Protein AF-A0A8J7ZCS5-F1 (afdb_monomer)

Foldseek 3Di:
DDDDDDDDDDDDDDDDDDDPDDDDDDDPPDPDPPPQPADDAFAEEEEEEALLLADDLPDFADLAPVPHLLNVLLVVLVLCLQVQQPLPQPFRYWYKYFHFAGAHPVRNFRWGWIWTHDHNDTDTPDTPTDDASQALVVLLVRLLVCCVRHPYNFYEYEFADADLAQQAGSKNQQPQAPQDNQHGIHHNHLLSVLVSLVSSQAGAEYEHLYAQNLAPLSLVSCLRRYQKYKDFRAGAFSNSSCLSSQLSNVCSVPVPDDSVRSLVSSQVRQPDPVVDPDDDPHGRQKIFMFGSPQQQPDPDPDGLLRLVQLLQVVLVVQCVVPLVLSLVLLVVQLCVQLVQFPRFASSFWKGQPLSSLVSCLVVLVSTPPSVSSVVSSVVNNVQLAAPCSHRTVDMDGDPRGPDHRRHIYTDGNADVSVCDQRDGCSPCPGPCNVSHCNVVSSCSSHVPVLVVLQAFWKKKKKKAASFLSKWKKKWWDLDPPDGTQIATAQSPRSGHNRGGPSQPSKDWHDNVVRRMIMIMHTVVSCVVRQPPDPVRFFGKIKMKTDQQRGPDAKDKMKIKMFTGHSNDGPAIDIAIDMDGHRWMWIWIQGPVRDIDHTDIPDDPDQDDDPPDGPPQDDDDDDDDDDDPDDDDDDDDGDDDDDD

pLDDT: mean 72.57, std 22.03, range [25.94, 98.75]

Mean predicted aligned error: 16.07 Å

Radius of gyration: 28.98 Å; Cα contacts (8 Å, |Δi|>4): 1291; chains: 1; bounding box: 92×78×78 Å

Solvent-accessible surface area (backbone atoms only — not comparable to full-atom values): 35646 Å² total; per-residue (Å²): 136,84,87,85,86,83,79,90,83,86,85,85,81,88,78,86,81,78,85,80,82,77,81,89,74,83,86,74,81,71,85,75,84,78,79,73,72,66,54,76,77,24,45,33,23,41,40,37,42,37,31,34,30,41,86,38,84,85,68,68,68,57,82,57,46,79,81,25,62,58,37,54,36,48,52,51,36,62,70,42,37,31,77,32,31,53,77,82,44,86,72,60,58,44,38,37,34,41,40,26,41,38,28,26,96,90,44,81,62,21,40,31,31,33,28,41,57,57,43,80,49,73,40,81,74,46,76,70,37,71,65,48,64,18,38,40,65,52,54,30,52,51,53,46,49,42,53,64,57,44,37,43,78,39,39,33,41,34,45,34,32,58,34,56,23,58,73,15,31,27,34,16,47,81,22,68,22,93,90,39,96,83,43,62,34,35,45,23,33,47,66,37,51,38,50,27,28,56,78,61,68,36,38,41,27,39,33,37,48,24,17,15,42,16,17,45,55,43,53,57,53,33,40,91,32,29,44,27,41,37,21,11,46,38,59,56,36,76,51,56,55,56,35,68,34,50,46,45,27,52,38,56,76,41,57,81,59,50,58,69,53,50,49,52,45,36,50,55,51,63,73,39,71,83,81,58,83,77,73,100,81,41,54,52,43,27,42,21,34,35,32,34,71,32,44,77,62,38,97,57,103,53,32,51,65,55,44,52,36,54,46,31,52,51,53,46,50,43,38,73,73,38,49,65,63,45,34,54,51,53,48,51,53,52,50,55,61,58,71,74,31,68,56,62,36,53,60,53,39,38,42,54,42,49,61,53,40,50,53,48,52,77,48,21,83,80,45,90,61,21,75,57,49,42,54,41,36,53,52,47,45,63,52,48,42,58,28,91,83,30,33,27,39,43,60,50,62,46,88,83,48,47,86,79,54,43,36,20,36,84,59,45,77,46,58,67,71,55,52,41,73,87,46,85,55,52,51,65,74,32,55,57,33,72,78,29,52,50,54,59,41,51,44,61,64,40,42,90,49,85,63,39,48,78,75,47,46,30,39,38,43,32,36,38,40,80,53,85,50,47,45,60,35,40,32,41,69,90,49,98,91,52,83,59,34,39,35,31,71,32,76,81,46,86,49,39,87,18,48,37,65,57,44,57,84,40,46,80,45,62,37,68,83,78,28,30,35,36,38,36,43,34,51,71,45,47,52,81,65,57,84,76,52,97,79,80,78,74,60,43,35,43,36,34,43,38,25,57,30,35,87,55,70,65,54,63,35,40,39,38,40,35,37,31,45,53,69,38,72,79,42,75,50,77,49,75,49,74,50,47,48,39,22,34,38,35,31,43,38,35,81,83,81,45,69,56,72,77,43,73,80,43,67,72,85,71,67,60,67,95,88,42,76,53,93,78,64,78,82,79,83,76,78,88,80,91,58,101,83,74,89,84,86,83,87,75,86,81,84,83,80,85,130

Sequence (643 aa):
MSSSKIKPFLLISLFLLSPIIVNVSSIVEKEEEFHNTPNAVENWTVMLYFCADTRSSFVTSSLNNSGNGLYIDMLGTFNSLNLFIDPNSDNDINVIALFDSPWTSQDPYGNARLYEIKGNNPILLNDYGSINMGDQQTLEDFINYCKTNYPATYYSLTLVDHGRGYAGFCYDYHAAHPYWAYALGDCLTVQELDSALENTGGVDVLFLDTCSGGSFEVMWQLIDEVDYVIAGESLQWNNALYHSAEICYNLSRNVNYTPYQLANCGFDCARNIQVAPWDQTGNWKSISFYDLTKFDSISTSQTFQEVFSDFTDILIAEFSHNSSGTRDLIWDIRSDITSDIHFFSTESMMVDFYIFVDALLERYDEFYFNDTIFQIATELLLLLTPGVTKTVIKEWNYPWYGELYGYSICIPDNYNMYQGYLYPNFYEDLDISLETNWDEFLKLLYPIYDFDPQRYEFWEFKLDFIDPSVSLHVLLKFDPLRDPLHVGLNEFSTGNMGIELGIPGSEFYDDLLFGNSIIRIPASGLSEFKNKDPAEDDIAFTVVVNATAAASATQDVNLTVRHVINQSTVWQSNKISDFKLGQTLICEVSINEEITDFEILNSPFERTILGLPLKWFTVIVISSVIVPVVTIVIIVVLRRKKK

Secondary structure (DSSP, 8-state):
------PPP---------------------------PPPP-EEEEEEEEEE-S---TT--S-S--TT-HHHHHHHHHHHHHHHHS-TTS---EEEEEEEEPPP-SSSTT--EEEEEEETTEEEEEEEEES--TT-HHHHHHHHHHHHHHS-EEEEEEEEES-B-GGG-EEEEEEEEPSS-TT-EEEEE-HHHHHHHHHHHT-EEEEEEESTTTTBHHHHHHTTTTEEEEEE-SS---S-TTHHHHHHHHHHHH-TT--HHHHHHHHHHHHT-TTTS-S-TT-S-SEEEEEEGGGSS--SSSS-HHHHHHHHHHHHHHHHHHHHHHHHHHHHHHHHHHHHHS--TTSTTTEEEHHHHHHHHHHTGGGSTTHHHHHHHHHHHHHHHS--TTSSEEEEEE-TTS----S-EEE--SSHHHHS-SSSTTTTTTSHHHHHSSHHHHHHHHS-TTSS-TTT--EEEEEEE-SSTT-EEEEEE---TTSPPEEEEE-TT-TTTTTEEE-STT-EEEEETTTTEEEEEEEHHHHHHHHTT-S-TT--EEEEEEEETT-SSSEEEEEEEEEEEETTEEEEEEEEEEEEETTEEEEEEEETTTEEPPPEE---S---EETTEEGGG-----------TT----------PPP-

Structure (mmCIF, N/CA/C/O backbone):
data_AF-A0A8J7ZCS5-F1
#
_entry.id   AF-A0A8J7ZCS5-F1
#
loop_
_atom_site.group_PDB
_atom_site.id
_atom_site.type_symbol
_atom_site.label_atom_id
_atom_site.label_alt_id
_atom_site.label_comp_id
_atom_site.label_asym_id
_atom_site.label_entity_id
_atom_site.label_seq_id
_atom_site.pdbx_PDB_ins_code
_atom_site.Cartn_x
_atom_site.Cartn_y
_atom_site.Cartn_z
_atom_site.occupancy
_atom_site.B_iso_or_equiv
_atom_site.auth_seq_id
_atom_site.auth_comp_id
_atom_site.auth_asym_id
_atom_site.auth_atom_id
_atom_site.pdbx_PDB_model_num
ATOM 1 N N . MET A 1 1 ? 69.789 32.113 -34.169 1.00 33.06 1 MET A N 1
ATOM 2 C CA . MET A 1 1 ? 70.469 31.021 -34.900 1.00 33.06 1 MET A CA 1
ATOM 3 C C . MET A 1 1 ? 69.825 29.691 -34.529 1.00 33.06 1 MET A C 1
ATOM 5 O O . MET A 1 1 ? 69.718 29.406 -33.350 1.00 33.06 1 MET A O 1
ATOM 9 N N . SER A 1 2 ? 69.438 28.923 -35.554 1.00 31.39 2 SER A N 1
ATOM 10 C CA . SER A 1 2 ? 69.250 27.462 -35.579 1.00 31.39 2 SER A CA 1
ATOM 11 C C . SER A 1 2 ? 68.131 26.805 -34.750 1.00 31.39 2 SER A C 1
ATOM 13 O O . SER A 1 2 ? 68.310 26.412 -33.604 1.00 31.39 2 SER A O 1
ATOM 15 N N . SER A 1 3 ? 67.023 26.547 -35.449 1.00 34.50 3 SER A N 1
ATOM 16 C CA . SER A 1 3 ? 66.052 25.472 -35.221 1.00 34.50 3 SER A CA 1
ATOM 17 C C . SER A 1 3 ? 66.695 24.073 -35.201 1.00 34.50 3 SER A C 1
ATOM 19 O O . SER A 1 3 ? 67.385 23.724 -36.162 1.00 34.50 3 SER A O 1
ATOM 21 N N . SER A 1 4 ? 66.373 23.221 -34.224 1.00 33.31 4 SER A N 1
ATOM 22 C CA . SER A 1 4 ? 66.489 21.763 -34.379 1.00 33.31 4 SER A CA 1
ATOM 23 C C . SER A 1 4 ? 65.099 21.155 -34.590 1.00 33.31 4 SER A C 1
ATOM 25 O O . SER A 1 4 ? 64.189 21.268 -33.773 1.00 33.31 4 SER A O 1
ATOM 27 N N . LYS A 1 5 ? 64.931 20.579 -35.781 1.00 38.00 5 LYS A N 1
ATOM 28 C CA . LYS A 1 5 ? 63.725 19.926 -36.290 1.00 38.00 5 LYS A CA 1
ATOM 29 C C . LYS A 1 5 ? 63.594 18.533 -35.670 1.00 38.00 5 LYS A C 1
ATOM 31 O O . LYS A 1 5 ? 64.528 17.746 -35.790 1.00 38.00 5 LYS A O 1
ATOM 36 N N . ILE A 1 6 ? 62.421 18.190 -35.146 1.00 31.89 6 ILE A N 1
ATOM 37 C CA . ILE A 1 6 ? 61.972 16.795 -35.039 1.00 31.89 6 ILE A CA 1
ATOM 38 C C . ILE A 1 6 ? 60.765 16.665 -35.972 1.00 31.89 6 ILE A C 1
ATOM 40 O O . ILE A 1 6 ? 59.793 17.406 -35.845 1.00 31.89 6 ILE A O 1
ATOM 44 N N . LYS A 1 7 ? 60.883 15.796 -36.981 1.00 30.81 7 LYS A N 1
ATOM 45 C CA . LYS A 1 7 ? 59.817 15.475 -37.942 1.00 30.81 7 LYS A CA 1
ATOM 46 C C . LYS A 1 7 ? 58.891 14.412 -37.330 1.00 30.81 7 LYS A C 1
ATOM 48 O O . LYS A 1 7 ? 59.423 13.474 -36.739 1.00 30.81 7 LYS A O 1
ATOM 53 N N . PRO A 1 8 ? 57.562 14.485 -37.510 1.00 31.30 8 PRO A N 1
ATOM 54 C CA . PRO A 1 8 ? 56.688 13.363 -37.196 1.00 31.30 8 PRO A CA 1
ATOM 55 C C . PRO A 1 8 ? 56.843 12.268 -38.262 1.00 31.30 8 PRO A C 1
ATOM 57 O O . PRO A 1 8 ? 56.956 12.558 -39.455 1.00 31.30 8 PRO A O 1
ATOM 60 N N . PHE A 1 9 ? 56.879 11.012 -37.821 1.00 29.67 9 PHE A N 1
ATOM 61 C CA . PHE A 1 9 ? 56.851 9.822 -38.668 1.00 29.67 9 PHE A CA 1
ATOM 62 C C . PHE A 1 9 ? 55.433 9.243 -38.599 1.00 29.67 9 PHE A C 1
ATOM 64 O O . PHE A 1 9 ? 54.944 8.953 -37.510 1.00 29.67 9 PHE A O 1
ATOM 71 N N . LEU A 1 10 ? 54.763 9.140 -39.747 1.00 27.53 10 LEU A N 1
ATOM 72 C CA . LEU A 1 10 ? 53.428 8.562 -39.889 1.00 27.53 10 LEU A CA 1
ATOM 73 C C . LEU A 1 10 ? 53.598 7.111 -40.357 1.00 27.53 10 LEU A C 1
ATOM 75 O O . LEU A 1 10 ? 54.113 6.884 -41.451 1.00 27.53 10 LEU A O 1
ATOM 79 N N . LEU A 1 11 ? 53.194 6.140 -39.537 1.00 26.00 11 LEU A N 1
ATOM 80 C CA . LEU A 1 11 ? 53.102 4.738 -39.943 1.00 26.00 11 LEU A CA 1
ATOM 81 C C . LEU A 1 11 ? 51.646 4.466 -40.346 1.00 26.00 11 LEU A C 1
ATOM 83 O O . LEU A 1 11 ? 50.760 4.483 -39.497 1.00 26.00 11 LEU A O 1
ATOM 87 N N . ILE A 1 12 ? 51.394 4.271 -41.641 1.00 28.59 12 ILE A N 1
ATOM 88 C CA . ILE A 1 12 ? 50.095 3.826 -42.162 1.00 28.59 12 ILE A CA 1
ATOM 89 C C . ILE A 1 12 ? 50.164 2.306 -42.311 1.00 28.59 12 ILE A C 1
ATOM 91 O O . ILE A 1 12 ? 50.945 1.804 -43.120 1.00 28.59 12 ILE A O 1
ATOM 95 N N . SER A 1 13 ? 49.335 1.589 -41.558 1.00 27.42 13 SER A N 1
ATOM 96 C CA . SER A 1 13 ? 49.092 0.157 -41.746 1.00 27.42 13 SER A CA 1
ATOM 97 C C . SER A 1 13 ? 47.788 -0.013 -42.526 1.00 27.42 13 SER A C 1
ATOM 99 O O . SER A 1 13 ? 46.722 0.335 -42.024 1.00 27.42 13 SER A O 1
ATOM 101 N N . LEU A 1 14 ? 47.867 -0.522 -43.757 1.00 25.94 14 LEU A N 1
ATOM 102 C CA . LEU A 1 14 ? 46.705 -0.943 -44.544 1.00 25.94 14 LEU A CA 1
ATOM 103 C C . LEU A 1 14 ? 46.180 -2.277 -43.991 1.00 25.94 14 LEU A C 1
ATOM 105 O O . LEU A 1 14 ? 46.916 -3.263 -44.012 1.00 25.94 14 LEU A O 1
ATOM 109 N N . PHE A 1 15 ? 44.912 -2.339 -43.584 1.00 29.27 15 PHE A N 1
ATOM 110 C CA . PHE A 1 15 ? 44.181 -3.606 -43.506 1.00 29.27 15 PHE A CA 1
ATOM 111 C C . PHE A 1 15 ? 43.239 -3.708 -44.707 1.00 29.27 15 PHE A C 1
ATOM 113 O O . PHE A 1 15 ? 42.379 -2.856 -44.922 1.00 29.27 15 PHE A O 1
ATOM 120 N N . LEU A 1 16 ? 43.456 -4.741 -45.521 1.00 27.39 16 LEU A N 1
ATOM 121 C CA . LEU A 1 16 ? 42.581 -5.133 -46.621 1.00 27.39 16 LEU A CA 1
ATOM 122 C C . LEU A 1 16 ? 41.280 -5.692 -46.034 1.00 27.39 16 LEU A C 1
ATOM 124 O O . LEU A 1 16 ? 41.276 -6.785 -45.471 1.00 27.39 16 LEU A O 1
ATOM 128 N N . LEU A 1 17 ? 40.184 -4.948 -46.173 1.00 29.95 17 LEU A N 1
ATOM 129 C CA . LEU A 1 17 ? 38.836 -5.462 -45.944 1.00 29.95 17 LEU A CA 1
ATOM 130 C C . LEU A 1 17 ? 38.418 -6.306 -47.155 1.00 29.95 17 LEU A C 1
ATOM 132 O O . LEU A 1 17 ? 38.350 -5.809 -48.279 1.00 29.95 17 LEU A O 1
ATOM 136 N N . SER A 1 18 ? 38.140 -7.585 -46.917 1.00 29.42 18 SER A N 1
ATOM 137 C CA . SER A 1 18 ? 37.389 -8.432 -47.845 1.00 29.42 18 SER A CA 1
ATOM 138 C C . SER A 1 18 ? 35.893 -8.181 -47.614 1.00 29.42 18 SER A C 1
ATOM 140 O O . SER A 1 18 ? 35.465 -8.253 -46.460 1.00 29.42 18 SER A O 1
ATOM 142 N N . PRO A 1 19 ? 35.079 -7.922 -48.651 1.00 33.88 19 PRO A N 1
ATOM 143 C CA . PRO A 1 19 ? 33.644 -7.784 -48.474 1.00 33.88 19 PRO A CA 1
ATOM 144 C C . PRO A 1 19 ? 33.025 -9.173 -48.282 1.00 33.88 19 PRO A C 1
ATOM 146 O O . PRO A 1 19 ? 32.977 -9.976 -49.213 1.00 33.88 19 PRO A O 1
ATOM 149 N N . ILE A 1 20 ? 32.534 -9.457 -47.076 1.00 33.16 20 ILE A N 1
ATOM 150 C CA . ILE A 1 20 ? 31.542 -10.516 -46.885 1.00 33.16 20 ILE A CA 1
ATOM 151 C C . ILE A 1 20 ? 30.207 -9.921 -47.331 1.00 33.16 20 ILE A C 1
ATOM 153 O O . ILE A 1 20 ? 29.665 -9.024 -46.691 1.00 33.16 20 ILE A O 1
ATOM 157 N N . ILE A 1 21 ? 29.714 -10.386 -48.475 1.00 32.41 21 ILE A N 1
ATOM 158 C CA . ILE A 1 21 ? 28.362 -10.101 -48.950 1.00 32.41 21 ILE A CA 1
ATOM 159 C C . ILE A 1 21 ? 27.414 -10.912 -48.063 1.00 32.41 21 ILE A C 1
ATOM 161 O O . ILE A 1 21 ? 27.314 -12.128 -48.219 1.00 32.41 21 ILE A O 1
ATOM 165 N N . VAL A 1 22 ? 26.745 -10.252 -47.118 1.00 32.59 22 VAL A N 1
ATOM 166 C CA . VAL A 1 22 ? 25.605 -10.843 -46.410 1.00 32.59 22 VAL A CA 1
ATOM 167 C C . VAL A 1 22 ? 24.391 -10.692 -47.316 1.00 32.59 22 VAL A C 1
ATOM 169 O O . VAL A 1 22 ? 23.978 -9.586 -47.662 1.00 32.59 22 VAL A O 1
ATOM 172 N N . ASN A 1 23 ? 23.872 -11.830 -47.761 1.00 27.94 23 ASN A N 1
ATOM 173 C CA . ASN A 1 23 ? 22.687 -11.921 -48.592 1.00 27.94 23 ASN A CA 1
ATOM 174 C C . ASN A 1 23 ? 21.466 -11.677 -47.693 1.00 27.94 23 ASN A C 1
ATOM 176 O O . ASN A 1 23 ? 21.105 -12.540 -46.896 1.00 27.94 23 ASN A O 1
ATOM 180 N N . VAL A 1 24 ? 20.868 -10.488 -47.775 1.00 38.88 24 VAL A N 1
ATOM 181 C CA . VAL A 1 24 ? 19.610 -10.184 -47.084 1.00 38.88 24 VAL A CA 1
ATOM 182 C C . VAL A 1 24 ? 18.475 -10.733 -47.939 1.00 38.88 24 VAL A C 1
ATOM 184 O O . VAL A 1 24 ? 17.988 -10.076 -48.857 1.00 38.88 24 VAL A O 1
ATOM 187 N N . SER A 1 25 ? 18.067 -11.962 -47.651 1.00 30.08 25 SER A N 1
ATOM 188 C CA . SER A 1 25 ? 16.785 -12.490 -48.104 1.00 30.08 25 SER A CA 1
ATOM 189 C C . SER A 1 25 ? 16.078 -13.158 -46.931 1.00 30.08 25 SER A C 1
ATOM 191 O O . SER A 1 25 ? 16.512 -14.210 -46.469 1.00 30.08 25 SER A O 1
ATOM 193 N N . SER A 1 26 ? 14.993 -12.503 -46.506 1.00 37.97 26 SER A N 1
ATOM 194 C CA . SER A 1 26 ? 13.877 -13.011 -45.700 1.00 37.97 26 SER A CA 1
ATOM 195 C C . SER A 1 26 ? 14.217 -13.638 -44.345 1.00 37.97 26 SER A C 1
ATOM 197 O O . SER A 1 26 ? 14.312 -14.857 -44.230 1.00 37.97 26 SER A O 1
ATOM 199 N N . ILE A 1 27 ? 14.251 -12.802 -43.307 1.00 32.62 27 ILE A N 1
ATOM 200 C CA . ILE A 1 27 ? 13.771 -13.194 -41.979 1.00 32.62 27 ILE A CA 1
ATOM 201 C C . ILE A 1 27 ? 12.452 -12.442 -41.804 1.00 32.62 27 ILE A C 1
ATOM 203 O O . ILE A 1 27 ? 12.422 -11.275 -41.435 1.00 32.62 27 ILE A O 1
ATOM 207 N N . VAL A 1 28 ? 11.371 -13.081 -42.243 1.00 33.53 28 VAL A N 1
ATOM 208 C CA . VAL A 1 28 ? 10.058 -12.853 -41.647 1.00 33.53 28 VAL A CA 1
ATOM 209 C C . VAL A 1 28 ? 10.045 -13.853 -40.503 1.00 33.53 28 VAL A C 1
ATOM 211 O O . VAL A 1 28 ? 10.023 -15.058 -40.766 1.00 33.53 28 VAL A O 1
ATOM 214 N N . GLU A 1 29 ? 10.193 -13.374 -39.272 1.00 31.12 29 GLU A N 1
ATOM 215 C CA . GLU A 1 29 ? 9.925 -14.199 -38.100 1.00 31.12 29 GLU A CA 1
ATOM 216 C C . GLU A 1 29 ? 8.471 -14.654 -38.193 1.00 31.12 29 GLU A C 1
ATOM 218 O O . GLU A 1 29 ? 7.545 -13.856 -38.334 1.00 31.12 29 GLU A O 1
ATOM 223 N N . LYS A 1 30 ? 8.292 -15.972 -38.245 1.00 27.03 30 LYS A N 1
ATOM 224 C CA . LYS A 1 30 ? 6.999 -16.585 -37.992 1.00 27.03 30 LYS A CA 1
ATOM 225 C C . LYS A 1 30 ? 6.724 -16.402 -36.507 1.00 27.03 30 LYS A C 1
ATOM 227 O O . LYS A 1 30 ? 7.553 -16.825 -35.710 1.00 27.03 30 LYS A O 1
ATOM 232 N N . GLU A 1 31 ? 5.560 -15.860 -36.167 1.00 30.53 31 GLU A N 1
ATOM 233 C CA . GLU A 1 31 ? 4.920 -16.159 -34.888 1.00 30.53 31 GLU A CA 1
ATOM 234 C C . GLU A 1 31 ? 4.865 -17.689 -34.750 1.00 30.53 31 GLU A C 1
ATOM 236 O O . GLU A 1 31 ? 4.219 -18.379 -35.548 1.00 30.53 31 GLU A O 1
ATOM 241 N N . GLU A 1 32 ? 5.626 -18.241 -33.807 1.00 29.88 32 GLU A N 1
ATOM 242 C CA . GLU A 1 32 ? 5.410 -19.606 -33.349 1.00 29.88 32 GLU A CA 1
ATOM 243 C C . GLU A 1 32 ? 4.208 -19.576 -32.402 1.00 29.88 32 GLU A C 1
ATOM 245 O O . GLU A 1 32 ? 4.293 -19.062 -31.291 1.00 29.88 32 GLU A O 1
ATOM 250 N N . GLU A 1 33 ? 3.071 -20.121 -32.845 1.00 30.95 33 GLU A N 1
ATOM 251 C CA . GLU A 1 33 ? 1.990 -20.518 -31.940 1.00 30.95 33 GLU A CA 1
ATOM 252 C C . GLU A 1 33 ? 2.539 -21.588 -30.983 1.00 30.95 33 GLU A C 1
ATOM 254 O O . GLU A 1 33 ? 2.620 -22.775 -31.316 1.00 30.95 33 GLU A O 1
ATOM 259 N N . PHE A 1 34 ? 2.941 -21.165 -29.783 1.00 36.00 34 PHE A N 1
ATOM 260 C CA . PHE A 1 34 ? 3.230 -22.068 -28.678 1.00 36.00 34 PHE A CA 1
ATOM 261 C C . PHE A 1 34 ? 1.915 -22.659 -28.169 1.00 36.00 34 PHE A C 1
ATOM 263 O O . PHE A 1 34 ? 1.198 -22.074 -27.362 1.00 36.00 34 PHE A O 1
ATOM 270 N N . HIS A 1 35 ? 1.590 -23.860 -28.640 1.00 31.20 35 HIS A N 1
ATOM 271 C CA . HIS A 1 35 ? 0.600 -24.702 -27.984 1.00 31.20 35 HIS A CA 1
ATOM 272 C C . HIS A 1 35 ? 1.209 -25.290 -26.704 1.00 31.20 35 HIS A C 1
ATOM 274 O O . HIS A 1 35 ? 1.664 -26.435 -26.701 1.00 31.20 35 HIS A O 1
ATOM 280 N N . ASN A 1 36 ? 1.200 -24.525 -25.610 1.00 41.84 36 ASN A N 1
ATOM 281 C CA . ASN A 1 36 ? 1.316 -25.119 -24.284 1.00 41.84 36 ASN A CA 1
ATOM 282 C C . ASN A 1 36 ? 0.041 -25.935 -24.048 1.00 41.84 36 ASN A C 1
ATOM 284 O O . ASN A 1 36 ? -1.049 -25.395 -23.873 1.00 41.84 36 ASN A O 1
ATOM 288 N N . THR A 1 37 ? 0.147 -27.263 -24.098 1.00 40.88 37 THR A N 1
ATOM 289 C CA . THR A 1 37 ? -0.849 -28.099 -23.424 1.00 40.88 37 THR A CA 1
ATOM 290 C C . THR A 1 37 ? -0.850 -27.681 -21.956 1.00 40.88 37 THR A C 1
ATOM 292 O O . THR A 1 37 ? 0.245 -27.662 -21.392 1.00 40.88 37 THR A O 1
ATOM 295 N N . PRO A 1 38 ? -2.005 -27.348 -21.346 1.00 46.94 38 PRO A N 1
ATOM 296 C CA . PRO A 1 38 ? -2.055 -26.999 -19.932 1.00 46.94 38 PRO A CA 1
ATOM 297 C C . PRO A 1 38 ? -1.309 -28.066 -19.135 1.00 46.94 38 PRO A C 1
ATOM 299 O O . PRO A 1 38 ? -1.547 -29.263 -19.350 1.00 46.94 38 PRO A O 1
ATOM 302 N N . ASN A 1 39 ? -0.380 -27.641 -18.276 1.00 55.31 39 ASN A N 1
ATOM 303 C CA . ASN A 1 39 ? 0.260 -28.559 -17.340 1.00 55.31 39 ASN A CA 1
ATOM 304 C C . ASN A 1 39 ? -0.829 -29.255 -16.503 1.00 55.31 39 ASN A C 1
ATOM 306 O O . ASN A 1 39 ? -1.975 -28.793 -16.430 1.00 55.31 39 ASN A O 1
ATOM 310 N N . ALA A 1 40 ? -0.499 -30.402 -15.906 1.00 62.03 40 ALA A N 1
ATOM 311 C CA . ALA A 1 40 ? -1.379 -30.973 -14.892 1.00 62.03 40 ALA A CA 1
ATOM 312 C C . ALA A 1 40 ? -1.681 -29.895 -13.834 1.00 62.03 40 ALA A C 1
ATOM 314 O O . ALA A 1 40 ? -0.850 -29.021 -13.601 1.00 62.03 40 ALA A O 1
ATOM 315 N N . VAL A 1 41 ? -2.886 -29.912 -13.255 1.00 73.25 41 VAL A N 1
ATOM 316 C CA . VAL A 1 41 ? -3.231 -28.947 -12.204 1.00 73.25 41 VAL A CA 1
ATOM 317 C C . VAL A 1 41 ? -2.307 -29.209 -11.021 1.00 73.25 41 VAL A C 1
ATOM 319 O O . VAL A 1 41 ? -2.437 -30.246 -10.370 1.00 73.25 41 VAL A O 1
ATOM 322 N N . GLU A 1 42 ? -1.381 -28.284 -10.791 1.00 82.31 42 GLU A N 1
ATOM 323 C CA . GLU A 1 42 ? -0.436 -28.338 -9.681 1.00 82.31 42 GLU A CA 1
ATOM 324 C C . GLU A 1 42 ? -1.114 -27.866 -8.387 1.00 82.31 42 GLU A C 1
ATOM 326 O O . GLU A 1 42 ? -2.202 -27.277 -8.394 1.00 82.31 42 GLU A O 1
ATOM 331 N N . ASN A 1 43 ? -0.480 -28.090 -7.237 1.00 88.50 43 ASN A N 1
ATOM 332 C CA . ASN A 1 43 ? -1.016 -27.540 -5.991 1.00 88.50 43 ASN A CA 1
ATOM 333 C C . ASN A 1 43 ? -0.845 -26.017 -5.927 1.00 88.50 43 ASN A C 1
ATOM 335 O O . ASN A 1 43 ? -1.759 -25.334 -5.474 1.00 88.50 43 ASN A O 1
ATOM 339 N N . TRP A 1 44 ? 0.292 -25.497 -6.404 1.00 92.88 44 TRP A N 1
ATOM 340 C CA . TRP A 1 44 ? 0.654 -24.083 -6.294 1.00 92.88 44 TRP A CA 1
ATOM 341 C C . TRP A 1 44 ? 1.160 -23.493 -7.608 1.00 92.88 44 TRP A C 1
ATOM 343 O O . TRP A 1 44 ? 2.005 -24.086 -8.284 1.00 92.88 44 TRP A O 1
ATOM 353 N N . THR A 1 45 ? 0.719 -22.268 -7.892 1.00 94.75 45 THR A N 1
ATOM 354 C CA . THR A 1 45 ? 1.375 -21.355 -8.832 1.00 94.75 45 THR A CA 1
ATOM 355 C C . THR A 1 45 ? 1.824 -20.105 -8.078 1.00 94.75 45 THR A C 1
ATOM 357 O O . THR A 1 45 ? 1.007 -19.359 -7.543 1.00 94.75 45 THR A O 1
ATOM 360 N N . VAL A 1 46 ? 3.139 -19.891 -8.037 1.00 94.19 46 VAL A N 1
ATOM 361 C CA . VAL A 1 46 ? 3.805 -18.739 -7.424 1.00 94.19 46 VAL A CA 1
ATOM 362 C C . VAL A 1 46 ? 4.121 -17.720 -8.515 1.00 94.19 46 VAL A C 1
ATOM 364 O O . VAL A 1 46 ? 4.865 -18.022 -9.450 1.00 94.19 46 VAL A O 1
ATOM 367 N N . MET A 1 47 ? 3.555 -16.523 -8.396 1.00 97.00 47 MET A N 1
ATOM 368 C CA . MET A 1 47 ? 3.721 -15.407 -9.323 1.00 97.00 47 MET A CA 1
ATOM 369 C C . MET A 1 47 ? 4.616 -14.345 -8.685 1.00 97.00 47 MET A C 1
ATOM 371 O O . MET A 1 47 ? 4.317 -13.854 -7.600 1.00 97.00 47 MET A O 1
ATOM 375 N N . LEU A 1 48 ? 5.715 -13.992 -9.345 1.00 94.69 48 LEU A N 1
ATOM 376 C CA . LEU A 1 48 ? 6.670 -12.993 -8.866 1.00 94.69 48 LEU A CA 1
ATOM 377 C C . LEU A 1 48 ? 6.686 -11.798 -9.826 1.00 94.69 48 LEU A C 1
ATOM 379 O O . LEU A 1 48 ? 7.035 -11.961 -10.996 1.00 94.69 48 LEU A O 1
ATOM 383 N N . TYR A 1 49 ? 6.318 -10.617 -9.340 1.00 95.38 49 TYR A N 1
ATOM 384 C CA . TYR A 1 49 ? 6.221 -9.384 -10.121 1.00 95.38 49 TYR A CA 1
ATOM 385 C C . TYR A 1 49 ? 7.303 -8.401 -9.651 1.00 95.38 49 TYR A C 1
ATOM 387 O O . TYR A 1 49 ? 7.154 -7.734 -8.627 1.00 95.38 49 TYR A O 1
ATOM 395 N N . PHE A 1 50 ? 8.437 -8.386 -10.357 1.00 91.69 50 PHE A N 1
ATOM 396 C CA . PHE A 1 50 ? 9.613 -7.580 -10.018 1.00 91.69 50 PHE A CA 1
ATOM 397 C C . PHE A 1 50 ? 9.657 -6.302 -10.862 1.00 91.69 50 PHE A C 1
ATOM 399 O O . PHE A 1 50 ? 10.029 -6.364 -12.038 1.00 91.69 50 PHE A O 1
ATOM 406 N N . CYS A 1 51 ? 9.346 -5.155 -10.254 1.00 88.38 51 CYS A N 1
ATOM 407 C CA . CYS A 1 51 ? 9.423 -3.843 -10.908 1.00 88.38 51 CYS A CA 1
ATOM 408 C C . CYS A 1 51 ? 10.775 -3.205 -10.604 1.00 88.38 51 CYS A C 1
ATOM 410 O O . CYS A 1 51 ? 10.915 -2.403 -9.685 1.00 88.38 51 CYS A O 1
ATOM 412 N N . ALA A 1 52 ? 11.812 -3.626 -11.326 1.00 83.00 52 ALA A N 1
ATOM 413 C CA . ALA A 1 52 ? 13.168 -3.186 -11.027 1.00 83.00 52 ALA A CA 1
ATOM 414 C C . ALA A 1 52 ? 13.578 -1.917 -11.786 1.00 83.00 52 ALA A C 1
ATOM 416 O O . ALA A 1 52 ? 14.623 -1.335 -11.461 1.00 83.00 52 ALA A O 1
ATOM 417 N N . ASP A 1 53 ? 12.778 -1.449 -12.753 1.00 77.56 53 ASP A N 1
ATOM 418 C CA . ASP A 1 53 ? 12.968 -0.143 -13.386 1.00 77.56 53 ASP A CA 1
ATOM 419 C C . ASP A 1 53 ? 12.471 1.022 -12.519 1.00 77.56 53 ASP A C 1
ATOM 421 O O . ASP A 1 53 ? 11.641 1.840 -12.894 1.00 77.56 53 ASP A O 1
ATOM 425 N N . THR A 1 54 ? 13.024 1.109 -11.318 1.00 69.25 54 THR A N 1
ATOM 426 C CA . THR A 1 54 ? 12.549 1.988 -10.249 1.00 69.25 54 THR A CA 1
ATOM 427 C C . THR A 1 54 ? 13.638 2.965 -9.805 1.00 69.25 54 THR A C 1
ATOM 429 O O . THR A 1 54 ? 14.827 2.654 -9.893 1.00 69.25 54 THR A O 1
ATOM 432 N N . ARG A 1 55 ? 13.325 4.165 -9.308 1.00 62.19 55 ARG A N 1
ATOM 433 C CA . ARG A 1 55 ? 14.372 5.148 -8.944 1.00 62.19 55 ARG A CA 1
ATOM 434 C C . ARG A 1 55 ? 15.023 4.817 -7.591 1.00 62.19 55 ARG A C 1
ATOM 436 O O . ARG A 1 55 ? 14.352 4.460 -6.630 1.00 62.19 55 ARG A O 1
ATOM 443 N N . SER A 1 56 ? 16.340 5.019 -7.475 1.00 56.47 56 SER A N 1
ATOM 444 C CA . SER A 1 56 ? 17.053 5.037 -6.182 1.00 56.47 56 SER A CA 1
ATOM 445 C C . SER A 1 56 ? 17.412 6.462 -5.761 1.00 56.47 56 SER A C 1
ATOM 447 O O . SER A 1 56 ? 17.798 7.274 -6.604 1.00 56.47 56 SER A O 1
ATOM 449 N N . SER A 1 57 ? 17.411 6.733 -4.451 1.00 44.59 57 SER A N 1
ATOM 450 C CA . SER A 1 57 ? 17.941 7.971 -3.853 1.00 44.59 57 SER A CA 1
ATOM 451 C C . SER A 1 57 ? 19.408 8.257 -4.218 1.00 44.59 57 SER A C 1
ATOM 453 O O . SER A 1 57 ? 19.848 9.400 -4.149 1.00 44.59 57 SER A O 1
ATOM 455 N N . PHE A 1 58 ? 20.170 7.248 -4.662 1.00 35.53 58 PHE A N 1
ATOM 456 C CA . PHE A 1 58 ? 21.586 7.383 -5.027 1.00 35.53 58 PHE A CA 1
ATOM 457 C C . PHE A 1 58 ? 21.852 7.542 -6.536 1.00 35.53 58 PHE A C 1
ATOM 459 O O . PHE A 1 58 ? 23.002 7.768 -6.931 1.00 35.53 58 PHE A O 1
ATOM 466 N N . VAL A 1 59 ? 20.833 7.437 -7.399 1.00 38.84 59 VAL A N 1
ATOM 467 C CA . VAL A 1 59 ? 20.990 7.574 -8.858 1.00 38.84 59 VAL A CA 1
ATOM 468 C C . VAL A 1 59 ? 20.529 8.967 -9.283 1.00 38.84 59 VAL A C 1
ATOM 470 O O . VAL A 1 59 ? 19.344 9.260 -9.399 1.00 38.84 59 VAL A O 1
ATOM 473 N N . THR A 1 60 ? 21.505 9.850 -9.496 1.00 43.16 60 THR A N 1
ATOM 474 C CA . THR A 1 60 ? 21.279 11.299 -9.597 1.00 43.16 60 THR A CA 1
ATOM 475 C C . THR A 1 60 ? 21.251 11.869 -11.018 1.00 43.16 60 THR A C 1
ATOM 477 O O . THR A 1 60 ? 21.139 13.080 -11.137 1.00 43.16 60 THR A O 1
ATOM 480 N N . SER A 1 61 ? 21.444 11.105 -12.112 1.00 45.66 61 SER A N 1
ATOM 481 C CA . SER A 1 61 ? 21.585 11.748 -13.451 1.00 45.66 61 SER A CA 1
ATOM 482 C C . SER A 1 61 ? 21.690 10.848 -14.705 1.00 45.66 61 SER A C 1
ATOM 484 O O . SER A 1 61 ? 22.510 11.132 -15.582 1.00 45.66 61 SER A O 1
ATOM 486 N N . SER A 1 62 ? 20.896 9.788 -14.886 1.00 43.34 62 SER A N 1
ATOM 487 C CA . SER A 1 62 ? 20.823 9.152 -16.218 1.00 43.34 62 SER A CA 1
ATOM 488 C C . SER A 1 62 ? 19.651 8.194 -16.373 1.00 43.34 62 SER A C 1
ATOM 490 O O . SER A 1 62 ? 19.377 7.451 -15.445 1.00 43.34 62 SER A O 1
ATOM 492 N N . LEU A 1 63 ? 19.117 8.092 -17.599 1.00 50.94 63 LEU A N 1
ATOM 493 C CA . LEU A 1 63 ? 18.387 6.914 -18.108 1.00 50.94 63 LEU A CA 1
ATOM 494 C C . LEU A 1 63 ? 19.040 5.583 -17.664 1.00 50.94 63 LEU A C 1
ATOM 496 O O . LEU A 1 63 ? 18.377 4.573 -17.525 1.00 50.94 63 LEU A O 1
ATOM 500 N N . ASN A 1 64 ? 20.360 5.574 -17.412 1.00 58.25 64 ASN A N 1
ATOM 501 C CA . ASN A 1 64 ? 21.045 4.458 -16.767 1.00 58.25 64 ASN A CA 1
ATOM 502 C C . ASN A 1 64 ? 20.748 4.363 -15.275 1.00 58.25 64 ASN A C 1
ATOM 504 O O . ASN A 1 64 ? 21.346 5.086 -14.473 1.00 58.25 64 ASN A O 1
ATOM 508 N N . ASN A 1 65 ? 19.918 3.388 -14.928 1.00 62.56 65 ASN A N 1
ATOM 509 C CA . ASN A 1 65 ? 19.544 3.072 -13.561 1.00 62.56 65 ASN A CA 1
ATOM 510 C C . ASN A 1 65 ? 20.189 1.757 -13.058 1.00 62.56 65 ASN A C 1
ATOM 512 O O . ASN A 1 65 ? 19.879 1.243 -11.989 1.00 62.56 65 ASN A O 1
ATOM 516 N N . SER A 1 66 ? 21.211 1.254 -13.768 1.00 60.50 66 SER A N 1
ATOM 517 C CA . SER A 1 66 ? 21.950 0.028 -13.411 1.00 60.50 66 SER A CA 1
ATOM 518 C C . SER A 1 66 ? 22.686 0.067 -12.060 1.00 60.50 66 SER A C 1
ATOM 520 O O . SER A 1 66 ? 23.286 -0.929 -11.666 1.00 60.50 66 SER A O 1
ATOM 522 N N . GLY A 1 67 ? 22.774 1.237 -11.421 1.00 59.66 67 GLY A N 1
ATOM 523 C CA . GLY A 1 67 ? 23.405 1.433 -10.114 1.00 59.66 67 GLY A CA 1
ATOM 524 C C . GLY A 1 67 ? 22.421 1.427 -8.944 1.00 59.66 67 GLY A C 1
ATOM 525 O O . GLY A 1 67 ? 22.853 1.658 -7.817 1.00 59.66 67 GLY A O 1
ATOM 526 N N . ASN A 1 68 ? 21.127 1.211 -9.202 1.00 69.88 68 ASN A N 1
ATOM 527 C CA . ASN A 1 68 ? 20.116 1.102 -8.161 1.00 69.88 68 ASN A CA 1
ATOM 528 C C . ASN A 1 68 ? 20.373 -0.147 -7.297 1.00 69.88 68 ASN A C 1
ATOM 530 O O . ASN A 1 68 ? 20.443 -1.259 -7.818 1.00 69.88 68 ASN A O 1
ATOM 534 N N . GLY A 1 69 ? 20.511 0.053 -5.981 1.00 69.88 69 GLY A N 1
ATOM 535 C CA . GLY A 1 69 ? 20.664 -1.030 -5.007 1.00 69.88 69 GLY A CA 1
ATOM 536 C C . GLY A 1 69 ? 19.495 -2.013 -5.038 1.00 69.88 69 GLY A C 1
ATOM 537 O O . GLY A 1 69 ? 19.731 -3.204 -5.173 1.00 69.88 69 GLY A O 1
ATOM 538 N N . LEU A 1 70 ? 18.256 -1.513 -5.071 1.00 73.75 70 LEU A N 1
ATOM 539 C CA . LEU A 1 70 ? 17.052 -2.342 -5.107 1.00 73.75 70 LEU A CA 1
ATOM 540 C C . LEU A 1 70 ? 17.019 -3.247 -6.348 1.00 73.75 70 LEU A C 1
ATOM 542 O O . LEU A 1 70 ? 16.771 -4.441 -6.226 1.00 73.75 70 LEU A O 1
ATOM 546 N N . TYR A 1 71 ? 17.385 -2.724 -7.524 1.00 78.94 71 TYR A N 1
ATOM 547 C CA . TYR A 1 71 ? 17.548 -3.547 -8.729 1.00 78.94 71 TYR A CA 1
ATOM 548 C C . TYR A 1 71 ? 18.627 -4.626 -8.556 1.00 78.94 71 TYR A C 1
ATOM 550 O O . TYR A 1 71 ? 18.421 -5.777 -8.940 1.00 78.94 71 TYR A O 1
ATOM 558 N N . ILE A 1 72 ? 19.786 -4.274 -7.987 1.00 77.44 72 ILE A N 1
ATOM 559 C CA . ILE A 1 72 ? 20.877 -5.232 -7.747 1.00 77.44 72 ILE A CA 1
ATOM 560 C C . ILE A 1 72 ? 20.409 -6.351 -6.813 1.00 77.44 72 ILE A C 1
ATOM 562 O O . ILE A 1 72 ? 20.702 -7.521 -7.072 1.00 77.44 72 ILE A O 1
ATOM 566 N N . ASP A 1 73 ? 19.665 -6.004 -5.770 1.00 77.31 73 ASP A N 1
ATOM 567 C CA . ASP A 1 73 ? 19.158 -6.957 -4.794 1.00 77.31 73 ASP A CA 1
ATOM 568 C C . ASP A 1 73 ? 18.056 -7.839 -5.415 1.00 77.31 73 ASP A C 1
ATOM 570 O O . ASP A 1 73 ? 18.066 -9.063 -5.228 1.00 77.31 73 ASP A O 1
ATOM 574 N N . MET A 1 74 ? 17.149 -7.267 -6.225 1.00 82.69 74 MET A N 1
ATOM 575 C CA . MET A 1 74 ? 16.113 -8.015 -6.959 1.00 82.69 74 MET A CA 1
ATOM 576 C C . MET A 1 74 ? 16.756 -9.000 -7.929 1.00 82.69 74 MET A C 1
ATOM 578 O O . MET A 1 74 ? 16.388 -10.172 -7.974 1.00 82.69 74 MET A O 1
ATOM 582 N N . LEU A 1 75 ? 17.771 -8.552 -8.671 1.00 81.94 75 LEU A N 1
ATOM 583 C CA . LEU A 1 75 ? 18.534 -9.396 -9.580 1.00 81.94 75 LEU A CA 1
ATOM 584 C C . LEU A 1 75 ? 19.282 -10.500 -8.819 1.00 81.94 75 LEU A C 1
ATOM 586 O O . LEU A 1 75 ? 19.362 -11.633 -9.295 1.00 81.94 75 LEU A O 1
ATOM 590 N N . GLY A 1 76 ? 19.832 -10.198 -7.641 1.00 80.12 76 GLY A N 1
ATOM 591 C CA . GLY A 1 76 ? 20.453 -11.181 -6.753 1.00 80.12 76 GLY A CA 1
ATOM 592 C C . GLY A 1 76 ? 19.468 -12.270 -6.333 1.00 80.12 76 GLY A C 1
ATOM 593 O O . GLY A 1 76 ? 19.753 -13.458 -6.494 1.00 80.12 76 GLY A O 1
ATOM 594 N N . THR A 1 77 ? 18.284 -11.860 -5.886 1.00 79.62 77 THR A N 1
ATOM 595 C CA . THR A 1 77 ? 17.177 -12.745 -5.508 1.00 79.62 77 THR A CA 1
ATOM 596 C C . THR A 1 77 ? 16.715 -13.592 -6.680 1.00 79.62 77 THR A C 1
ATOM 598 O O . THR A 1 77 ? 16.707 -14.819 -6.572 1.00 79.62 77 THR A O 1
ATOM 601 N N . PHE A 1 78 ? 16.416 -12.971 -7.822 1.00 84.06 78 PHE A N 1
ATOM 602 C CA . PHE A 1 78 ? 15.987 -13.657 -9.036 1.00 84.06 78 PHE A CA 1
ATOM 603 C C . PHE A 1 78 ? 17.000 -14.723 -9.471 1.00 84.06 78 PHE A C 1
ATOM 605 O O . PHE A 1 78 ? 16.642 -15.874 -9.718 1.00 84.06 78 PHE A O 1
ATOM 612 N N . ASN A 1 79 ? 18.291 -14.374 -9.471 1.00 80.62 79 ASN A N 1
ATOM 613 C CA . ASN A 1 79 ? 19.367 -15.313 -9.785 1.00 80.62 79 ASN A CA 1
ATOM 614 C C . ASN A 1 79 ? 19.543 -16.411 -8.735 1.00 80.62 79 ASN A C 1
ATOM 616 O O . ASN A 1 79 ? 20.133 -17.438 -9.055 1.00 80.62 79 ASN A O 1
ATOM 620 N N . SER A 1 80 ? 19.085 -16.198 -7.500 1.00 76.50 80 SER A N 1
ATOM 621 C CA . SER A 1 80 ? 19.154 -17.186 -6.427 1.00 76.50 80 SER A CA 1
ATOM 622 C C . SER A 1 80 ? 17.987 -18.170 -6.439 1.00 76.50 80 SER A C 1
ATOM 624 O O . SER A 1 80 ? 18.150 -19.269 -5.918 1.00 76.50 80 SER A O 1
ATOM 626 N N . LEU A 1 81 ? 16.844 -17.841 -7.062 1.00 76.75 81 LEU A N 1
ATOM 627 C CA . LEU A 1 81 ? 15.638 -18.689 -7.068 1.00 76.75 81 LEU A CA 1
ATOM 628 C C . LEU A 1 81 ? 15.930 -20.124 -7.540 1.00 76.75 81 LEU A C 1
ATOM 630 O O . LEU A 1 81 ? 15.362 -21.088 -7.032 1.00 76.75 81 LEU A O 1
ATOM 634 N N . ASN A 1 82 ? 16.893 -20.285 -8.447 1.00 65.94 82 ASN A N 1
ATOM 635 C CA . ASN A 1 82 ? 17.353 -21.584 -8.938 1.00 65.94 82 ASN A CA 1
ATOM 636 C C . ASN A 1 82 ? 18.167 -22.423 -7.927 1.00 65.94 82 ASN A C 1
ATOM 638 O O . ASN A 1 82 ? 18.289 -23.632 -8.106 1.00 65.94 82 ASN A O 1
ATOM 642 N N . LEU A 1 83 ? 18.750 -21.808 -6.893 1.00 63.94 83 LEU A N 1
ATOM 643 C CA . LEU A 1 83 ? 19.452 -22.484 -5.797 1.00 63.94 83 LEU A CA 1
ATOM 644 C C . LEU A 1 83 ? 18.467 -23.025 -4.761 1.00 63.94 83 LEU A C 1
ATOM 646 O O . LEU A 1 83 ? 18.808 -23.929 -3.996 1.00 63.94 83 LEU A O 1
ATOM 650 N N . PHE A 1 84 ? 17.271 -22.441 -4.728 1.00 65.75 84 PHE A N 1
ATOM 651 C CA . PHE A 1 84 ? 16.257 -22.683 -3.718 1.00 65.75 84 PHE A CA 1
ATOM 652 C C . PHE A 1 84 ? 15.170 -23.654 -4.188 1.00 65.75 84 PHE A C 1
ATOM 654 O O . PHE A 1 84 ? 14.565 -24.335 -3.372 1.00 65.75 84 PHE A O 1
ATOM 661 N N . ILE A 1 85 ? 14.965 -23.829 -5.488 1.00 69.12 85 ILE A N 1
ATOM 662 C CA . ILE A 1 85 ? 14.132 -24.930 -5.982 1.00 69.12 85 ILE A CA 1
ATOM 663 C C . ILE A 1 85 ? 14.982 -26.208 -5.958 1.00 69.12 85 ILE A C 1
ATOM 665 O O . ILE A 1 85 ? 15.976 -26.292 -6.681 1.00 69.12 85 ILE A O 1
ATOM 669 N N . ASP A 1 86 ? 14.636 -27.185 -5.105 1.00 61.34 86 ASP A N 1
ATOM 670 C CA . ASP A 1 86 ? 15.423 -28.421 -4.954 1.00 61.34 86 ASP A CA 1
ATOM 671 C C . ASP A 1 86 ? 15.613 -29.091 -6.332 1.00 61.34 86 ASP A C 1
ATOM 673 O O . ASP A 1 86 ? 14.646 -29.498 -6.973 1.00 61.34 86 ASP A O 1
ATOM 677 N N . PRO A 1 87 ? 16.854 -29.245 -6.832 1.00 56.53 87 PRO A N 1
ATOM 678 C CA . PRO A 1 87 ? 17.083 -29.845 -8.144 1.00 56.53 87 PRO A CA 1
ATOM 679 C C . PRO A 1 87 ? 16.718 -31.336 -8.190 1.00 56.53 87 PRO A C 1
ATOM 681 O O . PRO A 1 87 ? 16.750 -31.934 -9.267 1.00 56.53 87 PRO A O 1
ATOM 684 N N . ASN A 1 88 ? 16.423 -31.947 -7.035 1.00 54.75 88 ASN A N 1
ATOM 685 C CA . ASN A 1 88 ? 15.970 -33.328 -6.905 1.00 54.75 88 ASN A CA 1
ATOM 686 C C . ASN A 1 88 ? 14.468 -33.455 -6.620 1.00 54.75 88 ASN A C 1
ATOM 688 O O . ASN A 1 88 ? 14.004 -34.592 -6.502 1.00 54.75 88 ASN A O 1
ATOM 692 N N . SER A 1 89 ? 13.713 -32.359 -6.475 1.00 57.44 89 SER A N 1
ATOM 693 C CA . SER A 1 89 ? 12.254 -32.456 -6.494 1.00 57.44 89 SER A CA 1
ATOM 694 C C . SER A 1 89 ? 11.788 -32.577 -7.942 1.00 57.44 89 SER A C 1
ATOM 696 O O . SER A 1 89 ? 12.092 -31.743 -8.795 1.00 57.44 89 SER A O 1
ATOM 698 N N . ASP A 1 90 ? 11.045 -33.644 -8.231 1.00 54.00 90 ASP A N 1
ATOM 699 C CA . ASP A 1 90 ? 10.193 -33.708 -9.416 1.00 54.00 90 ASP A CA 1
ATOM 700 C C . ASP A 1 90 ? 9.091 -32.644 -9.195 1.00 54.00 90 ASP A C 1
ATOM 702 O O . ASP A 1 90 ? 8.105 -32.915 -8.521 1.00 54.00 90 ASP A O 1
ATOM 706 N N . ASN A 1 91 ? 9.352 -31.390 -9.586 1.00 59.19 91 ASN A N 1
ATOM 707 C CA . ASN A 1 91 ? 8.609 -30.204 -9.131 1.00 59.19 91 ASN A CA 1
ATOM 708 C C . ASN A 1 91 ? 7.112 -30.228 -9.500 1.00 59.19 91 ASN A C 1
ATOM 710 O O . ASN A 1 91 ? 6.789 -30.131 -10.680 1.00 59.19 91 ASN A O 1
ATOM 714 N N . ASP A 1 92 ? 6.254 -30.250 -8.471 1.00 72.12 92 ASP A N 1
ATOM 715 C CA . ASP A 1 92 ? 4.773 -30.164 -8.501 1.00 72.12 92 ASP A CA 1
ATOM 716 C C . ASP A 1 92 ? 4.280 -28.722 -8.161 1.00 72.12 92 ASP A C 1
ATOM 718 O O . ASP A 1 92 ? 3.240 -28.505 -7.530 1.00 72.12 92 ASP A O 1
ATOM 722 N N . ILE A 1 93 ? 5.102 -27.702 -8.462 1.00 84.62 93 ILE A N 1
ATOM 723 C CA . ILE A 1 93 ? 4.749 -26.276 -8.320 1.00 84.62 93 ILE A CA 1
ATOM 724 C C . ILE A 1 93 ? 5.164 -25.501 -9.567 1.00 84.62 93 ILE A C 1
ATOM 726 O O . ILE A 1 93 ? 6.207 -25.779 -10.168 1.00 84.62 93 ILE A O 1
ATOM 730 N N . ASN A 1 94 ? 4.388 -24.478 -9.913 1.00 89.50 94 ASN A N 1
ATOM 731 C CA . ASN A 1 94 ? 4.746 -23.522 -10.953 1.00 89.50 94 ASN A CA 1
ATOM 732 C C . ASN A 1 94 ? 5.334 -22.266 -10.307 1.00 89.50 94 ASN A C 1
ATOM 734 O O . ASN A 1 94 ? 4.752 -21.731 -9.367 1.00 89.50 94 ASN A O 1
ATOM 738 N N . VAL A 1 95 ? 6.463 -21.775 -10.819 1.00 90.94 95 VAL A N 1
ATOM 739 C CA . VAL A 1 95 ? 7.053 -20.498 -10.395 1.00 90.94 95 VAL A CA 1
ATOM 740 C C . VAL A 1 95 ? 7.274 -19.649 -11.636 1.00 90.94 95 VAL A C 1
ATOM 742 O O . VAL A 1 95 ? 8.109 -19.991 -12.477 1.00 90.94 95 VAL A O 1
ATOM 745 N N . ILE A 1 96 ? 6.510 -18.566 -11.755 1.00 94.19 96 ILE A N 1
ATOM 746 C CA . ILE A 1 96 ? 6.526 -17.661 -12.905 1.00 94.19 96 ILE A CA 1
ATOM 747 C C . ILE A 1 96 ? 6.926 -16.273 -12.427 1.00 94.19 96 ILE A C 1
ATOM 749 O O . ILE A 1 96 ? 6.369 -15.764 -11.459 1.00 94.19 96 ILE A O 1
ATOM 753 N N . ALA A 1 97 ? 7.896 -15.665 -13.100 1.00 93.88 97 ALA A N 1
ATOM 754 C CA . ALA A 1 97 ? 8.396 -14.342 -12.758 1.00 93.88 97 ALA A CA 1
ATOM 755 C C . ALA A 1 97 ? 8.286 -13.399 -13.95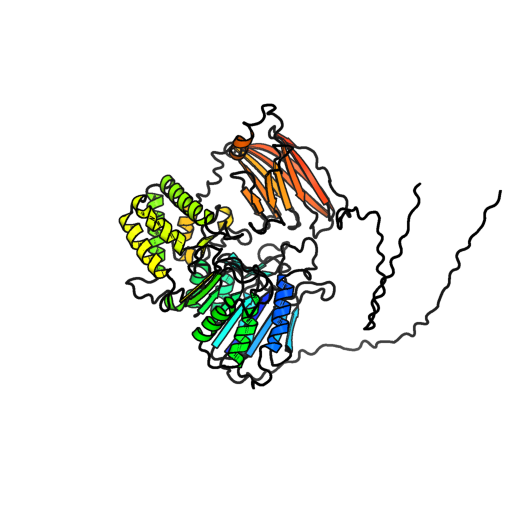4 1.00 93.88 97 ALA A C 1
ATOM 757 O O . ALA A 1 97 ? 8.818 -13.706 -15.023 1.00 93.88 97 ALA A O 1
ATOM 758 N N . LEU A 1 98 ? 7.642 -12.252 -13.768 1.00 95.56 98 LEU A N 1
ATOM 759 C CA . LEU A 1 98 ? 7.771 -11.105 -14.656 1.00 95.56 98 LEU A CA 1
ATOM 760 C C . LEU A 1 98 ? 8.800 -10.163 -14.036 1.00 95.56 98 LEU A C 1
ATOM 762 O O . LEU A 1 98 ? 8.611 -9.676 -12.924 1.00 95.56 98 LEU A O 1
ATOM 766 N N . PHE A 1 99 ? 9.924 -9.984 -14.723 1.00 92.81 99 PHE A N 1
ATOM 767 C CA . PHE A 1 99 ? 11.042 -9.192 -14.231 1.00 92.81 99 PHE A CA 1
ATOM 768 C C . PHE A 1 99 ? 11.319 -8.046 -15.187 1.00 92.81 99 PHE A C 1
ATOM 770 O O . PHE A 1 99 ? 11.776 -8.279 -16.311 1.00 92.81 99 PHE A O 1
ATOM 777 N N . ASP A 1 100 ? 11.079 -6.830 -14.720 1.00 90.56 100 ASP A N 1
ATOM 778 C CA . ASP A 1 100 ? 11.334 -5.603 -15.452 1.00 90.56 100 ASP A CA 1
ATOM 779 C C . ASP A 1 100 ? 12.681 -5.006 -15.062 1.00 90.56 100 ASP A C 1
ATOM 781 O O . ASP A 1 100 ? 12.905 -4.609 -13.923 1.00 90.56 100 ASP A O 1
ATOM 785 N N . SER A 1 101 ? 13.632 -5.048 -15.996 1.00 85.38 101 SER A N 1
ATOM 786 C CA . SER A 1 101 ? 14.993 -4.563 -15.760 1.00 85.38 101 SER A CA 1
ATOM 787 C C . SER A 1 101 ? 15.117 -3.104 -16.183 1.00 85.38 101 SER A C 1
ATOM 789 O O . SER A 1 101 ? 14.698 -2.783 -17.291 1.00 85.38 101 SER A O 1
ATOM 791 N N . PRO A 1 102 ? 15.823 -2.253 -15.421 1.00 75.38 102 PRO A N 1
ATOM 792 C CA . PRO A 1 102 ? 16.034 -0.874 -15.818 1.00 75.38 102 PRO A CA 1
ATOM 793 C C . PRO A 1 102 ? 16.812 -0.759 -17.123 1.00 75.38 102 PRO A C 1
ATOM 795 O O . PRO A 1 102 ? 17.636 -1.614 -17.477 1.00 75.38 102 PRO A O 1
ATOM 798 N N . TRP A 1 103 ? 16.654 0.383 -17.786 1.00 71.62 103 TRP A N 1
ATOM 799 C CA . TRP A 1 103 ? 17.509 0.748 -18.909 1.00 71.62 103 TRP A CA 1
ATOM 800 C C . TRP A 1 103 ? 18.993 0.732 -18.509 1.00 71.62 103 TRP A C 1
ATOM 802 O O . TRP A 1 103 ? 19.413 1.304 -17.494 1.00 71.62 103 TRP A O 1
ATOM 812 N N . THR A 1 104 ? 19.830 0.120 -19.354 1.00 66.00 104 THR A N 1
ATOM 813 C CA . THR A 1 104 ? 21.292 0.170 -19.217 1.00 66.00 104 THR A CA 1
ATOM 814 C C . THR A 1 104 ? 21.968 0.420 -20.563 1.00 66.00 104 THR A C 1
ATOM 816 O O . THR A 1 104 ? 21.423 0.146 -21.626 1.00 66.00 104 THR A O 1
ATOM 819 N N . SER A 1 105 ? 23.225 0.877 -20.565 1.00 60.06 105 SER A N 1
ATOM 820 C CA . SER A 1 105 ? 23.966 1.057 -21.828 1.00 60.06 105 SER A CA 1
ATOM 821 C C . SER A 1 105 ? 24.212 -0.247 -22.612 1.00 60.06 105 SER A C 1
ATOM 823 O O . SER A 1 105 ? 24.581 -0.198 -23.786 1.00 60.06 105 SER A O 1
ATOM 825 N N . GLN A 1 106 ? 24.058 -1.401 -21.955 1.00 61.47 106 GLN A N 1
ATOM 826 C CA . GLN A 1 106 ? 24.206 -2.745 -22.516 1.00 61.47 106 GLN A CA 1
ATOM 827 C C . GLN A 1 106 ? 22.856 -3.372 -22.890 1.00 61.47 106 GLN A C 1
ATOM 829 O O . GLN A 1 106 ? 22.830 -4.240 -23.759 1.00 61.47 106 GLN A O 1
ATOM 834 N N . ASP A 1 107 ? 21.773 -2.909 -22.267 1.00 63.69 107 ASP A N 1
ATOM 835 C CA . ASP A 1 107 ? 20.383 -3.279 -22.530 1.00 63.69 107 ASP A CA 1
ATOM 836 C C . ASP A 1 107 ? 19.558 -1.984 -22.676 1.00 63.69 107 ASP A C 1
ATOM 838 O O . ASP A 1 107 ? 18.904 -1.544 -21.726 1.00 63.69 107 ASP A O 1
ATOM 842 N N . PRO A 1 108 ? 19.680 -1.289 -23.829 1.00 52.97 108 PRO A N 1
ATOM 843 C CA . PRO A 1 108 ? 19.196 0.080 -24.019 1.00 52.97 108 PRO A CA 1
ATOM 844 C C . PRO A 1 108 ? 17.674 0.180 -24.172 1.00 52.97 108 PRO A C 1
ATOM 846 O O . PRO A 1 108 ? 17.188 1.187 -24.692 1.00 52.97 108 PRO A O 1
ATOM 849 N N . TYR A 1 109 ? 16.942 -0.848 -23.751 1.00 47.78 109 TYR A N 1
ATOM 850 C CA . TYR A 1 109 ? 15.490 -0.870 -23.772 1.00 47.78 109 TYR A CA 1
ATOM 851 C C . TYR A 1 109 ? 14.840 -1.215 -22.443 1.00 47.78 109 TYR A C 1
ATOM 853 O O . TYR A 1 109 ? 13.652 -0.961 -22.397 1.00 47.78 109 TYR A O 1
ATOM 861 N N . GLY A 1 110 ? 15.578 -1.666 -21.412 1.00 60.56 110 GLY A N 1
ATOM 862 C CA . GLY A 1 110 ? 15.001 -2.007 -20.103 1.00 60.56 110 GLY A CA 1
ATOM 863 C C . GLY A 1 110 ? 13.765 -2.903 -20.240 1.00 60.56 110 GLY A C 1
ATOM 864 O O . GLY A 1 110 ? 12.662 -2.419 -20.452 1.00 60.56 110 GLY A O 1
ATOM 865 N N . ASN A 1 111 ? 13.952 -4.222 -20.258 1.00 82.38 111 ASN A N 1
ATOM 866 C CA . ASN A 1 111 ? 12.878 -5.106 -20.706 1.00 82.38 111 ASN A CA 1
ATOM 867 C C . ASN A 1 111 ? 12.219 -5.854 -19.550 1.00 82.38 111 ASN A C 1
ATOM 869 O O . ASN A 1 111 ? 12.903 -6.588 -18.822 1.00 82.38 111 ASN A O 1
ATOM 873 N N . ALA A 1 112 ? 10.891 -5.805 -19.527 1.00 90.50 112 ALA A N 1
ATOM 874 C CA . ALA A 1 112 ? 10.039 -6.754 -18.841 1.00 90.50 112 ALA A CA 1
ATOM 875 C C . ALA A 1 112 ? 10.091 -8.106 -19.553 1.00 90.50 112 ALA A C 1
ATOM 877 O O . ALA A 1 112 ? 9.683 -8.277 -20.707 1.00 90.50 112 ALA A O 1
ATOM 878 N N . ARG A 1 113 ? 10.640 -9.098 -18.859 1.00 92.81 113 ARG A N 1
ATOM 879 C CA . ARG A 1 113 ? 10.813 -10.457 -19.373 1.00 92.81 113 ARG A CA 1
ATOM 880 C C . ARG A 1 113 ? 10.091 -11.442 -18.478 1.00 92.81 113 ARG A C 1
ATOM 882 O O . ARG A 1 113 ? 10.207 -11.393 -17.255 1.00 92.81 113 ARG A O 1
ATOM 889 N N . LEU A 1 114 ? 9.367 -12.352 -19.112 1.00 95.69 114 LEU A N 1
ATOM 890 C CA . LEU A 1 114 ? 8.617 -13.400 -18.446 1.00 95.69 114 LEU A CA 1
ATOM 891 C C . LEU A 1 114 ? 9.441 -14.678 -18.397 1.00 95.69 114 LEU A C 1
ATOM 893 O O . LEU A 1 114 ? 9.914 -15.160 -19.429 1.00 95.69 114 LEU A O 1
ATOM 897 N N . TYR A 1 115 ? 9.560 -15.257 -17.211 1.00 92.56 115 TYR A N 1
ATOM 898 C CA . TYR A 1 115 ? 10.341 -16.456 -16.967 1.00 92.56 115 TYR A CA 1
ATOM 899 C C . TYR A 1 115 ? 9.518 -17.535 -16.282 1.00 92.56 115 TYR A C 1
ATOM 901 O O . TYR A 1 115 ? 8.774 -17.270 -15.343 1.00 92.56 115 TYR A O 1
ATOM 909 N N . GLU A 1 116 ? 9.742 -18.775 -16.696 1.00 91.00 116 GLU A N 1
ATOM 910 C CA . GLU A 1 116 ? 9.423 -19.959 -15.909 1.00 91.00 116 GLU A CA 1
ATOM 911 C C . GLU A 1 116 ? 10.674 -20.387 -15.145 1.00 91.00 116 GLU A C 1
ATOM 913 O O . GLU A 1 116 ? 11.746 -20.559 -15.731 1.00 91.00 116 GLU A O 1
ATOM 918 N N . ILE A 1 117 ? 10.556 -20.604 -13.840 1.00 85.06 117 ILE A N 1
ATOM 919 C CA . ILE A 1 117 ? 11.678 -21.046 -13.015 1.00 85.06 117 ILE A CA 1
ATOM 920 C C . ILE A 1 117 ? 11.538 -22.546 -12.752 1.00 85.06 117 ILE A C 1
ATOM 922 O O . ILE A 1 117 ? 10.730 -22.986 -11.938 1.00 85.06 117 ILE A O 1
ATOM 926 N N . LYS A 1 118 ? 12.348 -23.347 -13.456 1.00 75.00 118 LYS A N 1
ATOM 927 C CA . LYS A 1 118 ? 12.404 -24.810 -13.314 1.00 75.00 118 LYS A CA 1
ATOM 928 C C . LYS A 1 118 ? 13.838 -25.291 -13.102 1.00 75.00 118 LYS A C 1
ATOM 930 O O . LYS A 1 118 ? 14.680 -25.210 -13.996 1.00 75.00 118 LYS A O 1
ATOM 935 N N . GLY A 1 119 ? 14.108 -25.872 -11.932 1.00 65.88 119 GLY A N 1
ATOM 936 C CA . GLY A 1 119 ? 15.430 -26.403 -11.591 1.00 65.88 119 GLY A CA 1
ATOM 937 C C . GLY A 1 119 ? 16.524 -25.325 -11.608 1.00 65.88 119 GLY A C 1
ATOM 938 O O . GLY A 1 119 ? 16.303 -24.196 -11.187 1.00 65.88 119 GLY A O 1
ATOM 939 N N . ASN A 1 120 ? 17.715 -25.667 -12.113 1.00 61.75 120 ASN A N 1
ATOM 940 C CA . ASN A 1 120 ? 18.913 -24.833 -11.949 1.00 61.75 120 ASN A CA 1
ATOM 941 C C . ASN A 1 120 ? 18.965 -23.546 -12.801 1.00 61.75 120 ASN A C 1
ATOM 943 O O . ASN A 1 120 ? 19.921 -22.792 -12.631 1.00 61.75 120 ASN A O 1
ATOM 947 N N . ASN A 1 121 ? 18.025 -23.265 -13.715 1.00 70.12 121 ASN A N 1
ATOM 948 C CA . ASN A 1 121 ? 18.058 -22.030 -14.518 1.00 70.12 121 ASN A CA 1
ATOM 949 C C . ASN A 1 121 ? 16.648 -21.506 -14.853 1.00 70.12 121 ASN A C 1
ATOM 951 O O . ASN A 1 121 ? 15.814 -22.305 -15.281 1.00 70.12 121 ASN A O 1
ATOM 955 N N . PRO A 1 122 ? 16.402 -20.183 -14.763 1.00 82.38 122 PRO A N 1
ATOM 956 C CA . PRO A 1 122 ? 15.216 -19.556 -15.343 1.00 82.38 122 PRO A CA 1
ATOM 957 C C . PRO A 1 122 ? 15.145 -19.776 -16.861 1.00 82.38 122 PRO A C 1
ATOM 959 O O . PRO A 1 122 ? 16.150 -19.661 -17.570 1.00 82.38 122 PRO A O 1
ATOM 962 N N . ILE A 1 123 ? 13.952 -20.081 -17.362 1.00 87.88 123 ILE A N 1
ATOM 963 C CA . ILE A 1 123 ? 13.640 -20.257 -18.780 1.00 87.88 123 ILE A CA 1
ATOM 964 C C . ILE A 1 123 ? 12.880 -19.015 -19.235 1.00 87.88 123 ILE A C 1
ATOM 966 O O . ILE A 1 123 ? 11.794 -18.744 -18.736 1.00 87.88 123 ILE A O 1
ATOM 970 N N . LEU A 1 124 ? 13.445 -18.264 -20.182 1.00 91.56 124 LEU A N 1
ATOM 971 C CA . LEU A 1 124 ? 12.757 -17.130 -20.800 1.00 91.56 124 LEU A CA 1
ATOM 972 C C . LEU A 1 124 ? 11.569 -17.645 -21.625 1.00 91.56 124 LEU A C 1
ATOM 974 O O . LEU A 1 124 ? 11.769 -18.395 -22.581 1.00 91.56 124 LEU A O 1
ATOM 978 N N . LEU A 1 125 ? 10.359 -17.239 -21.249 1.00 92.75 125 LEU A N 1
ATOM 979 C CA . LEU A 1 125 ? 9.120 -17.541 -21.965 1.00 92.75 125 LEU A CA 1
ATOM 980 C C . LEU A 1 125 ? 8.785 -16.451 -22.980 1.00 92.75 125 LEU A C 1
ATOM 982 O O . LEU A 1 125 ? 8.370 -16.762 -24.093 1.00 92.75 125 LEU A O 1
ATOM 986 N N . ASN A 1 126 ? 8.953 -15.183 -22.591 1.00 93.81 126 ASN A N 1
ATOM 987 C CA . ASN A 1 126 ? 8.665 -14.042 -23.452 1.00 93.81 126 ASN A CA 1
ATOM 988 C C . ASN A 1 126 ? 9.492 -12.806 -23.068 1.00 93.81 126 ASN A C 1
ATOM 990 O O . ASN A 1 126 ? 9.878 -12.648 -21.911 1.00 93.81 126 ASN A O 1
ATOM 994 N N . ASP A 1 127 ? 9.733 -11.924 -24.036 1.00 91.56 127 ASP A N 1
ATOM 995 C CA . ASP A 1 127 ? 10.316 -10.594 -23.833 1.00 91.56 127 ASP A CA 1
ATOM 996 C C . ASP A 1 127 ? 9.275 -9.563 -24.280 1.00 91.56 127 ASP A C 1
ATOM 998 O O . ASP A 1 127 ? 8.992 -9.433 -25.472 1.00 91.56 127 ASP A O 1
ATOM 1002 N N . TYR A 1 128 ? 8.660 -8.884 -23.313 1.00 89.00 128 TYR A N 1
ATOM 1003 C CA . TYR A 1 128 ? 7.611 -7.897 -23.558 1.00 89.00 128 TYR A CA 1
ATOM 1004 C C . TYR A 1 128 ? 8.177 -6.512 -23.906 1.00 89.00 128 TYR A C 1
ATOM 1006 O O . TYR A 1 128 ? 7.423 -5.626 -24.306 1.00 89.00 128 TYR A O 1
ATOM 1014 N N . GLY A 1 129 ? 9.500 -6.327 -23.830 1.00 87.38 129 GLY A N 1
ATOM 1015 C CA . GLY A 1 129 ? 10.134 -5.021 -23.981 1.00 87.38 129 GLY A CA 1
ATOM 1016 C C . GLY A 1 129 ? 9.791 -4.083 -22.824 1.00 87.38 129 GLY A C 1
ATOM 1017 O O . GLY A 1 129 ? 9.573 -4.532 -21.703 1.00 87.38 129 GLY A O 1
ATOM 1018 N N . SER A 1 130 ? 9.761 -2.781 -23.103 1.00 83.31 130 SER A N 1
ATOM 1019 C CA . SER A 1 130 ? 9.365 -1.759 -22.131 1.00 83.31 130 SER A CA 1
ATOM 1020 C C . SER A 1 130 ? 7.837 -1.681 -22.082 1.00 83.31 130 SER A C 1
ATOM 1022 O O . SER A 1 130 ? 7.203 -1.130 -22.988 1.00 83.31 130 SER A O 1
ATOM 1024 N N . ILE A 1 131 ? 7.262 -2.301 -21.055 1.00 89.88 131 ILE A N 1
ATOM 1025 C CA . ILE A 1 131 ? 5.848 -2.190 -20.678 1.00 89.88 131 ILE A CA 1
ATOM 1026 C C . ILE A 1 131 ? 5.772 -1.455 -19.345 1.00 89.88 131 ILE A C 1
ATOM 1028 O O . ILE A 1 131 ? 6.733 -1.482 -18.589 1.00 89.88 131 ILE A O 1
ATOM 1032 N N . ASN A 1 132 ? 4.638 -0.819 -19.071 1.00 89.56 132 ASN A N 1
ATOM 1033 C CA . ASN A 1 132 ? 4.432 -0.100 -17.825 1.00 89.56 132 ASN A CA 1
ATOM 1034 C C . ASN A 1 132 ? 4.076 -1.078 -16.701 1.00 89.56 132 ASN A C 1
ATOM 1036 O O . ASN A 1 132 ? 2.988 -1.658 -16.717 1.00 89.56 132 ASN A O 1
ATOM 1040 N N . MET A 1 133 ? 4.974 -1.254 -15.738 1.00 90.81 133 MET A N 1
ATOM 1041 C CA . MET A 1 133 ? 4.751 -2.156 -14.606 1.00 90.81 133 MET A CA 1
ATOM 1042 C C . MET A 1 133 ? 3.822 -1.576 -13.529 1.00 90.81 133 MET A C 1
ATOM 1044 O O . MET A 1 133 ? 3.332 -2.341 -12.696 1.00 90.81 133 MET A O 1
ATOM 1048 N N . GLY A 1 134 ? 3.566 -0.266 -13.558 1.00 90.06 134 GLY A N 1
ATOM 1049 C CA . GLY A 1 134 ? 2.575 0.410 -12.719 1.00 90.06 134 GLY A CA 1
ATOM 1050 C C . GLY A 1 134 ? 1.144 0.346 -13.265 1.00 90.06 134 GLY A C 1
ATOM 1051 O O . GLY A 1 134 ? 0.226 0.774 -12.585 1.00 90.06 134 GLY A O 1
ATOM 1052 N N . ASP A 1 135 ? 0.932 -0.208 -14.462 1.00 93.38 135 ASP A N 1
ATOM 1053 C CA . ASP A 1 135 ? -0.385 -0.249 -15.107 1.00 93.38 135 ASP A CA 1
ATOM 1054 C C . ASP A 1 135 ? -1.218 -1.465 -14.662 1.00 93.38 135 ASP A C 1
ATOM 1056 O O . ASP A 1 135 ? -0.737 -2.607 -14.675 1.00 93.38 135 ASP A O 1
ATOM 1060 N N . GLN A 1 136 ? -2.499 -1.235 -14.354 1.00 95.81 136 GLN A N 1
ATOM 1061 C CA . GLN A 1 136 ? -3.474 -2.279 -14.013 1.00 95.81 136 GLN A CA 1
ATOM 1062 C C . GLN A 1 136 ? -3.497 -3.431 -15.030 1.00 95.81 136 GLN A C 1
ATOM 1064 O O . GLN A 1 136 ? -3.479 -4.605 -14.649 1.00 95.81 136 GLN A O 1
ATOM 1069 N N . GLN A 1 137 ? -3.528 -3.119 -16.330 1.00 97.38 137 GLN A N 1
ATOM 1070 C CA . GLN A 1 137 ? -3.655 -4.121 -17.387 1.00 97.38 137 GLN A CA 1
ATOM 1071 C C . GLN A 1 137 ? -2.418 -5.016 -17.453 1.00 97.38 137 GLN A C 1
ATOM 1073 O O . GLN A 1 137 ? -2.548 -6.211 -17.714 1.00 97.38 137 GLN A O 1
ATOM 1078 N N . THR A 1 138 ? -1.226 -4.474 -17.186 1.00 97.44 138 THR A N 1
ATOM 1079 C CA . THR A 1 138 ? 0.007 -5.273 -17.137 1.00 97.44 138 THR A CA 1
ATOM 1080 C C . THR A 1 138 ? -0.074 -6.334 -16.040 1.00 97.44 138 THR A C 1
ATOM 1082 O O . THR A 1 138 ? 0.270 -7.498 -16.281 1.00 97.44 138 THR A O 1
ATOM 1085 N N . LEU A 1 139 ? -0.564 -5.966 -14.850 1.00 98.56 139 LEU A N 1
ATOM 1086 C CA . LEU A 1 139 ? -0.739 -6.914 -13.752 1.00 98.56 139 LEU A CA 1
ATOM 1087 C C . LEU A 1 139 ? -1.832 -7.949 -14.067 1.00 98.56 139 LEU A C 1
ATOM 1089 O O . LEU A 1 139 ? -1.606 -9.149 -13.888 1.00 98.56 139 LEU A O 1
ATOM 1093 N N . GLU A 1 140 ? -2.982 -7.515 -14.589 1.00 98.62 140 GLU A N 1
ATOM 1094 C CA . GLU A 1 140 ? -4.065 -8.414 -15.011 1.00 98.62 140 GLU A CA 1
ATOM 1095 C C . GLU A 1 140 ? -3.593 -9.440 -16.043 1.00 98.62 140 GLU A C 1
ATOM 1097 O O . GLU A 1 140 ? -3.859 -10.639 -15.910 1.00 98.62 140 GLU A O 1
ATOM 1102 N N . ASP A 1 141 ? -2.876 -8.985 -17.071 1.00 98.44 141 ASP A N 1
ATOM 1103 C CA . ASP A 1 141 ? -2.357 -9.833 -18.141 1.00 98.44 141 ASP A CA 1
ATOM 1104 C C . ASP A 1 141 ? -1.371 -10.862 -17.585 1.00 98.44 141 ASP A C 1
ATOM 1106 O O . ASP A 1 141 ? -1.410 -12.037 -17.969 1.00 98.44 141 ASP A O 1
ATOM 1110 N N . PHE A 1 142 ? -0.521 -10.458 -16.637 1.00 98.56 142 PHE A N 1
ATOM 1111 C CA . PHE A 1 142 ? 0.411 -11.357 -15.967 1.00 98.56 142 PHE A CA 1
ATOM 1112 C C . PHE A 1 142 ? -0.305 -12.428 -15.133 1.00 98.56 142 PHE A C 1
ATOM 1114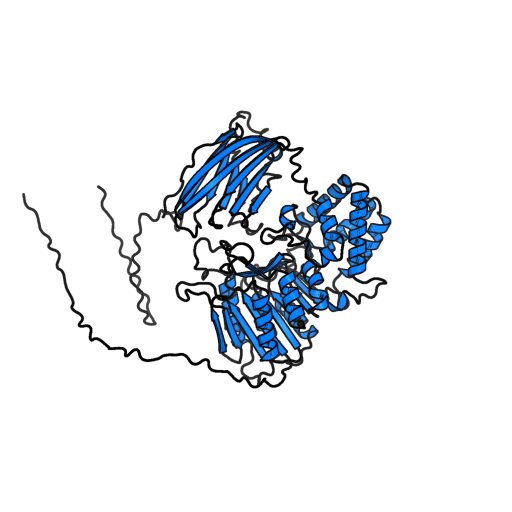 O O . PHE A 1 142 ? -0.008 -13.622 -15.286 1.00 98.56 142 PHE A O 1
ATOM 1121 N N . ILE A 1 143 ? -1.271 -12.044 -14.292 1.00 98.75 143 ILE A N 1
ATOM 1122 C CA . ILE A 1 143 ? -2.025 -12.993 -13.457 1.00 98.75 143 ILE A CA 1
ATOM 1123 C C . ILE A 1 143 ? -2.840 -13.942 -14.343 1.00 98.75 143 ILE A C 1
ATOM 1125 O O . ILE A 1 143 ? -2.787 -15.163 -14.159 1.00 98.75 143 ILE A O 1
ATOM 1129 N N . ASN A 1 144 ? -3.537 -13.420 -15.356 1.00 98.44 144 ASN A N 1
ATOM 1130 C CA . ASN A 1 144 ? -4.309 -14.223 -16.306 1.00 98.44 144 ASN A CA 1
ATOM 1131 C C . ASN A 1 144 ? -3.427 -15.188 -17.095 1.00 98.44 144 ASN A C 1
ATOM 1133 O O . ASN A 1 144 ? -3.799 -16.354 -17.280 1.00 98.44 144 ASN A O 1
ATOM 1137 N N . TYR A 1 145 ? -2.247 -14.743 -17.536 1.00 98.19 145 TYR A N 1
ATOM 1138 C CA . TYR A 1 145 ? -1.274 -15.613 -18.186 1.00 98.19 145 TYR A CA 1
ATOM 1139 C C . TYR A 1 145 ? -0.883 -16.769 -17.262 1.00 98.19 145 TYR A C 1
ATOM 1141 O O . TYR A 1 145 ? -0.913 -17.929 -17.692 1.00 98.19 145 TYR A O 1
ATOM 1149 N N . CYS A 1 146 ? -0.565 -16.477 -15.999 1.00 97.69 146 CYS A N 1
ATOM 1150 C CA . CYS A 1 146 ? -0.203 -17.488 -15.011 1.00 97.69 146 CYS A CA 1
ATOM 1151 C C . CYS A 1 146 ? -1.358 -18.464 -14.761 1.00 97.69 146 CYS A C 1
ATOM 1153 O O . CYS A 1 146 ? -1.177 -19.667 -14.923 1.00 97.69 146 CYS A O 1
ATOM 1155 N N . LYS A 1 147 ? -2.569 -17.979 -14.462 1.00 97.38 147 LYS A N 1
ATOM 1156 C CA . LYS A 1 147 ? -3.742 -18.836 -14.208 1.00 97.38 147 LYS A CA 1
ATOM 1157 C C . LYS A 1 147 ? -4.125 -19.699 -15.415 1.00 97.38 147 LYS A C 1
ATOM 1159 O O . LYS A 1 147 ? -4.520 -20.851 -15.238 1.00 97.38 147 LYS A O 1
ATOM 1164 N N . THR A 1 148 ? -3.968 -19.179 -16.634 1.00 96.44 148 THR A N 1
ATOM 1165 C CA . THR A 1 148 ? -4.316 -19.888 -17.878 1.00 96.44 148 THR A CA 1
ATOM 1166 C C . THR A 1 148 ? -3.297 -20.965 -18.249 1.00 96.44 148 THR A C 1
ATOM 1168 O O . THR A 1 148 ? -3.678 -22.079 -18.611 1.00 96.44 148 THR A O 1
ATOM 1171 N N . ASN A 1 149 ? -2.001 -20.646 -18.190 1.00 94.81 149 ASN A N 1
ATOM 1172 C CA . ASN A 1 149 ? -0.934 -21.544 -18.652 1.00 94.81 149 ASN A CA 1
ATOM 1173 C C . ASN A 1 149 ? -0.417 -22.473 -17.545 1.00 94.81 149 ASN A C 1
ATOM 1175 O O . ASN A 1 149 ? 0.081 -23.564 -17.833 1.00 94.81 149 ASN A O 1
ATOM 1179 N N . TYR A 1 150 ? -0.578 -22.055 -16.291 1.00 93.50 150 TYR A N 1
ATOM 1180 C CA . TYR A 1 150 ? -0.107 -22.726 -15.084 1.00 93.50 150 TYR A CA 1
ATOM 1181 C C . TYR A 1 150 ? -1.256 -22.858 -14.072 1.00 93.50 150 TYR A C 1
ATOM 1183 O O . TYR A 1 150 ? -1.218 -22.252 -12.995 1.00 93.50 150 TYR A O 1
ATOM 1191 N N . PRO A 1 151 ? -2.321 -23.611 -14.411 1.00 94.25 151 PRO A N 1
ATOM 1192 C CA . PRO A 1 151 ? -3.449 -23.792 -13.511 1.00 94.25 151 PRO A CA 1
ATOM 1193 C C . PRO A 1 151 ? -3.012 -24.524 -12.236 1.00 94.25 151 PRO A C 1
ATOM 1195 O O . PRO A 1 151 ? -2.292 -25.524 -12.302 1.00 94.25 151 PRO A O 1
ATOM 1198 N N . ALA A 1 152 ? -3.476 -24.044 -11.085 1.00 94.25 152 ALA A N 1
ATOM 1199 C CA . ALA A 1 152 ? -3.168 -24.615 -9.783 1.00 94.25 152 ALA A CA 1
ATOM 1200 C C . ALA A 1 152 ? -4.379 -24.577 -8.846 1.00 94.25 152 ALA A C 1
ATOM 1202 O O . ALA A 1 152 ? -5.387 -23.932 -9.135 1.00 94.25 152 ALA A O 1
ATOM 1203 N N . THR A 1 153 ? -4.279 -25.299 -7.730 1.00 94.88 153 THR A N 1
ATOM 1204 C CA . THR A 1 153 ? -5.282 -25.237 -6.654 1.00 94.88 153 THR A CA 1
ATOM 1205 C C . THR A 1 153 ? -5.200 -23.916 -5.896 1.00 94.88 153 THR A C 1
ATOM 1207 O O . THR A 1 153 ? -6.243 -23.372 -5.550 1.00 94.88 153 THR A O 1
ATOM 1210 N N . TYR A 1 154 ? -3.981 -23.421 -5.667 1.00 96.81 154 TYR A N 1
ATOM 1211 C CA . TYR A 1 154 ? -3.707 -22.180 -4.953 1.00 96.81 154 TYR A CA 1
ATOM 1212 C C . TYR A 1 154 ? -2.739 -21.286 -5.733 1.00 96.81 154 TYR A C 1
ATOM 1214 O O . TYR A 1 154 ? -1.850 -21.766 -6.450 1.00 96.81 154 TYR A O 1
ATOM 1222 N N . TYR A 1 155 ? -2.889 -19.982 -5.549 1.00 97.88 155 TYR A N 1
ATOM 1223 C CA . TYR A 1 155 ? -2.117 -18.937 -6.198 1.00 97.88 155 TYR A CA 1
ATOM 1224 C C . TYR A 1 155 ? -1.523 -17.995 -5.158 1.00 97.88 155 TYR A C 1
ATOM 1226 O O . TYR A 1 155 ? -2.216 -17.531 -4.255 1.00 97.88 155 TYR A O 1
ATOM 1234 N N . SER A 1 156 ? -0.237 -17.684 -5.300 1.00 97.38 156 SER A N 1
ATOM 1235 C CA . SER A 1 156 ? 0.386 -16.599 -4.543 1.00 97.38 156 SER A CA 1
ATOM 1236 C C . SER A 1 156 ? 0.970 -15.559 -5.481 1.00 97.38 156 SER A C 1
ATOM 1238 O O . SER A 1 156 ? 1.598 -15.931 -6.475 1.00 97.38 156 SER A O 1
ATOM 1240 N N . LEU A 1 157 ? 0.834 -14.287 -5.129 1.00 97.88 157 LEU A N 1
ATOM 1241 C CA . LEU A 1 157 ? 1.434 -13.163 -5.840 1.00 97.88 157 LEU A CA 1
ATOM 1242 C C . LEU A 1 157 ? 2.415 -12.444 -4.917 1.00 97.88 157 LEU A C 1
ATOM 1244 O O . LEU A 1 157 ? 2.078 -12.139 -3.778 1.00 97.88 157 LEU A O 1
ATOM 1248 N N . THR A 1 158 ? 3.613 -12.160 -5.412 1.00 95.06 158 THR A N 1
ATOM 1249 C CA . THR A 1 158 ? 4.561 -11.265 -4.748 1.00 95.06 158 THR A CA 1
ATOM 1250 C C . THR A 1 158 ? 4.742 -10.020 -5.598 1.00 95.06 158 THR A C 1
ATOM 1252 O O . THR A 1 158 ? 5.217 -10.124 -6.732 1.00 95.06 158 THR A O 1
ATOM 1255 N N . LEU A 1 159 ? 4.410 -8.863 -5.030 1.00 94.06 159 LEU A N 1
ATOM 1256 C CA . LEU A 1 159 ? 4.757 -7.557 -5.577 1.00 94.06 159 LEU A CA 1
ATOM 1257 C C . LEU A 1 159 ? 6.048 -7.085 -4.929 1.00 94.06 159 LEU A C 1
ATOM 1259 O O . LEU A 1 159 ? 6.166 -7.098 -3.703 1.00 94.06 159 LEU A O 1
ATOM 1263 N N . VAL A 1 160 ? 7.011 -6.708 -5.758 1.00 88.06 160 VAL A N 1
ATOM 1264 C CA . VAL A 1 160 ? 8.362 -6.393 -5.316 1.00 88.06 160 VAL A CA 1
ATOM 1265 C C . VAL A 1 160 ? 8.786 -5.067 -5.923 1.00 88.06 160 VAL A C 1
ATOM 1267 O O . VAL A 1 160 ? 9.045 -5.027 -7.127 1.00 88.06 160 VAL A O 1
ATOM 1270 N N . ASP A 1 161 ? 8.860 -4.023 -5.092 1.00 82.69 161 ASP A N 1
ATOM 1271 C CA . ASP A 1 161 ? 9.442 -2.705 -5.388 1.00 82.69 161 ASP A CA 1
ATOM 1272 C C . ASP A 1 161 ? 9.341 -1.755 -4.166 1.00 82.69 161 ASP A C 1
ATOM 1274 O O . ASP A 1 161 ? 9.131 -2.181 -3.032 1.00 82.69 161 ASP A O 1
ATOM 1278 N N . HIS A 1 162 ? 9.456 -0.441 -4.370 1.00 78.88 162 HIS A N 1
ATOM 1279 C CA . HIS A 1 162 ? 8.907 0.575 -3.487 1.00 78.88 162 HIS A CA 1
ATOM 1280 C C . HIS A 1 162 ? 7.401 0.409 -3.271 1.00 78.88 162 HIS A C 1
ATOM 1282 O O . HIS A 1 162 ? 6.654 -0.130 -4.088 1.00 78.88 162 HIS A O 1
ATOM 1288 N N . GLY A 1 163 ? 6.962 0.956 -2.146 1.00 77.31 163 GLY A N 1
ATOM 1289 C CA . GLY A 1 163 ? 5.562 1.081 -1.787 1.00 77.31 163 GLY A CA 1
ATOM 1290 C C . GLY A 1 163 ? 5.344 2.327 -0.951 1.00 77.31 163 GLY A C 1
ATOM 1291 O O . GLY A 1 163 ? 6.282 2.880 -0.362 1.00 77.31 163 GLY A O 1
ATOM 1292 N N . ARG A 1 164 ? 4.101 2.786 -0.915 1.00 77.12 164 ARG A N 1
ATOM 1293 C CA . ARG A 1 164 ? 3.702 3.961 -0.139 1.00 77.12 164 ARG A CA 1
ATOM 1294 C C . ARG A 1 164 ? 2.360 3.733 0.561 1.00 77.12 164 ARG A C 1
ATOM 1296 O O . ARG A 1 164 ? 1.575 4.659 0.750 1.00 77.12 164 ARG A O 1
ATOM 1303 N N . GLY A 1 165 ? 2.126 2.485 0.970 1.00 83.69 165 GLY A N 1
ATOM 1304 C CA . GLY A 1 165 ? 0.888 2.040 1.608 1.00 83.69 165 GLY A CA 1
ATOM 1305 C C . GLY A 1 165 ? -0.317 2.389 0.752 1.00 83.69 165 GLY A C 1
ATOM 1306 O O . GLY A 1 165 ? -0.369 1.975 -0.403 1.00 83.69 165 GLY A O 1
ATOM 1307 N N . TYR A 1 166 ? -1.227 3.208 1.288 1.00 84.56 166 TYR A N 1
ATOM 1308 C CA . TYR A 1 166 ? -2.416 3.647 0.563 1.00 84.56 166 TYR A CA 1
ATOM 1309 C C . TYR A 1 166 ? -2.095 4.225 -0.816 1.00 84.56 166 TYR A C 1
ATOM 1311 O O . TYR A 1 166 ? -2.941 4.109 -1.680 1.00 84.56 166 TYR A O 1
ATOM 1319 N N . ALA A 1 167 ? -0.908 4.816 -1.039 1.00 79.00 167 ALA A N 1
ATOM 1320 C CA . ALA A 1 167 ? -0.559 5.473 -2.298 1.00 79.00 167 ALA A CA 1
ATOM 1321 C C . ALA A 1 167 ? -0.077 4.533 -3.427 1.00 79.00 167 ALA A C 1
ATOM 1323 O O . ALA A 1 167 ? 0.255 5.009 -4.510 1.00 79.00 167 ALA A O 1
ATOM 1324 N N . GLY A 1 168 ? -0.006 3.221 -3.192 1.00 85.19 168 GLY A N 1
ATOM 1325 C CA . GLY A 1 168 ? 0.350 2.239 -4.217 1.00 85.19 168 GLY A CA 1
ATOM 1326 C C . GLY A 1 168 ? 1.777 1.694 -4.137 1.00 85.19 168 GLY A C 1
ATOM 1327 O O . GLY A 1 168 ? 2.548 1.973 -3.207 1.00 85.19 168 GLY A O 1
ATOM 1328 N N . PHE A 1 169 ? 2.100 0.863 -5.124 1.00 86.94 169 PHE A N 1
ATOM 1329 C CA . PHE A 1 169 ? 3.235 -0.062 -5.157 1.00 86.94 169 PHE A CA 1
ATOM 1330 C C . PHE A 1 169 ? 3.849 -0.130 -6.561 1.00 86.94 169 PHE A C 1
ATOM 1332 O O . PHE A 1 169 ? 3.292 0.425 -7.502 1.00 86.94 169 PHE A O 1
ATOM 1339 N N . CYS A 1 170 ? 4.958 -0.860 -6.731 1.00 87.06 170 CYS A N 1
ATOM 1340 C CA . CYS A 1 170 ? 5.450 -1.242 -8.064 1.00 87.06 170 CYS A CA 1
ATOM 1341 C C . CYS A 1 170 ? 5.690 -0.034 -8.990 1.00 87.06 170 CYS A C 1
ATOM 1343 O O . CYS A 1 170 ? 5.092 0.079 -10.057 1.00 87.06 170 CYS A O 1
ATOM 1345 N N . TYR A 1 171 ? 6.555 0.881 -8.556 1.00 81.12 171 TYR A N 1
ATOM 1346 C CA . TYR A 1 171 ? 6.906 2.089 -9.286 1.00 81.12 171 TYR A CA 1
ATOM 1347 C C . TYR A 1 171 ? 7.745 1.769 -10.528 1.00 81.12 171 TYR A C 1
ATOM 1349 O O . TYR A 1 171 ? 8.796 1.131 -10.461 1.00 81.12 171 TYR A O 1
ATOM 1357 N N . ASP A 1 172 ? 7.315 2.314 -11.658 1.00 81.31 172 ASP A N 1
ATOM 1358 C CA . ASP A 1 172 ? 8.015 2.248 -12.933 1.00 81.31 172 ASP A CA 1
ATOM 1359 C C . ASP A 1 172 ? 8.473 3.654 -13.322 1.00 81.31 172 ASP A C 1
ATOM 1361 O O . ASP A 1 172 ? 7.684 4.535 -13.667 1.00 81.31 172 ASP A O 1
ATOM 1365 N N . TYR A 1 173 ? 9.776 3.891 -13.221 1.00 72.88 173 TYR A N 1
ATOM 1366 C CA . TYR A 1 173 ? 10.376 5.207 -13.398 1.00 72.88 173 TYR A CA 1
ATOM 1367 C C . TYR A 1 173 ? 10.417 5.666 -14.860 1.00 72.88 173 TYR A C 1
ATOM 1369 O O . TYR A 1 173 ? 10.443 6.874 -15.115 1.00 72.88 173 TYR A O 1
ATOM 1377 N N . HIS A 1 174 ? 10.456 4.739 -15.819 1.00 73.69 174 HIS A N 1
ATOM 1378 C CA . HIS A 1 174 ? 10.532 5.075 -17.243 1.00 73.69 174 HIS A CA 1
ATOM 1379 C C . HIS A 1 174 ? 9.208 4.866 -17.987 1.00 73.69 174 HIS A C 1
ATOM 1381 O O . HIS A 1 174 ? 9.124 5.244 -19.162 1.00 73.69 174 HIS A O 1
ATOM 1387 N N . ALA A 1 175 ? 8.167 4.361 -17.322 1.00 75.56 175 ALA A N 1
ATOM 1388 C CA . ALA A 1 175 ? 6.801 4.387 -17.824 1.00 75.56 175 ALA A CA 1
ATOM 1389 C C . ALA A 1 175 ? 6.315 5.814 -18.103 1.00 75.56 175 ALA A C 1
ATOM 1391 O O . ALA A 1 175 ? 6.680 6.779 -17.429 1.00 75.56 175 ALA A O 1
ATOM 1392 N N . ALA A 1 176 ? 5.466 5.948 -19.122 1.00 71.25 176 ALA A N 1
ATOM 1393 C CA . ALA A 1 176 ? 4.752 7.190 -19.371 1.00 71.25 176 ALA A CA 1
ATOM 1394 C C . ALA A 1 176 ? 3.657 7.365 -18.319 1.00 71.25 176 ALA A C 1
ATOM 1396 O O . ALA A 1 176 ? 2.893 6.440 -18.067 1.00 71.25 176 ALA A O 1
ATOM 1397 N N . HIS A 1 177 ? 3.531 8.570 -17.775 1.00 68.94 177 HIS A N 1
ATOM 1398 C CA . HIS A 1 177 ? 2.510 8.834 -16.774 1.00 68.94 177 HIS A CA 1
ATOM 1399 C C . HIS A 1 177 ? 1.094 8.778 -17.396 1.00 68.94 177 HIS A C 1
ATOM 1401 O O . HIS A 1 177 ? 0.859 9.446 -18.413 1.00 68.94 177 HIS A O 1
ATOM 1407 N N . PRO A 1 178 ? 0.108 8.088 -16.783 1.00 65.31 178 PRO A N 1
ATOM 1408 C CA . PRO A 1 178 ? -1.225 7.884 -17.371 1.00 65.31 178 PRO A CA 1
ATOM 1409 C C . PRO A 1 178 ? -2.032 9.170 -17.617 1.00 65.31 178 PRO A C 1
ATOM 1411 O O . PRO A 1 178 ? -2.849 9.226 -18.537 1.00 65.31 178 PRO A O 1
ATOM 1414 N N . TYR A 1 179 ? -1.783 10.238 -16.853 1.00 57.47 179 TYR A N 1
ATOM 1415 C CA . TYR A 1 179 ? -2.522 11.500 -16.963 1.00 57.47 179 TYR A CA 1
ATOM 1416 C C . TYR A 1 179 ? -1.750 12.601 -17.710 1.00 57.47 179 TYR A C 1
ATOM 1418 O O . TYR A 1 179 ? -2.367 13.539 -18.228 1.00 57.47 179 TYR A O 1
ATOM 1426 N N . TRP A 1 180 ? -0.419 12.491 -17.836 1.00 50.84 180 TRP A N 1
ATOM 1427 C CA . TRP A 1 180 ? 0.429 13.537 -18.422 1.00 50.84 180 TRP A CA 1
ATOM 1428 C C . TRP A 1 180 ? 1.387 12.990 -19.477 1.00 50.84 180 TRP A C 1
ATOM 1430 O O . TRP A 1 180 ? 2.445 12.454 -19.177 1.00 50.84 180 TRP A O 1
ATOM 1440 N N . ALA A 1 181 ? 1.072 13.267 -20.746 1.00 49.75 181 ALA A N 1
ATOM 1441 C CA . ALA A 1 181 ? 1.804 12.778 -21.921 1.00 49.75 181 ALA A CA 1
ATOM 1442 C C . ALA A 1 181 ? 3.294 13.185 -22.021 1.00 49.75 181 ALA A C 1
ATOM 1444 O O . ALA A 1 181 ? 3.978 12.750 -22.947 1.00 49.75 181 ALA A O 1
ATOM 1445 N N . TYR A 1 182 ? 3.784 14.052 -21.130 1.00 46.75 182 TYR A N 1
ATOM 1446 C CA . TYR A 1 182 ? 5.176 14.514 -21.098 1.00 46.75 182 TYR A CA 1
ATOM 1447 C C . TYR A 1 182 ? 5.919 14.121 -19.812 1.00 46.75 182 TYR A C 1
ATOM 1449 O O . TYR A 1 182 ? 7.110 14.410 -19.714 1.00 46.75 182 TYR A O 1
ATOM 1457 N N . ALA A 1 183 ? 5.238 13.495 -18.848 1.00 49.88 183 ALA A N 1
ATOM 1458 C CA . ALA A 1 183 ? 5.829 13.034 -17.598 1.00 49.88 183 ALA A CA 1
ATOM 1459 C C . ALA A 1 183 ? 6.183 11.542 -17.683 1.00 49.88 183 ALA A C 1
ATOM 1461 O O . ALA A 1 183 ? 5.561 10.780 -18.428 1.00 49.88 183 ALA A O 1
ATOM 1462 N N . LEU A 1 184 ? 7.203 11.156 -16.919 1.00 59.59 184 LEU A N 1
ATOM 1463 C CA . LEU A 1 184 ? 7.592 9.767 -16.697 1.00 59.59 184 LEU A CA 1
ATOM 1464 C C . LEU A 1 184 ? 7.371 9.420 -15.228 1.00 59.59 184 LEU A C 1
ATOM 1466 O O . LEU A 1 184 ? 7.406 10.317 -14.380 1.00 59.59 184 LEU A O 1
ATOM 1470 N N . GLY A 1 185 ? 7.201 8.137 -14.951 1.00 70.88 185 GLY A N 1
ATOM 1471 C CA . GLY A 1 185 ? 6.840 7.643 -13.636 1.00 70.88 185 GLY A CA 1
ATOM 1472 C C . GLY A 1 185 ? 5.384 7.214 -13.610 1.00 70.88 185 GLY A C 1
ATOM 1473 O O . GLY A 1 185 ? 4.495 8.016 -13.900 1.00 70.88 185 GLY A O 1
ATOM 1474 N N . ASP A 1 186 ? 5.168 5.967 -13.231 1.00 77.19 186 ASP A N 1
ATOM 1475 C CA . ASP A 1 186 ? 3.871 5.427 -12.851 1.00 77.19 186 ASP A CA 1
ATOM 1476 C C . ASP A 1 186 ? 4.048 4.520 -11.628 1.00 77.19 186 ASP A C 1
ATOM 1478 O O . ASP A 1 186 ? 5.165 4.102 -11.312 1.00 77.19 186 ASP A O 1
ATOM 1482 N N . CYS A 1 187 ? 2.972 4.225 -10.916 1.00 84.88 187 CYS A N 1
ATOM 1483 C CA . CYS A 1 187 ? 2.940 3.175 -9.910 1.00 84.88 187 CYS A CA 1
ATOM 1484 C C . CYS A 1 187 ? 1.572 2.515 -9.926 1.00 84.88 187 CYS A C 1
ATOM 1486 O O . CYS A 1 187 ? 0.575 3.178 -10.192 1.00 84.88 187 CYS A O 1
ATOM 1488 N N . LEU A 1 188 ? 1.540 1.244 -9.548 1.00 89.94 188 LEU A N 1
ATOM 1489 C CA . LEU A 1 188 ? 0.301 0.514 -9.375 1.00 89.94 188 LEU A CA 1
ATOM 1490 C C . LEU A 1 188 ? -0.433 1.066 -8.154 1.00 89.94 188 LEU A C 1
ATOM 1492 O O . LEU A 1 188 ? -0.024 0.830 -7.011 1.00 89.94 188 LEU A O 1
ATOM 1496 N N . THR A 1 189 ? -1.500 1.825 -8.386 1.00 91.12 189 THR A N 1
ATOM 1497 C CA . THR A 1 189 ? -2.334 2.342 -7.297 1.00 91.12 189 THR A CA 1
ATOM 1498 C C . THR A 1 189 ? -3.021 1.197 -6.551 1.00 91.12 189 THR A C 1
ATOM 1500 O O . THR A 1 189 ? -3.159 0.085 -7.063 1.00 91.12 189 THR A O 1
ATOM 1503 N N . VAL A 1 190 ? -3.451 1.441 -5.311 1.00 93.06 190 VAL A N 1
ATOM 1504 C CA . VAL A 1 190 ? -4.138 0.410 -4.513 1.00 93.06 190 VAL A CA 1
ATOM 1505 C C . VAL A 1 190 ? -5.460 -0.001 -5.173 1.00 93.06 190 VAL A C 1
ATOM 1507 O O . VAL A 1 190 ? -5.784 -1.184 -5.181 1.00 93.06 190 VAL A O 1
ATOM 1510 N N . GLN A 1 191 ? -6.156 0.939 -5.818 1.00 93.19 191 GLN A N 1
ATOM 1511 C CA . GLN A 1 191 ? -7.370 0.686 -6.597 1.00 93.19 191 GLN A CA 1
ATOM 1512 C C . GLN A 1 191 ? -7.104 -0.143 -7.860 1.00 93.19 191 GLN A C 1
ATOM 1514 O O . GLN A 1 191 ? -7.900 -1.012 -8.212 1.00 93.19 191 GLN A O 1
ATOM 1519 N N . GLU A 1 192 ? -5.993 0.107 -8.557 1.00 95.38 192 GLU A N 1
ATOM 1520 C CA . GLU A 1 192 ? -5.603 -0.695 -9.723 1.00 95.38 192 GLU A CA 1
ATOM 1521 C C . GLU A 1 192 ? -5.166 -2.105 -9.315 1.00 95.38 192 GLU A C 1
ATOM 1523 O O . GLU A 1 192 ? -5.478 -3.062 -10.020 1.00 95.38 192 GLU A O 1
ATOM 1528 N N . LEU A 1 193 ? -4.488 -2.260 -8.171 1.00 97.38 193 LEU A N 1
ATOM 1529 C CA . LEU A 1 193 ? -4.173 -3.574 -7.605 1.00 97.38 193 LEU A CA 1
ATOM 1530 C C . LEU A 1 193 ? -5.449 -4.358 -7.281 1.00 97.38 193 LEU A C 1
ATOM 1532 O O . LEU A 1 193 ? -5.570 -5.510 -7.692 1.00 97.38 193 LEU A O 1
ATOM 1536 N N . ASP A 1 194 ? -6.382 -3.729 -6.573 1.00 97.56 194 ASP A N 1
ATOM 1537 C CA . ASP A 1 194 ? -7.684 -4.302 -6.234 1.00 97.56 194 ASP A CA 1
ATOM 1538 C C . ASP A 1 194 ? -8.461 -4.714 -7.493 1.00 97.56 194 ASP A C 1
ATOM 1540 O O . ASP A 1 194 ? -8.746 -5.892 -7.697 1.00 97.56 194 ASP A O 1
ATOM 1544 N N . SER A 1 195 ? -8.632 -3.786 -8.440 1.00 97.69 195 SER A N 1
ATOM 1545 C CA . SER A 1 195 ? -9.298 -4.051 -9.723 1.00 97.69 195 SER A CA 1
ATOM 1546 C C . SER A 1 195 ? -8.633 -5.184 -10.512 1.00 97.69 195 SER A C 1
ATOM 1548 O O . SER A 1 195 ? -9.318 -6.013 -11.117 1.00 97.69 195 SER A O 1
ATOM 1550 N N . ALA A 1 196 ? -7.297 -5.250 -10.525 1.00 98.50 196 ALA A N 1
ATOM 1551 C CA . ALA A 1 196 ? -6.576 -6.320 -11.207 1.00 98.50 196 ALA A CA 1
ATOM 1552 C C . ALA A 1 196 ? -6.802 -7.685 -10.542 1.00 98.50 196 ALA A C 1
ATOM 1554 O O . ALA A 1 196 ? -6.899 -8.708 -11.231 1.00 98.50 196 ALA A O 1
ATOM 1555 N N . LEU A 1 197 ? -6.890 -7.730 -9.213 1.00 98.56 197 LEU A N 1
ATOM 1556 C CA . LEU A 1 197 ? -7.203 -8.951 -8.480 1.00 98.56 197 LEU A CA 1
ATOM 1557 C C . LEU A 1 197 ? -8.667 -9.358 -8.701 1.00 98.56 197 LEU A C 1
ATOM 1559 O O . LEU A 1 197 ? -8.887 -10.499 -9.117 1.00 98.56 197 LEU A O 1
ATOM 1563 N N . GLU A 1 198 ? -9.622 -8.430 -8.602 1.00 98.19 198 GLU A N 1
ATOM 1564 C CA . GLU A 1 198 ? -11.051 -8.675 -8.866 1.00 98.19 198 GLU A CA 1
ATOM 1565 C C . GLU A 1 198 ? -11.250 -9.263 -10.269 1.00 98.19 198 GLU A C 1
ATOM 1567 O O . GLU A 1 198 ? -11.807 -10.356 -10.452 1.00 98.19 198 GLU A O 1
ATOM 1572 N N . ASN A 1 199 ? -10.700 -8.596 -11.289 1.00 98.44 199 ASN A N 1
ATOM 1573 C CA . ASN A 1 199 ? -10.849 -8.991 -12.692 1.00 98.44 199 ASN A CA 1
ATOM 1574 C C . ASN A 1 199 ? -10.213 -10.348 -13.012 1.00 98.44 199 ASN A C 1
ATOM 1576 O O . ASN A 1 199 ? -10.592 -11.003 -13.992 1.00 98.44 199 ASN A O 1
ATOM 1580 N N . THR A 1 200 ? -9.256 -10.791 -12.199 1.00 98.25 200 THR A N 1
ATOM 1581 C CA . THR A 1 200 ? -8.569 -12.073 -12.376 1.00 98.25 200 THR A CA 1
ATOM 1582 C C . THR A 1 200 ? -9.028 -13.143 -11.388 1.00 98.25 200 THR A C 1
ATOM 1584 O O . THR A 1 200 ? -8.589 -14.295 -11.497 1.00 98.25 200 THR A O 1
ATOM 1587 N N . GLY A 1 201 ? -9.951 -12.818 -10.478 1.00 97.19 201 GLY A N 1
ATOM 1588 C CA . GLY A 1 201 ? -10.522 -13.710 -9.470 1.00 97.19 201 GLY A CA 1
ATOM 1589 C C . GLY A 1 201 ? -9.587 -13.988 -8.292 1.00 97.19 201 GLY A C 1
ATOM 1590 O O . GLY A 1 201 ? -9.394 -15.162 -7.961 1.00 97.19 201 GLY A O 1
ATOM 1591 N N . GLY A 1 202 ? -8.956 -12.945 -7.750 1.00 97.31 202 GLY A N 1
ATOM 1592 C CA . GLY A 1 202 ? -8.195 -12.930 -6.497 1.00 97.31 202 GLY A CA 1
ATOM 1593 C C . GLY A 1 202 ? -6.932 -13.796 -6.452 1.00 97.31 202 GLY A C 1
ATOM 1594 O O . GLY A 1 202 ? -6.560 -14.471 -7.417 1.00 97.31 202 GLY A O 1
ATOM 1595 N N . VAL A 1 203 ? -6.255 -13.823 -5.307 1.00 98.19 203 VAL A N 1
ATOM 1596 C CA . VAL A 1 203 ? -5.172 -14.782 -5.005 1.00 98.19 203 VAL A CA 1
ATOM 1597 C C . VAL A 1 203 ? -5.266 -15.253 -3.556 1.00 98.19 203 VAL A C 1
ATOM 1599 O O . VAL A 1 203 ? -5.743 -14.533 -2.691 1.00 98.19 203 VAL A O 1
ATOM 1602 N N . ASP A 1 204 ? -4.775 -16.453 -3.251 1.00 98.38 204 ASP A N 1
ATOM 1603 C CA . ASP A 1 204 ? -4.862 -16.985 -1.886 1.00 98.38 204 ASP A CA 1
ATOM 1604 C C . ASP A 1 204 ? -3.852 -16.326 -0.929 1.00 98.38 204 ASP A C 1
ATOM 1606 O O . ASP A 1 204 ? -4.092 -16.231 0.274 1.00 98.38 204 ASP A O 1
ATOM 1610 N N . VAL A 1 205 ? -2.682 -15.917 -1.436 1.00 98.12 205 VAL A N 1
ATOM 1611 C CA . VAL A 1 205 ? -1.650 -15.247 -0.629 1.00 98.12 205 VAL A CA 1
ATOM 1612 C C . VAL A 1 205 ? -0.998 -14.108 -1.408 1.00 98.12 205 VAL A C 1
ATOM 1614 O O . VAL A 1 205 ? -0.405 -14.343 -2.462 1.00 98.12 205 VAL A O 1
ATOM 1617 N N . LEU A 1 206 ? -1.030 -12.897 -0.855 1.00 97.88 206 LEU A N 1
ATOM 1618 C CA . LEU A 1 206 ? -0.311 -11.734 -1.375 1.00 97.88 206 LEU A CA 1
ATOM 1619 C C . LEU A 1 206 ? 0.895 -11.406 -0.488 1.00 97.88 206 LEU A C 1
ATOM 1621 O O . LEU A 1 206 ? 0.780 -11.221 0.723 1.00 97.88 206 LEU A O 1
ATOM 1625 N N . PHE A 1 207 ? 2.068 -11.305 -1.097 1.00 94.31 207 PHE A N 1
ATOM 1626 C CA . PHE A 1 207 ? 3.278 -10.798 -0.464 1.00 94.31 207 PHE A CA 1
ATOM 1627 C C . PHE A 1 207 ? 3.545 -9.386 -0.986 1.00 94.31 207 PHE A C 1
ATOM 1629 O O . PHE A 1 207 ? 3.877 -9.211 -2.159 1.00 94.31 207 PHE A O 1
ATOM 1636 N N . LEU A 1 208 ? 3.413 -8.388 -0.114 1.00 92.12 208 LEU A N 1
ATOM 1637 C CA . LEU A 1 208 ? 3.785 -7.005 -0.407 1.00 92.12 208 LEU A CA 1
ATOM 1638 C C . LEU A 1 208 ? 5.211 -6.772 0.087 1.00 92.12 208 LEU A C 1
ATOM 1640 O O . LEU A 1 208 ? 5.439 -6.290 1.201 1.00 92.12 208 LEU A O 1
ATOM 1644 N N . ASP A 1 209 ? 6.172 -7.156 -0.750 1.00 87.19 209 ASP A N 1
ATOM 1645 C CA . ASP A 1 209 ? 7.610 -6.941 -0.557 1.00 87.19 209 ASP A CA 1
ATOM 1646 C C . ASP A 1 209 ? 7.971 -5.497 -0.940 1.00 87.19 209 ASP A C 1
ATOM 1648 O O . ASP A 1 209 ? 8.710 -5.213 -1.884 1.00 87.19 209 ASP A O 1
ATOM 1652 N N . THR A 1 210 ? 7.290 -4.582 -0.250 1.00 81.00 210 THR A N 1
ATOM 1653 C CA . THR A 1 210 ? 7.217 -3.155 -0.541 1.00 81.00 210 THR A CA 1
ATOM 1654 C C . THR A 1 210 ? 7.068 -2.361 0.747 1.00 81.00 210 THR A C 1
ATOM 1656 O O . THR A 1 210 ? 6.399 -2.787 1.692 1.00 81.00 210 THR A O 1
ATOM 1659 N N . CYS A 1 211 ? 7.610 -1.152 0.771 1.00 79.75 211 CYS A N 1
ATOM 1660 C CA . CYS A 1 211 ? 7.458 -0.226 1.888 1.00 79.75 211 CYS A CA 1
ATOM 1661 C C . CYS A 1 211 ? 5.982 0.046 2.253 1.00 79.75 211 CYS A C 1
ATOM 1663 O O . CYS A 1 211 ? 5.159 0.329 1.384 1.00 79.75 211 CYS A O 1
ATOM 1665 N N . SER A 1 212 ? 5.664 0.003 3.551 1.00 80.62 212 SER A N 1
ATOM 1666 C CA . SER A 1 212 ? 4.347 0.368 4.103 1.00 80.62 212 SER A CA 1
ATOM 1667 C C . SER A 1 212 ? 3.140 -0.403 3.552 1.00 80.62 212 SER A C 1
ATOM 1669 O O . SER A 1 212 ? 2.014 0.065 3.685 1.00 80.62 212 SER A O 1
ATOM 1671 N N . GLY A 1 213 ? 3.334 -1.598 2.985 1.00 88.06 213 GLY A N 1
ATOM 1672 C CA . GLY A 1 213 ? 2.221 -2.445 2.536 1.00 88.06 213 GLY A CA 1
ATOM 1673 C C . GLY A 1 213 ? 1.268 -2.878 3.660 1.00 88.06 213 GLY A C 1
ATOM 1674 O O . GLY A 1 213 ? 0.148 -3.281 3.383 1.00 88.06 213 GLY A O 1
ATOM 1675 N N . GLY A 1 214 ? 1.691 -2.784 4.924 1.00 91.38 214 GLY A N 1
ATOM 1676 C CA . GLY A 1 214 ? 0.893 -3.095 6.112 1.00 91.38 214 GLY A CA 1
ATOM 1677 C C . GLY A 1 214 ? -0.099 -2.011 6.549 1.00 91.38 214 GLY A C 1
ATOM 1678 O O . GLY A 1 214 ? -0.442 -1.963 7.729 1.00 91.38 214 GLY A O 1
ATOM 1679 N N . SER A 1 215 ? -0.512 -1.104 5.658 1.00 92.00 215 SER A N 1
ATOM 1680 C CA . SER A 1 215 ? -1.461 -0.045 6.015 1.00 92.00 215 SER A CA 1
ATOM 1681 C C . SER A 1 215 ? -2.898 -0.567 6.072 1.00 92.00 215 SER A C 1
ATOM 1683 O O . SER A 1 215 ? -3.283 -1.482 5.340 1.00 92.00 215 SER A O 1
ATOM 1685 N N . PHE A 1 216 ? -3.699 0.005 6.966 1.00 95.88 216 PHE A N 1
ATOM 1686 C CA . PHE A 1 216 ? -5.089 -0.382 7.169 1.00 95.88 216 PHE A CA 1
ATOM 1687 C C . PHE A 1 216 ? -5.926 -0.139 5.911 1.00 95.88 216 PHE A C 1
ATOM 1689 O O . PHE A 1 216 ? -6.761 -0.970 5.578 1.00 95.88 216 PHE A O 1
ATOM 1696 N N . GLU A 1 217 ? -5.644 0.932 5.164 1.00 94.81 217 GLU A N 1
ATOM 1697 C CA . GLU A 1 217 ? -6.311 1.238 3.894 1.00 94.81 217 GLU A CA 1
ATOM 1698 C C . GLU A 1 217 ? -6.083 0.158 2.839 1.00 94.81 217 GLU A C 1
ATOM 1700 O O . GLU A 1 217 ? -7.027 -0.264 2.182 1.00 94.81 217 GLU A O 1
ATOM 1705 N N . VAL A 1 218 ? -4.842 -0.324 2.702 1.00 95.62 218 VAL A N 1
ATOM 1706 C CA . VAL A 1 218 ? -4.502 -1.392 1.748 1.00 95.62 218 VAL A CA 1
ATOM 1707 C C . VAL A 1 218 ? -5.247 -2.670 2.109 1.00 95.62 218 VAL A C 1
ATOM 1709 O O . VAL A 1 218 ? -5.807 -3.341 1.251 1.00 95.62 218 VAL A O 1
ATOM 1712 N N . MET A 1 219 ? -5.271 -3.007 3.395 1.00 96.88 219 MET A N 1
ATOM 1713 C CA . MET A 1 219 ? -5.904 -4.233 3.875 1.00 96.88 219 MET A CA 1
ATOM 1714 C C . MET A 1 219 ? -7.426 -4.155 3.782 1.00 96.88 219 MET A C 1
ATOM 1716 O O . MET A 1 219 ? -8.043 -5.186 3.551 1.00 96.88 219 MET A O 1
ATOM 1720 N N . TRP A 1 220 ? -8.005 -2.958 3.937 1.00 96.62 220 TRP A N 1
ATOM 1721 C CA . TRP A 1 220 ? -9.426 -2.696 3.717 1.00 96.62 220 TRP A CA 1
ATOM 1722 C C . TRP A 1 220 ? -9.807 -2.857 2.248 1.00 96.62 220 TRP A C 1
ATOM 1724 O O . TRP A 1 220 ? -10.782 -3.539 1.959 1.00 96.62 220 TRP A O 1
ATOM 1734 N N . GLN A 1 221 ? -9.023 -2.281 1.332 1.00 97.00 221 GLN A N 1
ATOM 1735 C CA . GLN A 1 221 ? -9.294 -2.388 -0.103 1.00 97.00 221 GLN A CA 1
ATOM 1736 C C . GLN A 1 221 ? -9.279 -3.851 -0.573 1.00 97.00 221 GLN A C 1
ATOM 1738 O O . GLN A 1 221 ? -10.059 -4.241 -1.421 1.00 97.00 221 GLN A O 1
ATOM 1743 N N . LEU A 1 222 ? -8.404 -4.687 -0.008 1.00 97.25 222 LEU A N 1
ATOM 1744 C CA . LEU A 1 222 ? -8.177 -6.050 -0.499 1.00 97.25 222 LEU A CA 1
ATOM 1745 C C . LEU A 1 222 ? -9.025 -7.137 0.193 1.00 97.25 222 LEU A C 1
ATOM 1747 O O . LEU A 1 222 ? -8.748 -8.321 -0.017 1.00 97.25 222 LEU A O 1
ATOM 1751 N N . ILE A 1 223 ? -10.012 -6.777 1.031 1.00 94.75 223 ILE A N 1
ATOM 1752 C CA . ILE A 1 223 ? -10.777 -7.729 1.873 1.00 94.75 223 ILE A CA 1
ATOM 1753 C C . ILE A 1 223 ? -11.398 -8.869 1.054 1.00 94.75 223 ILE A C 1
ATOM 1755 O O . ILE A 1 223 ? -11.366 -10.018 1.502 1.00 94.75 223 ILE A O 1
ATOM 1759 N N . ASP A 1 224 ? -11.940 -8.561 -0.125 1.00 94.19 224 ASP A N 1
ATOM 1760 C CA . ASP A 1 224 ? -12.663 -9.524 -0.965 1.00 94.19 224 ASP A CA 1
ATOM 1761 C C . ASP A 1 224 ? -11.761 -10.274 -1.961 1.00 94.19 224 ASP A C 1
ATOM 1763 O O . ASP A 1 224 ? -12.164 -11.296 -2.525 1.00 94.19 224 ASP A O 1
ATOM 1767 N N . GLU A 1 225 ? -10.514 -9.827 -2.123 1.00 97.12 225 GLU A N 1
ATOM 1768 C CA . GLU A 1 225 ? -9.630 -10.277 -3.200 1.00 97.12 225 GLU A CA 1
ATOM 1769 C C . GLU A 1 225 ? -8.500 -11.207 -2.753 1.00 97.12 225 GLU A C 1
ATOM 1771 O O . GLU A 1 225 ? -7.927 -11.949 -3.565 1.00 97.12 225 GLU A O 1
ATOM 1776 N N . VAL A 1 226 ? -8.152 -11.181 -1.462 1.00 97.81 226 VAL A N 1
ATOM 1777 C CA . VAL A 1 226 ? -7.024 -11.946 -0.920 1.00 97.81 226 VAL A CA 1
ATOM 1778 C C . VAL A 1 226 ? -7.354 -12.555 0.439 1.00 97.81 226 VAL A C 1
ATOM 1780 O O . VAL A 1 226 ? -7.737 -11.851 1.362 1.00 97.81 226 VAL A O 1
ATOM 1783 N N . ASP A 1 227 ? -7.096 -13.853 0.627 1.00 97.56 227 ASP A N 1
ATOM 1784 C CA . ASP A 1 227 ? -7.296 -14.490 1.940 1.00 97.56 227 ASP A CA 1
ATOM 1785 C C . ASP A 1 227 ? -6.233 -14.048 2.966 1.00 97.56 227 ASP A C 1
ATOM 1787 O O . ASP A 1 227 ? -6.543 -13.725 4.118 1.00 97.56 227 ASP A O 1
ATOM 1791 N N . TYR A 1 228 ? -4.958 -14.072 2.561 1.00 98.19 228 TYR A N 1
ATOM 1792 C CA . TYR A 1 228 ? -3.813 -13.816 3.434 1.00 98.19 228 TYR A CA 1
ATOM 1793 C C . TYR A 1 228 ? -2.819 -12.830 2.829 1.00 98.19 228 TYR A C 1
ATOM 1795 O O . TYR A 1 228 ? -2.357 -13.016 1.704 1.00 98.19 228 TYR A O 1
ATOM 1803 N N . VAL A 1 229 ? -2.387 -11.848 3.619 1.00 97.69 229 VAL A N 1
ATOM 1804 C CA . VAL A 1 229 ? -1.361 -10.881 3.203 1.00 97.69 229 VAL A CA 1
ATOM 1805 C C . VAL A 1 229 ? -0.157 -10.957 4.132 1.00 97.69 229 VAL A C 1
ATOM 1807 O O . VAL A 1 229 ? -0.302 -11.104 5.346 1.00 97.69 229 VAL A O 1
ATOM 1810 N N . ILE A 1 230 ? 1.044 -10.846 3.569 1.00 94.88 230 ILE A N 1
ATOM 1811 C CA . ILE A 1 230 ? 2.300 -10.663 4.300 1.00 94.88 230 ILE A CA 1
ATOM 1812 C C . ILE A 1 230 ? 2.885 -9.314 3.886 1.00 94.88 230 ILE A C 1
ATOM 1814 O O . ILE A 1 230 ? 3.303 -9.143 2.740 1.00 94.88 230 ILE A O 1
ATOM 1818 N N . ALA A 1 231 ? 2.893 -8.358 4.813 1.00 92.00 231 ALA A N 1
ATOM 1819 C CA . ALA A 1 231 ? 3.325 -6.984 4.566 1.00 92.00 231 ALA A CA 1
ATOM 1820 C C . ALA A 1 231 ? 3.865 -6.329 5.846 1.00 92.00 231 ALA A C 1
ATOM 1822 O O . ALA A 1 231 ? 3.635 -6.825 6.947 1.00 92.00 231 ALA A O 1
ATOM 1823 N N . GLY A 1 232 ? 4.608 -5.232 5.709 1.00 86.94 232 GLY A N 1
ATOM 1824 C CA . GLY A 1 232 ? 5.149 -4.465 6.833 1.00 86.94 232 GLY A CA 1
ATOM 1825 C C . GLY A 1 232 ? 4.583 -3.050 6.852 1.00 86.94 232 GLY A C 1
ATOM 1826 O O . GLY A 1 232 ? 4.435 -2.430 5.803 1.00 86.94 232 GLY A O 1
ATOM 1827 N N . GLU A 1 233 ? 4.288 -2.527 8.038 1.00 83.69 233 GLU A N 1
ATOM 1828 C CA . GLU A 1 233 ? 3.758 -1.162 8.238 1.00 83.69 233 GLU A CA 1
ATOM 1829 C C . GLU A 1 233 ? 4.790 -0.066 7.950 1.00 83.69 233 GLU A C 1
ATOM 1831 O O . GLU A 1 233 ? 4.461 1.072 7.613 1.00 83.69 233 GLU A O 1
ATOM 1836 N N . SER A 1 234 ? 6.068 -0.411 8.089 1.00 75.62 234 SER A N 1
ATOM 1837 C CA . SER A 1 234 ? 7.183 0.523 8.001 1.00 75.62 234 SER A CA 1
ATOM 1838 C C . SER A 1 234 ? 7.940 0.399 6.679 1.00 75.62 234 SER A C 1
ATOM 1840 O O . SER A 1 234 ? 7.680 -0.471 5.842 1.00 75.62 234 SER A O 1
ATOM 1842 N N . LEU A 1 235 ? 8.910 1.292 6.484 1.00 70.94 235 LEU A N 1
ATOM 1843 C CA . LEU A 1 235 ? 9.820 1.195 5.353 1.00 70.94 235 LEU A CA 1
ATOM 1844 C C . LEU A 1 235 ? 10.689 -0.052 5.417 1.00 70.94 235 LEU A C 1
ATOM 1846 O O . LEU A 1 235 ? 11.236 -0.417 6.461 1.00 70.94 235 LEU A O 1
ATOM 1850 N N . GLN A 1 236 ? 10.903 -0.632 4.248 1.00 67.19 236 GLN A N 1
ATOM 1851 C CA . GLN A 1 236 ? 11.748 -1.795 4.057 1.00 67.19 236 GLN A CA 1
ATOM 1852 C C . GLN A 1 236 ? 13.048 -1.369 3.378 1.00 67.19 236 GLN A C 1
ATOM 1854 O O . GLN A 1 236 ? 13.080 -0.419 2.598 1.00 67.19 236 GLN A O 1
ATOM 1859 N N . TRP A 1 237 ? 14.158 -2.004 3.748 1.00 63.81 237 TRP A N 1
ATOM 1860 C CA . TRP A 1 237 ? 15.482 -1.718 3.189 1.00 63.81 237 TRP A CA 1
ATOM 1861 C C . TRP A 1 237 ? 15.980 -2.952 2.434 1.00 63.81 237 TRP A C 1
ATOM 1863 O O . TRP A 1 237 ? 15.643 -4.056 2.847 1.00 63.81 237 TRP A O 1
ATOM 1873 N N . ASN A 1 238 ? 16.746 -2.705 1.358 1.00 53.50 238 ASN A N 1
ATOM 1874 C CA . ASN A 1 238 ? 17.630 -3.509 0.479 1.00 53.50 238 ASN A CA 1
ATOM 1875 C C . ASN A 1 238 ? 17.649 -5.066 0.524 1.00 53.50 238 ASN A C 1
ATOM 1877 O O . ASN A 1 238 ? 18.078 -5.690 -0.433 1.00 53.50 238 ASN A O 1
ATOM 1881 N N . ASN A 1 239 ? 17.166 -5.751 1.556 1.00 52.28 239 ASN A N 1
ATOM 1882 C CA . ASN A 1 239 ? 17.114 -7.215 1.654 1.00 52.28 239 ASN A CA 1
ATOM 1883 C C . ASN A 1 239 ? 15.691 -7.777 1.750 1.00 52.28 239 ASN A C 1
ATOM 1885 O O . ASN A 1 239 ? 15.514 -8.930 2.147 1.00 52.28 239 ASN A O 1
ATOM 1889 N N . ALA A 1 240 ? 14.672 -6.990 1.418 1.00 50.03 240 ALA A N 1
ATOM 1890 C CA . ALA A 1 240 ? 13.289 -7.417 1.586 1.00 50.03 240 ALA A CA 1
ATOM 1891 C C . ALA A 1 240 ? 12.912 -8.667 0.732 1.00 50.03 240 ALA A C 1
ATOM 1893 O O . ALA A 1 240 ? 12.105 -9.510 1.117 1.00 50.03 240 ALA A O 1
ATOM 1894 N N . LEU A 1 241 ? 13.748 -8.902 -0.278 1.00 54.78 241 LEU A N 1
ATOM 1895 C CA . LEU A 1 241 ? 13.635 -9.814 -1.405 1.00 54.78 241 LEU A CA 1
ATOM 1896 C C . LEU A 1 241 ? 13.894 -11.305 -1.123 1.00 54.78 241 LEU A C 1
ATOM 1898 O O . LEU A 1 241 ? 13.591 -12.158 -1.958 1.00 54.78 241 LEU A O 1
ATOM 1902 N N . TYR A 1 242 ? 14.422 -11.679 0.047 1.00 59.81 242 TYR A N 1
ATOM 1903 C CA . TYR A 1 242 ? 14.735 -13.090 0.342 1.00 59.81 242 TYR A CA 1
ATOM 1904 C C . TYR A 1 242 ? 13.491 -13.973 0.547 1.00 59.81 242 TYR A C 1
ATOM 1906 O O . TYR A 1 242 ? 13.598 -15.202 0.535 1.00 59.81 242 TYR A O 1
ATOM 1914 N N . HIS A 1 243 ? 12.303 -13.381 0.703 1.00 70.19 243 HIS A N 1
ATOM 1915 C CA . HIS A 1 243 ? 11.077 -14.132 0.979 1.00 70.19 243 HIS A CA 1
ATOM 1916 C C . HIS A 1 243 ? 10.673 -14.976 -0.219 1.00 70.19 243 HIS A C 1
ATOM 1918 O O . HIS A 1 243 ? 10.404 -16.161 -0.054 1.00 70.19 243 HIS A O 1
ATOM 1924 N N . SER A 1 244 ? 10.713 -14.399 -1.423 1.00 78.19 244 SER A N 1
ATOM 1925 C CA . SER A 1 244 ? 10.359 -15.084 -2.672 1.00 78.19 244 SER A CA 1
ATOM 1926 C C . SER A 1 244 ? 11.181 -16.356 -2.883 1.00 78.19 244 SER A C 1
ATOM 1928 O O . SER A 1 244 ? 10.652 -17.398 -3.268 1.00 78.19 244 SER A O 1
ATOM 1930 N N . ALA A 1 245 ? 12.475 -16.300 -2.564 1.00 77.12 245 ALA A N 1
ATOM 1931 C CA . ALA A 1 245 ? 13.367 -17.448 -2.645 1.00 77.12 245 ALA A CA 1
ATOM 1932 C C . ALA A 1 245 ? 13.041 -18.529 -1.605 1.00 77.12 245 ALA A C 1
ATOM 1934 O O . ALA A 1 245 ? 12.931 -19.709 -1.942 1.00 77.12 245 ALA A O 1
ATOM 1935 N N . GLU A 1 246 ? 12.832 -18.134 -0.353 1.00 78.25 246 GLU A N 1
ATOM 1936 C CA . GLU A 1 246 ? 12.557 -19.064 0.742 1.00 78.25 246 GLU A CA 1
ATOM 1937 C C . GLU A 1 246 ? 11.157 -19.693 0.668 1.00 78.25 246 GLU A C 1
ATOM 1939 O O . GLU A 1 246 ? 11.004 -20.881 0.967 1.00 78.25 246 GLU A O 1
ATOM 1944 N N . ILE A 1 247 ? 10.125 -18.960 0.233 1.00 84.88 247 ILE A N 1
ATOM 1945 C CA . ILE A 1 247 ? 8.792 -19.548 0.027 1.00 84.88 247 ILE A CA 1
ATOM 1946 C C . ILE A 1 247 ? 8.835 -20.584 -1.099 1.00 84.88 247 ILE A C 1
ATOM 1948 O O . ILE A 1 247 ? 8.307 -21.683 -0.928 1.00 84.88 247 ILE A O 1
ATOM 1952 N N . CYS A 1 248 ? 9.556 -20.299 -2.192 1.00 84.50 248 CYS A N 1
ATOM 1953 C CA . CYS A 1 248 ? 9.778 -21.263 -3.269 1.00 84.50 248 CYS A CA 1
ATOM 1954 C C . CYS A 1 248 ? 10.552 -22.488 -2.760 1.00 84.50 248 CYS A C 1
ATOM 1956 O O . CYS A 1 248 ? 10.180 -23.624 -3.066 1.00 84.50 248 CYS A O 1
ATOM 1958 N N . TYR A 1 249 ? 11.578 -22.284 -1.921 1.00 82.19 249 TYR A N 1
ATOM 1959 C CA . TYR A 1 249 ? 12.326 -23.371 -1.282 1.00 82.19 249 TYR A CA 1
ATOM 1960 C C . TYR A 1 249 ? 11.424 -24.285 -0.460 1.00 82.19 249 TYR A C 1
ATOM 1962 O O . TYR A 1 249 ? 11.421 -25.505 -0.645 1.00 82.19 249 TYR A O 1
ATOM 1970 N N . ASN A 1 250 ? 10.638 -23.710 0.446 1.00 84.06 250 ASN A N 1
ATOM 1971 C CA . ASN A 1 250 ? 9.794 -24.482 1.348 1.00 84.06 250 ASN A CA 1
ATOM 1972 C C . ASN A 1 250 ? 8.649 -25.179 0.600 1.00 84.06 250 ASN A C 1
ATOM 1974 O O . ASN A 1 250 ? 8.401 -26.361 0.858 1.00 84.06 250 ASN A O 1
ATOM 1978 N N . LEU A 1 251 ? 8.022 -24.511 -0.376 1.00 85.44 251 LEU A N 1
ATOM 1979 C CA . LEU A 1 251 ? 6.993 -25.111 -1.231 1.00 85.44 251 LEU A CA 1
ATOM 1980 C C . LEU A 1 251 ? 7.534 -26.265 -2.075 1.00 85.44 251 LEU A C 1
ATOM 1982 O O . LEU A 1 251 ? 6.896 -27.314 -2.124 1.00 85.44 251 LEU A O 1
ATOM 1986 N N . SER A 1 252 ? 8.731 -26.137 -2.662 1.00 81.69 252 SER A N 1
ATOM 1987 C CA . SER A 1 252 ? 9.333 -27.217 -3.470 1.00 81.69 252 SER A CA 1
ATOM 1988 C C . SER A 1 252 ? 9.553 -28.513 -2.671 1.00 81.69 252 SER A C 1
ATOM 1990 O O . SER A 1 252 ? 9.571 -29.610 -3.227 1.00 81.69 252 SER A O 1
ATOM 1992 N N . ARG A 1 253 ? 9.664 -28.405 -1.340 1.00 81.81 253 ARG A N 1
ATOM 1993 C CA . ARG A 1 253 ? 9.847 -29.533 -0.411 1.00 81.81 253 ARG A CA 1
ATOM 1994 C C . ARG A 1 253 ? 8.539 -30.034 0.192 1.00 81.81 253 ARG A C 1
ATOM 1996 O O . ARG A 1 253 ? 8.482 -31.177 0.652 1.00 81.81 253 ARG A O 1
ATOM 2003 N N . ASN A 1 254 ? 7.512 -29.191 0.239 1.00 85.12 254 ASN A N 1
ATOM 2004 C CA . ASN A 1 254 ? 6.182 -29.554 0.701 1.00 85.12 254 ASN A CA 1
ATOM 2005 C C . ASN A 1 254 ? 5.096 -28.815 -0.087 1.00 85.12 254 ASN A C 1
ATOM 2007 O O . ASN A 1 254 ? 4.550 -27.807 0.355 1.00 85.12 254 ASN A O 1
ATOM 2011 N N . VAL A 1 255 ? 4.713 -29.412 -1.213 1.00 84.25 255 VAL A N 1
ATOM 2012 C CA . VAL A 1 255 ? 3.683 -28.885 -2.117 1.00 84.25 255 VAL A CA 1
ATOM 2013 C C . VAL A 1 255 ? 2.273 -28.873 -1.514 1.00 84.25 255 VAL A C 1
ATOM 2015 O O . VAL A 1 255 ? 1.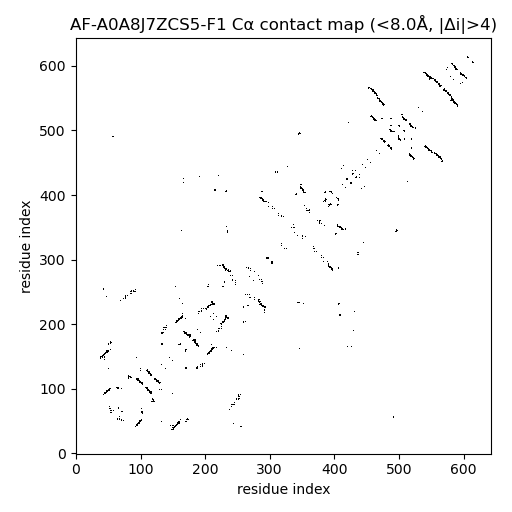354 -28.340 -2.119 1.00 84.25 255 VAL A O 1
ATOM 2018 N N . ASN A 1 256 ? 2.067 -29.469 -0.333 1.00 88.38 256 ASN A N 1
ATOM 2019 C CA . ASN A 1 256 ? 0.760 -29.542 0.332 1.00 88.38 256 ASN A CA 1
ATOM 2020 C C . ASN A 1 256 ? 0.545 -28.424 1.362 1.00 88.38 256 ASN A C 1
ATOM 2022 O O . ASN A 1 256 ? -0.315 -28.567 2.234 1.00 88.38 256 ASN A O 1
ATOM 2026 N N . TYR A 1 257 ? 1.344 -27.354 1.324 1.00 91.62 257 TYR A N 1
ATOM 2027 C CA . TYR A 1 257 ? 1.054 -26.174 2.134 1.00 91.62 257 TYR A CA 1
ATOM 2028 C C . TYR A 1 257 ? -0.343 -25.650 1.806 1.00 91.62 257 TYR A C 1
ATOM 2030 O O . TYR A 1 257 ? -0.690 -25.476 0.640 1.00 91.62 257 TYR A O 1
ATOM 2038 N N . THR A 1 258 ? -1.139 -25.399 2.842 1.00 95.75 258 THR A N 1
ATOM 2039 C CA . THR A 1 258 ? -2.337 -24.564 2.714 1.00 95.75 258 THR A CA 1
ATOM 2040 C C . THR A 1 258 ? -1.924 -23.094 2.561 1.00 95.75 258 THR A C 1
ATOM 2042 O O . THR A 1 258 ? -0.813 -22.747 2.978 1.00 95.75 258 THR A O 1
ATOM 2045 N N . PRO A 1 259 ? -2.802 -22.200 2.069 1.00 96.69 259 PRO A N 1
ATOM 2046 C CA . PRO A 1 259 ? -2.504 -20.766 2.003 1.00 96.69 259 PRO A CA 1
ATOM 2047 C C . PRO A 1 259 ? -2.009 -20.174 3.329 1.00 96.69 259 PRO A C 1
ATOM 2049 O O . PRO A 1 259 ? -0.930 -19.589 3.380 1.00 96.69 259 PRO A O 1
ATOM 2052 N N . TYR A 1 260 ? -2.679 -20.491 4.444 1.00 96.31 260 TYR A N 1
ATOM 2053 C CA . TYR A 1 260 ? -2.217 -20.124 5.791 1.00 96.31 260 TYR A CA 1
ATOM 2054 C C . TYR A 1 260 ? -0.777 -20.584 6.101 1.00 96.31 260 TYR A C 1
ATOM 2056 O O . TYR A 1 260 ? -0.002 -19.862 6.725 1.00 96.31 260 TYR A O 1
ATOM 2064 N N . GLN A 1 261 ? -0.404 -21.810 5.708 1.00 95.06 261 GLN A N 1
ATOM 2065 C CA . GLN A 1 261 ? 0.936 -22.347 5.968 1.00 95.06 261 GLN A CA 1
ATOM 2066 C C . GLN A 1 261 ? 1.999 -21.648 5.120 1.00 95.06 261 GLN A C 1
ATOM 2068 O O . GLN A 1 261 ? 3.098 -21.414 5.624 1.00 95.06 261 GLN A O 1
ATOM 2073 N N . LEU A 1 262 ? 1.672 -21.296 3.873 1.00 93.44 262 LEU A N 1
ATOM 2074 C CA . LEU A 1 262 ? 2.551 -20.518 3.006 1.00 93.44 262 LEU A CA 1
ATOM 2075 C C . LEU A 1 262 ? 2.738 -19.089 3.528 1.00 93.44 262 LEU A C 1
ATOM 2077 O O . LEU A 1 262 ? 3.876 -18.644 3.666 1.00 93.44 262 LEU A O 1
ATOM 2081 N N . ALA A 1 263 ? 1.653 -18.408 3.895 1.00 94.50 263 ALA A N 1
ATOM 2082 C CA . ALA A 1 263 ? 1.707 -17.076 4.489 1.00 94.50 263 ALA A CA 1
ATOM 2083 C C . ALA A 1 263 ? 2.541 -17.082 5.786 1.00 94.50 263 ALA A C 1
ATOM 2085 O O . ALA A 1 263 ? 3.500 -16.321 5.926 1.00 94.50 263 ALA A O 1
ATOM 2086 N N . ASN A 1 264 ? 2.289 -18.039 6.690 1.00 92.62 264 ASN A N 1
ATOM 2087 C CA . ASN A 1 264 ? 3.102 -18.203 7.896 1.00 92.62 264 ASN A CA 1
ATOM 2088 C C . ASN A 1 264 ? 4.582 -18.485 7.576 1.00 92.62 264 ASN A C 1
ATOM 2090 O O . ASN A 1 264 ? 5.456 -18.024 8.307 1.00 92.62 264 ASN A O 1
ATOM 2094 N N . CYS A 1 265 ? 4.872 -19.242 6.512 1.00 88.94 265 CYS A N 1
ATOM 2095 C CA . CYS A 1 265 ? 6.242 -19.468 6.059 1.00 88.94 265 CYS A CA 1
ATOM 2096 C C . CYS A 1 265 ? 6.912 -18.148 5.671 1.00 88.94 265 CYS A C 1
ATOM 2098 O O . CYS A 1 265 ? 8.009 -17.881 6.149 1.00 88.94 265 CYS A O 1
ATOM 2100 N N . GLY A 1 266 ? 6.257 -17.303 4.871 1.00 86.88 266 GLY A N 1
ATOM 2101 C CA . GLY A 1 266 ? 6.829 -16.011 4.490 1.00 86.88 266 GLY A CA 1
ATOM 2102 C C . GLY A 1 266 ? 7.047 -15.077 5.680 1.00 86.88 266 GLY A C 1
ATOM 2103 O O . GLY A 1 266 ? 8.126 -14.502 5.793 1.00 86.88 266 GLY A O 1
ATOM 2104 N N . PHE A 1 267 ? 6.105 -15.015 6.629 1.00 88.62 267 PHE A N 1
ATOM 2105 C CA . PHE A 1 267 ? 6.304 -14.295 7.896 1.00 88.62 267 PHE A CA 1
ATOM 2106 C C . PHE A 1 267 ? 7.529 -14.812 8.674 1.00 88.62 267 PHE A C 1
ATOM 2108 O O . PHE A 1 267 ? 8.354 -14.038 9.163 1.00 88.62 267 PHE A O 1
ATOM 2115 N N . ASP A 1 268 ? 7.675 -16.136 8.793 1.00 85.12 268 ASP A N 1
ATOM 2116 C CA . ASP A 1 268 ? 8.791 -16.753 9.513 1.00 85.12 268 ASP A CA 1
ATOM 2117 C C . ASP A 1 268 ? 10.143 -16.525 8.817 1.00 85.12 268 ASP A C 1
ATOM 2119 O O . ASP A 1 268 ? 11.160 -16.365 9.500 1.00 85.12 268 ASP A O 1
ATOM 2123 N N . CYS A 1 269 ? 10.160 -16.482 7.485 1.00 78.94 269 CYS A N 1
ATOM 2124 C CA . CYS A 1 269 ? 11.340 -16.149 6.691 1.00 78.94 269 CYS A CA 1
ATOM 2125 C C . CYS A 1 269 ? 11.754 -14.688 6.901 1.00 78.94 269 CYS A C 1
ATOM 2127 O O . CYS A 1 269 ? 12.933 -14.426 7.137 1.00 78.94 269 CYS A O 1
ATOM 2129 N N . ALA A 1 270 ? 10.785 -13.771 6.928 1.00 75.00 270 ALA A N 1
ATOM 2130 C CA . ALA A 1 270 ? 11.007 -12.337 7.090 1.00 75.00 270 ALA A CA 1
ATOM 2131 C C . ALA A 1 270 ? 11.734 -11.942 8.365 1.00 75.00 270 ALA A C 1
ATOM 2133 O O . ALA A 1 270 ? 12.665 -11.136 8.363 1.00 75.00 270 ALA A O 1
ATOM 2134 N N . ARG A 1 271 ? 11.335 -12.556 9.478 1.00 73.50 271 ARG A N 1
ATOM 2135 C CA . ARG A 1 271 ? 11.922 -12.276 10.792 1.00 73.50 271 ARG A CA 1
ATOM 2136 C C . ARG A 1 271 ? 13.272 -12.961 11.022 1.00 73.50 271 ARG A C 1
ATOM 2138 O O . ARG A 1 271 ? 13.922 -12.719 12.043 1.00 73.50 271 ARG A O 1
ATOM 2145 N N . ASN A 1 272 ? 13.694 -13.890 10.157 1.00 67.38 272 ASN A N 1
ATOM 2146 C CA . ASN A 1 272 ? 14.850 -14.737 10.442 1.00 67.38 272 ASN A CA 1
ATOM 2147 C C . ASN A 1 272 ? 16.186 -14.056 10.103 1.00 67.38 272 ASN A C 1
ATOM 2149 O O . ASN A 1 272 ? 16.754 -14.208 9.023 1.00 67.38 272 ASN A O 1
ATOM 2153 N N . ILE A 1 273 ? 16.757 -13.402 11.115 1.00 51.38 273 ILE A N 1
ATOM 2154 C CA . ILE A 1 273 ? 18.039 -12.685 11.057 1.00 51.38 273 ILE A CA 1
ATOM 2155 C C . ILE A 1 273 ? 19.261 -13.548 10.671 1.00 51.38 273 ILE A C 1
ATOM 2157 O O . ILE A 1 273 ? 20.319 -13.001 10.373 1.00 51.38 273 ILE A O 1
ATOM 2161 N N . GLN A 1 274 ? 19.170 -14.887 10.706 1.00 47.28 274 GLN A N 1
ATOM 2162 C CA . GLN A 1 274 ? 20.287 -15.778 10.347 1.00 47.28 274 GLN A CA 1
ATOM 2163 C C . GLN A 1 274 ? 20.365 -16.111 8.851 1.00 47.28 274 GLN A C 1
ATOM 2165 O O . GLN A 1 274 ? 21.406 -16.596 8.407 1.00 47.28 274 GLN A O 1
ATOM 2170 N N . VAL A 1 275 ? 19.298 -15.864 8.088 1.00 49.66 275 VAL A N 1
ATOM 2171 C CA . VAL A 1 275 ? 19.231 -16.159 6.644 1.00 49.66 275 VAL A CA 1
ATOM 2172 C C . VAL A 1 275 ? 19.784 -14.997 5.802 1.00 49.66 275 VAL A C 1
ATOM 2174 O O . VAL A 1 275 ? 20.229 -15.214 4.681 1.00 49.66 275 VAL A O 1
ATOM 2177 N N . ALA A 1 276 ? 19.891 -13.796 6.381 1.00 47.91 276 ALA A N 1
ATOM 2178 C CA . ALA A 1 276 ? 20.503 -12.618 5.769 1.00 47.91 276 ALA A CA 1
ATOM 2179 C C . ALA A 1 276 ? 21.840 -12.283 6.464 1.00 47.91 276 ALA A C 1
ATOM 2181 O O . ALA A 1 276 ? 21.872 -11.521 7.437 1.00 47.91 276 ALA A O 1
ATOM 2182 N N . PRO A 1 277 ? 22.969 -12.881 6.041 1.00 40.66 277 PRO A N 1
ATOM 2183 C CA . PRO A 1 277 ? 24.265 -12.469 6.542 1.00 40.66 277 PRO A CA 1
ATOM 2184 C C . PRO A 1 277 ? 24.562 -11.065 5.995 1.00 40.66 277 PRO A C 1
ATOM 2186 O O . PRO A 1 277 ? 24.334 -10.822 4.818 1.00 40.66 277 PRO A O 1
ATOM 2189 N N . TRP A 1 278 ? 25.147 -10.215 6.843 1.00 40.69 278 TRP A N 1
ATOM 2190 C CA . TRP A 1 278 ? 25.689 -8.864 6.599 1.00 40.69 278 TRP A CA 1
ATOM 2191 C C . TRP A 1 278 ? 24.874 -7.703 7.200 1.00 40.69 278 TRP A C 1
ATOM 2193 O O . TRP A 1 278 ? 23.915 -7.210 6.636 1.00 40.69 278 TRP A O 1
ATOM 2203 N N . ASP A 1 279 ? 25.395 -7.286 8.361 1.00 43.41 279 ASP A N 1
ATOM 2204 C CA . ASP A 1 279 ? 25.168 -6.072 9.149 1.00 43.41 279 ASP A CA 1
ATOM 2205 C C . ASP A 1 279 ? 23.759 -5.761 9.684 1.00 43.41 279 ASP A C 1
ATOM 2207 O O . ASP A 1 279 ? 22.715 -6.117 9.161 1.00 43.41 279 ASP A O 1
ATOM 2211 N N . GLN A 1 280 ? 23.756 -5.153 10.863 1.00 44.53 280 GLN A N 1
ATOM 2212 C CA . GLN A 1 280 ? 22.608 -5.011 11.750 1.00 44.53 280 GLN A CA 1
ATOM 2213 C C . GLN A 1 280 ? 21.648 -3.885 11.316 1.00 44.53 280 GLN A C 1
ATOM 2215 O O . GLN A 1 280 ? 21.046 -3.264 12.189 1.00 44.53 280 GLN A O 1
ATOM 2220 N N . THR A 1 281 ? 21.526 -3.578 10.016 1.00 42.75 281 THR A N 1
ATOM 2221 C CA . THR A 1 281 ? 20.790 -2.381 9.559 1.00 42.75 281 THR A CA 1
ATOM 2222 C C . THR A 1 281 ? 19.850 -2.543 8.356 1.00 42.75 281 THR A C 1
ATOM 2224 O O . THR A 1 281 ? 19.179 -1.574 8.020 1.00 42.75 281 THR A O 1
ATOM 2227 N N . GLY A 1 282 ? 19.740 -3.720 7.722 1.00 47.25 282 GLY A N 1
ATOM 2228 C CA . GLY A 1 282 ? 19.194 -3.794 6.353 1.00 47.25 282 GLY A CA 1
ATOM 2229 C C . GLY A 1 282 ? 17.925 -4.608 6.072 1.00 47.25 282 GLY A C 1
ATOM 2230 O O . GLY A 1 282 ? 17.595 -4.729 4.900 1.00 47.25 282 GLY A O 1
ATOM 2231 N N . ASN A 1 283 ? 17.232 -5.189 7.056 1.00 56.72 283 ASN A N 1
ATOM 2232 C CA . ASN A 1 283 ? 16.095 -6.099 6.800 1.00 56.72 283 ASN A CA 1
ATOM 2233 C C . ASN A 1 283 ? 14.767 -5.490 7.278 1.00 56.72 283 ASN A C 1
ATOM 2235 O O . ASN A 1 283 ? 14.800 -4.515 8.030 1.00 56.72 283 ASN A O 1
ATOM 2239 N N . TRP A 1 284 ? 13.629 -6.057 6.845 1.00 54.69 284 TRP A N 1
ATOM 2240 C CA . TRP A 1 284 ? 12.261 -5.636 7.197 1.00 54.69 284 TRP A CA 1
ATOM 2241 C C . TRP A 1 284 ? 12.189 -5.086 8.623 1.00 54.69 284 TRP A C 1
ATOM 2243 O O . TRP A 1 284 ? 12.437 -5.805 9.593 1.00 54.69 284 TRP A O 1
ATOM 2253 N N . LYS A 1 285 ? 11.906 -3.786 8.744 1.00 72.12 285 LYS A N 1
ATOM 2254 C CA . LYS A 1 285 ? 11.845 -3.108 10.044 1.00 72.12 285 LYS A CA 1
ATOM 2255 C C . LYS A 1 285 ? 10.664 -3.618 10.871 1.00 72.12 285 LYS A C 1
ATOM 2257 O O . LYS A 1 285 ? 10.806 -3.807 12.081 1.00 72.12 285 LYS A O 1
ATOM 2262 N N . SER A 1 286 ? 9.556 -3.891 10.185 1.00 81.75 286 SER A N 1
ATOM 2263 C CA . SER A 1 286 ? 8.392 -4.622 10.670 1.00 81.75 286 SER A CA 1
ATOM 2264 C C . SER A 1 286 ? 7.858 -5.572 9.602 1.00 81.75 286 SER A C 1
ATOM 2266 O O . SER A 1 286 ? 8.055 -5.345 8.409 1.00 81.75 286 SER A O 1
ATOM 2268 N N . ILE A 1 287 ? 7.195 -6.637 10.037 1.00 88.06 287 ILE A N 1
ATOM 2269 C CA . ILE A 1 287 ? 6.454 -7.578 9.200 1.00 88.06 287 ILE A CA 1
ATOM 2270 C C . ILE A 1 287 ? 5.251 -8.100 9.972 1.00 88.06 287 ILE A C 1
ATOM 2272 O O . ILE A 1 287 ? 5.355 -8.406 11.157 1.00 88.06 287 ILE A O 1
ATOM 2276 N N . SER A 1 288 ? 4.141 -8.282 9.273 1.00 92.94 288 SER A N 1
ATOM 2277 C CA . SER A 1 288 ? 2.889 -8.758 9.835 1.00 92.94 288 SER A CA 1
ATOM 2278 C C . SER A 1 288 ? 2.232 -9.776 8.911 1.00 92.94 288 SER A C 1
ATOM 2280 O O . SER A 1 288 ? 2.437 -9.790 7.695 1.00 92.94 288 SER A O 1
ATOM 2282 N N . PHE A 1 289 ? 1.485 -10.687 9.526 1.00 95.62 289 PHE A N 1
ATOM 2283 C CA . PHE A 1 289 ? 0.693 -11.708 8.857 1.00 95.62 289 PHE A CA 1
ATOM 2284 C C . PHE A 1 289 ? -0.785 -11.390 9.050 1.00 95.62 289 PHE A C 1
ATOM 2286 O O . PHE A 1 289 ? -1.295 -11.518 10.165 1.00 95.62 289 PHE A O 1
ATOM 2293 N N . TYR A 1 290 ? -1.454 -11.020 7.961 1.00 97.44 290 TYR A N 1
ATOM 2294 C CA . TYR A 1 290 ? -2.866 -10.665 7.928 1.00 97.44 290 TYR A CA 1
ATOM 2295 C C . TYR A 1 290 ? -3.728 -11.817 7.397 1.00 97.44 290 TYR A C 1
ATOM 2297 O O . TYR A 1 290 ? -3.332 -12.524 6.470 1.00 97.44 290 TYR A O 1
ATOM 2305 N N . ASP A 1 291 ? -4.909 -11.991 7.985 1.00 96.94 291 ASP A N 1
ATOM 2306 C CA . ASP A 1 291 ? -5.993 -12.872 7.538 1.00 96.94 291 ASP A CA 1
ATOM 2307 C C . ASP A 1 291 ? -7.218 -11.993 7.259 1.00 96.94 291 ASP A C 1
ATOM 2309 O O . ASP A 1 291 ? -7.925 -11.583 8.189 1.00 96.94 291 ASP A O 1
ATOM 2313 N N . LEU A 1 292 ? -7.437 -11.652 5.985 1.00 95.94 292 LEU A N 1
ATOM 2314 C CA . LEU A 1 292 ? -8.493 -10.715 5.595 1.00 95.94 292 LEU A CA 1
ATOM 2315 C C . LEU A 1 292 ? -9.884 -11.351 5.684 1.00 95.94 292 LEU A C 1
ATOM 2317 O O . LEU A 1 292 ? -10.856 -10.664 5.991 1.00 95.94 292 LEU A O 1
ATOM 2321 N N . THR A 1 293 ? -9.965 -12.688 5.647 1.00 92.81 293 THR A N 1
ATOM 2322 C CA . THR A 1 293 ? -11.210 -13.444 5.898 1.00 92.81 293 THR A CA 1
ATOM 2323 C C . THR A 1 293 ? -11.794 -13.202 7.302 1.00 92.81 293 THR A C 1
ATOM 2325 O O . THR A 1 293 ? -12.909 -13.636 7.631 1.00 92.81 293 THR A O 1
ATOM 2328 N N . LYS A 1 294 ? -11.032 -12.543 8.188 1.00 91.50 294 LYS A N 1
ATOM 2329 C CA . LYS A 1 294 ? -11.451 -12.170 9.542 1.00 91.50 294 LYS A CA 1
ATOM 2330 C C . LYS A 1 294 ? -12.112 -10.807 9.651 1.00 91.50 294 LYS A C 1
ATOM 2332 O O . LYS A 1 294 ? -12.715 -10.601 10.699 1.00 91.50 294 LYS A O 1
ATOM 2337 N N . PHE A 1 295 ? -12.083 -9.934 8.643 1.00 88.69 295 PHE A N 1
ATOM 2338 C CA . PHE A 1 295 ? -12.731 -8.615 8.740 1.00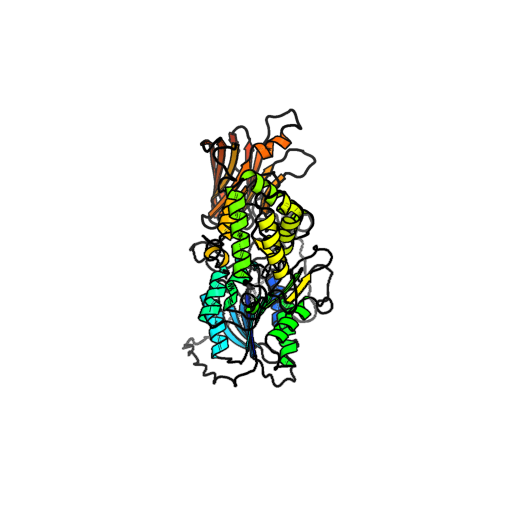 88.69 295 PHE A CA 1
ATOM 2339 C C . PHE A 1 295 ? -14.237 -8.724 9.050 1.00 88.69 295 PHE A C 1
ATO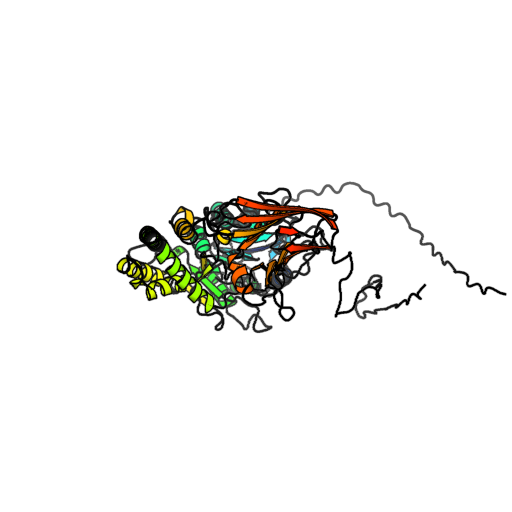M 2341 O O . PHE A 1 295 ? -14.735 -8.038 9.948 1.00 88.69 295 PHE A O 1
ATOM 2348 N N . ASP A 1 296 ? -14.914 -9.702 8.441 1.00 78.38 296 ASP A N 1
ATOM 2349 C CA . ASP A 1 296 ? -16.349 -9.969 8.633 1.00 78.38 296 ASP A CA 1
ATOM 2350 C C . ASP A 1 296 ? -16.690 -10.910 9.794 1.00 78.38 296 ASP A C 1
ATOM 2352 O O . ASP A 1 296 ? -17.852 -11.048 10.183 1.00 78.38 296 ASP A O 1
ATOM 2356 N N . SER A 1 297 ? -15.704 -11.632 10.334 1.00 64.25 297 SER A N 1
ATOM 2357 C CA . SER A 1 297 ? -15.955 -12.800 11.192 1.00 64.25 297 SER A CA 1
ATOM 2358 C C . SER A 1 297 ? -15.430 -12.673 12.623 1.00 64.25 297 SER A C 1
ATOM 2360 O O . SER A 1 297 ? -15.227 -13.684 13.309 1.00 64.25 297 SER A O 1
ATOM 2362 N N . ILE A 1 298 ? -15.254 -11.444 13.121 1.00 63.22 298 ILE A N 1
ATOM 2363 C CA . ILE A 1 298 ? -14.800 -11.222 14.499 1.00 63.22 298 ILE A CA 1
ATOM 2364 C C . ILE A 1 298 ? -15.952 -11.462 15.482 1.00 63.22 298 ILE A C 1
ATOM 2366 O O . ILE A 1 298 ? -17.081 -11.034 15.288 1.00 63.22 298 ILE A O 1
ATOM 2370 N N . SER A 1 299 ? -15.679 -12.220 16.545 1.00 51.06 299 SER A N 1
ATOM 2371 C CA . SER A 1 299 ? -16.684 -12.789 17.455 1.00 51.06 299 SER A CA 1
ATOM 2372 C C . SER A 1 299 ? -17.325 -11.792 18.440 1.00 51.06 299 SER A C 1
ATOM 2374 O O . SER A 1 299 ? -17.693 -12.180 19.554 1.00 51.06 299 SER A O 1
ATOM 2376 N N . THR A 1 300 ? -17.411 -10.520 18.076 1.00 56.12 300 THR A N 1
ATOM 2377 C CA . THR A 1 300 ? -18.105 -9.449 18.801 1.00 56.12 300 THR A CA 1
ATOM 2378 C C . THR A 1 300 ? -19.424 -9.159 18.080 1.00 56.12 300 THR A C 1
ATOM 2380 O O . THR A 1 300 ? -19.713 -9.730 17.036 1.00 56.12 300 THR A O 1
ATOM 2383 N N . SER A 1 301 ? -20.332 -8.392 18.669 1.00 69.56 301 SER A N 1
ATOM 2384 C CA . SER A 1 301 ? -21.668 -8.152 18.093 1.00 69.56 301 SER A CA 1
ATOM 2385 C C . SER A 1 301 ? -21.668 -7.402 16.754 1.00 69.56 301 SER A C 1
ATOM 2387 O O . SER A 1 301 ? -22.741 -7.272 16.167 1.00 69.56 301 SER A O 1
ATOM 2389 N N . GLN A 1 302 ? -20.502 -6.919 16.324 1.00 80.38 302 GLN A N 1
ATOM 2390 C CA . GLN A 1 302 ? -20.260 -6.089 15.151 1.00 80.38 302 GLN A CA 1
ATOM 2391 C C . GLN A 1 302 ? -19.006 -6.578 14.409 1.00 80.38 302 GLN A C 1
ATOM 2393 O O . GLN A 1 302 ? -18.109 -7.163 15.032 1.00 80.38 302 GLN A O 1
ATOM 2398 N N . THR A 1 303 ? -18.953 -6.352 13.096 1.00 88.81 303 THR A N 1
ATOM 2399 C CA . THR A 1 303 ? -17.769 -6.621 12.257 1.00 88.81 303 THR A CA 1
ATOM 2400 C C . THR A 1 303 ? -16.665 -5.590 12.511 1.00 88.81 303 THR A C 1
ATOM 2402 O O . THR A 1 303 ? -16.897 -4.574 13.170 1.00 88.81 303 THR A O 1
ATOM 2405 N N . PHE A 1 304 ? -15.450 -5.817 11.988 1.00 91.50 304 PHE A N 1
ATOM 2406 C CA . PHE A 1 304 ? -14.399 -4.792 12.065 1.00 91.50 304 PHE A CA 1
ATOM 2407 C C . PHE A 1 304 ? -14.859 -3.507 11.371 1.00 91.50 304 PHE A C 1
ATOM 2409 O O . PHE A 1 304 ? -14.788 -2.430 11.960 1.00 91.50 304 PHE A O 1
ATOM 2416 N N . GLN A 1 305 ? -15.418 -3.630 10.169 1.00 91.81 305 GLN A N 1
ATOM 2417 C CA . GLN A 1 305 ? -15.860 -2.478 9.390 1.00 91.81 305 GLN A CA 1
ATOM 2418 C C . GLN A 1 305 ? -16.914 -1.640 10.131 1.00 91.81 305 GLN A C 1
ATOM 2420 O O . GLN A 1 305 ? -16.810 -0.416 10.165 1.00 91.81 305 GLN A O 1
ATOM 2425 N N . GLU A 1 306 ? -17.875 -2.284 10.804 1.00 92.38 306 GLU A N 1
ATOM 2426 C CA . GLU A 1 306 ? -18.890 -1.593 11.611 1.00 92.38 306 GLU A CA 1
ATOM 2427 C C . GLU A 1 306 ? -18.269 -0.826 12.789 1.00 92.38 306 GLU A C 1
ATOM 2429 O O . GLU A 1 306 ? -18.586 0.344 12.996 1.00 92.38 306 GLU A O 1
ATOM 2434 N N . VAL A 1 307 ? -17.347 -1.449 13.533 1.00 94.56 307 VAL A N 1
ATOM 2435 C CA . VAL A 1 307 ? -16.671 -0.799 14.672 1.00 94.56 307 VAL A CA 1
ATOM 2436 C C . VAL A 1 307 ? -15.797 0.370 14.209 1.00 94.56 307 VAL A C 1
ATOM 2438 O O . VAL A 1 307 ? -15.755 1.409 14.868 1.00 94.56 307 VAL A O 1
ATOM 2441 N N . PHE A 1 308 ? -15.111 0.232 13.073 1.00 95.62 308 PHE A N 1
ATOM 2442 C CA . PHE A 1 308 ? -14.300 1.308 12.506 1.00 95.62 308 PHE A CA 1
ATOM 2443 C C . PHE A 1 308 ? -15.157 2.469 11.969 1.00 95.62 308 PHE A C 1
ATOM 2445 O O . PHE A 1 308 ? -14.807 3.637 12.161 1.00 95.62 308 PHE A O 1
ATOM 2452 N N . SER A 1 309 ? -16.316 2.176 11.372 1.00 95.88 309 SER A N 1
ATOM 2453 C CA . SER A 1 309 ? -17.287 3.204 10.979 1.00 95.88 309 SER A CA 1
ATOM 2454 C C . SER A 1 309 ? -17.813 3.967 12.198 1.00 95.88 309 SER A C 1
ATOM 2456 O O . SER A 1 309 ? -17.801 5.197 12.197 1.00 95.88 309 SER A O 1
ATOM 2458 N N . ASP A 1 310 ? -18.202 3.262 13.266 1.00 96.12 310 ASP A N 1
ATOM 2459 C CA . ASP A 1 310 ? -18.651 3.880 14.523 1.00 96.12 310 ASP A CA 1
ATOM 2460 C C . ASP A 1 310 ? -17.545 4.752 15.150 1.00 96.12 310 ASP A C 1
ATOM 2462 O O . ASP A 1 310 ? -17.814 5.843 15.664 1.00 96.12 310 ASP A O 1
ATOM 2466 N N . PHE A 1 311 ? -16.288 4.294 15.087 1.00 97.56 311 PHE A N 1
ATOM 2467 C CA . PHE A 1 311 ? -15.114 5.038 15.556 1.00 97.56 311 PHE A CA 1
ATOM 2468 C C . PHE A 1 311 ? -14.917 6.342 14.786 1.00 97.56 311 PHE A C 1
ATOM 2470 O O . PHE A 1 311 ? -14.669 7.398 15.367 1.00 97.56 311 PHE A O 1
ATOM 2477 N N . THR A 1 312 ? -15.080 6.288 13.476 1.00 97.56 312 THR A N 1
ATOM 2478 C CA . THR A 1 312 ? -14.951 7.467 12.631 1.00 97.56 312 THR A CA 1
ATOM 2479 C C . THR A 1 312 ? -16.087 8.461 12.887 1.00 97.56 312 THR A C 1
ATOM 2481 O O . THR A 1 312 ? -15.842 9.655 13.077 1.00 97.56 312 THR A O 1
ATOM 2484 N N . ASP A 1 313 ? -17.326 7.981 12.998 1.00 97.88 313 ASP A N 1
ATOM 2485 C CA . ASP A 1 313 ? -18.503 8.812 13.268 1.00 97.88 313 ASP A CA 1
ATOM 2486 C C . ASP A 1 313 ? -18.404 9.560 14.603 1.00 97.88 313 ASP A C 1
ATOM 2488 O O . ASP A 1 313 ? -18.787 10.735 14.694 1.00 97.88 313 ASP A O 1
ATOM 2492 N N . ILE A 1 314 ? -17.862 8.920 15.647 1.00 97.88 314 ILE A N 1
ATOM 2493 C CA . ILE A 1 314 ? -17.685 9.588 16.939 1.00 97.88 314 ILE A CA 1
ATOM 2494 C C . ILE A 1 314 ? -16.612 10.683 16.877 1.00 97.88 314 ILE A C 1
ATOM 2496 O O . ILE A 1 314 ? -16.804 11.746 17.472 1.00 97.88 314 ILE A O 1
ATOM 2500 N N . LEU A 1 315 ? -15.540 10.499 16.098 1.00 97.44 315 LEU A N 1
ATOM 2501 C CA . LEU A 1 315 ? -14.543 11.552 15.872 1.00 97.44 315 LEU A CA 1
ATOM 2502 C C . LEU A 1 315 ? -15.159 12.756 15.138 1.00 97.44 315 LEU A C 1
ATOM 2504 O O . LEU A 1 315 ? -14.969 13.898 15.561 1.00 97.44 315 LEU A O 1
ATOM 2508 N N . ILE A 1 316 ? -15.977 12.530 14.102 1.00 97.56 316 ILE A N 1
ATOM 2509 C CA . ILE A 1 316 ? -16.726 13.604 13.416 1.00 97.56 316 ILE A CA 1
ATOM 2510 C C . ILE A 1 316 ? -17.657 14.349 14.386 1.00 97.56 316 ILE A C 1
ATOM 2512 O O . ILE A 1 316 ? -17.777 15.583 14.339 1.00 97.56 316 ILE A O 1
ATOM 2516 N N . ALA A 1 317 ? -18.327 13.620 15.281 1.00 97.81 317 ALA A N 1
ATOM 2517 C CA . ALA A 1 317 ? -19.207 14.211 16.282 1.00 97.81 317 ALA A CA 1
ATOM 2518 C C . ALA A 1 317 ? -18.440 15.118 17.263 1.00 97.81 317 ALA A C 1
ATOM 2520 O O . ALA A 1 317 ? -18.928 16.207 17.584 1.00 97.81 317 ALA A O 1
ATOM 2521 N N . GLU A 1 318 ? -17.231 14.733 17.685 1.00 97.50 318 GLU A N 1
ATOM 2522 C CA . GLU A 1 318 ? -16.349 15.576 18.507 1.00 97.50 318 GLU A CA 1
ATOM 2523 C C . GLU A 1 318 ? -15.969 16.876 17.795 1.00 97.50 318 GLU A C 1
ATOM 2525 O O . GLU A 1 318 ? -16.144 17.965 18.350 1.00 97.50 318 GLU A O 1
ATOM 2530 N N . PHE A 1 319 ? -15.550 16.798 16.528 1.00 94.94 319 PHE A N 1
ATOM 2531 C CA . PHE A 1 319 ? -15.260 17.995 15.732 1.00 94.94 319 PHE A CA 1
ATOM 2532 C C . PHE A 1 319 ? -16.483 18.903 15.576 1.00 94.94 319 PHE A C 1
ATOM 2534 O O . PHE A 1 319 ? -16.361 20.131 15.625 1.00 94.94 319 PHE A O 1
ATOM 2541 N N . SER A 1 320 ? -17.672 18.315 15.433 1.00 95.50 320 SER A N 1
ATOM 2542 C CA . SER A 1 320 ? -18.936 19.055 15.371 1.00 95.50 320 SER A CA 1
ATOM 2543 C C . SER A 1 320 ? -19.266 19.766 16.689 1.00 95.50 320 SER A C 1
ATOM 2545 O O . SER A 1 320 ? -19.938 20.801 16.679 1.00 95.50 320 SER A O 1
ATOM 2547 N N . HIS A 1 321 ? -18.797 19.238 17.825 1.00 95.69 321 HIS A N 1
ATOM 2548 C CA . HIS A 1 321 ? -18.953 19.855 19.140 1.00 95.69 321 HIS A CA 1
ATOM 2549 C C . HIS A 1 321 ? -17.934 20.979 19.383 1.00 95.69 321 HIS A C 1
ATOM 2551 O O . HIS A 1 321 ? -18.320 22.090 19.759 1.00 95.69 321 HIS A O 1
ATOM 2557 N N . ASN A 1 322 ? -16.642 20.704 19.180 1.00 91.38 322 ASN A N 1
ATOM 2558 C CA . ASN A 1 322 ? -15.551 21.647 19.425 1.00 91.38 322 ASN A CA 1
ATOM 2559 C C . ASN A 1 322 ? -14.379 21.430 18.459 1.00 91.38 322 ASN A C 1
ATOM 2561 O O . ASN A 1 322 ? -13.325 20.924 18.831 1.00 91.38 322 ASN A O 1
ATOM 2565 N N . SER A 1 323 ? -14.525 21.919 17.230 1.00 87.44 323 SER A N 1
ATOM 2566 C CA . SER A 1 323 ? -13.529 21.720 16.176 1.00 87.44 323 SER A CA 1
ATOM 2567 C C . SER A 1 323 ? -12.100 22.135 16.541 1.00 87.44 323 SER A C 1
ATOM 2569 O O . SER A 1 323 ? -11.162 21.522 16.052 1.00 87.44 323 SER A O 1
ATOM 2571 N N . SER A 1 324 ? -11.902 23.204 17.327 1.00 83.75 324 SER A N 1
ATOM 2572 C CA . SER A 1 324 ? -10.550 23.649 17.705 1.00 83.75 324 SER A CA 1
ATOM 2573 C C . SER A 1 324 ? -9.960 22.793 18.817 1.00 83.75 324 SER A C 1
ATOM 2575 O O . SER A 1 324 ? -8.836 22.341 18.682 1.00 83.75 324 SER A O 1
ATOM 2577 N N . GLY A 1 325 ? -10.725 22.527 19.882 1.00 86.12 325 GLY A N 1
ATOM 2578 C CA . GLY A 1 325 ? -10.221 21.720 20.995 1.00 86.12 325 GLY A CA 1
ATOM 2579 C C . GLY A 1 325 ? -9.979 20.267 20.597 1.00 86.12 325 GLY A C 1
ATOM 2580 O O . GLY A 1 325 ? -8.962 19.702 20.975 1.00 86.12 325 GLY A O 1
ATOM 2581 N N . THR A 1 326 ? -10.869 19.687 19.785 1.00 93.12 326 THR A N 1
ATOM 2582 C CA . THR A 1 326 ? -10.672 18.343 19.230 1.00 93.12 326 THR A CA 1
ATOM 2583 C C . THR A 1 326 ? -9.441 18.305 18.331 1.00 93.12 326 THR A C 1
ATOM 2585 O O . THR A 1 326 ? -8.632 17.399 18.469 1.00 93.12 326 THR A O 1
ATOM 2588 N N . ARG A 1 327 ? -9.240 19.308 17.463 1.00 90.75 327 ARG A N 1
ATOM 2589 C CA . ARG A 1 327 ? -8.031 19.398 16.631 1.00 90.75 327 ARG A CA 1
ATOM 2590 C C . ARG A 1 327 ? -6.758 19.436 17.474 1.00 90.75 327 ARG A C 1
ATOM 2592 O O . ARG A 1 327 ? -5.869 18.635 17.219 1.00 90.75 327 ARG A O 1
ATOM 2599 N N . ASP A 1 328 ? -6.688 20.333 18.457 1.00 85.38 328 ASP A N 1
ATOM 2600 C CA . ASP A 1 328 ? -5.517 20.478 19.331 1.00 85.38 328 ASP A CA 1
ATOM 2601 C C . ASP A 1 328 ? -5.213 19.154 20.058 1.00 85.38 328 ASP A C 1
ATOM 2603 O O . ASP A 1 328 ? -4.075 18.697 20.064 1.00 85.38 328 ASP A O 1
ATOM 2607 N N . LEU A 1 329 ? -6.246 18.482 20.579 1.00 91.25 329 LEU A N 1
ATOM 2608 C CA . LEU A 1 329 ? -6.123 17.184 21.249 1.00 91.25 329 LEU A CA 1
ATOM 2609 C C . LEU A 1 329 ? -5.581 16.084 20.322 1.00 91.25 329 LEU A C 1
ATOM 2611 O O . LEU A 1 329 ? -4.644 15.378 20.693 1.00 91.25 329 LEU A O 1
ATOM 2615 N N . ILE A 1 330 ? -6.147 15.937 19.119 1.00 92.50 330 ILE A N 1
ATOM 2616 C CA . ILE A 1 330 ? -5.688 14.932 18.147 1.00 92.50 330 ILE A CA 1
ATOM 2617 C C . ILE A 1 330 ? -4.247 15.219 17.704 1.00 92.50 330 ILE A C 1
ATOM 2619 O O . ILE A 1 330 ? -3.457 14.287 17.570 1.00 92.50 330 ILE A O 1
ATOM 2623 N N . TRP A 1 331 ? -3.875 16.489 17.520 1.00 87.12 331 TRP A N 1
ATOM 2624 C CA . TRP A 1 331 ? -2.506 16.872 17.167 1.00 87.12 331 TRP A CA 1
ATOM 2625 C C . TRP A 1 331 ? -1.498 16.631 18.278 1.00 87.12 331 TRP A C 1
ATOM 2627 O O . TRP A 1 331 ? -0.390 16.179 17.986 1.00 87.12 331 TRP A O 1
ATOM 2637 N N . ASP A 1 332 ? -1.870 16.900 19.528 1.00 84.81 332 ASP A N 1
ATOM 2638 C CA . ASP A 1 332 ? -1.035 16.575 20.680 1.00 84.81 332 ASP A CA 1
ATOM 2639 C C . ASP A 1 332 ? -0.787 15.060 20.728 1.00 84.81 332 ASP A C 1
ATOM 2641 O O . ASP A 1 332 ? 0.363 14.633 20.751 1.00 84.81 332 ASP A O 1
ATOM 2645 N N . ILE A 1 333 ? -1.849 14.246 20.621 1.00 89.06 333 ILE A N 1
ATOM 2646 C CA . ILE A 1 333 ? -1.745 12.776 20.565 1.00 89.06 333 ILE A CA 1
ATOM 2647 C C . ILE A 1 333 ? -0.815 12.338 19.435 1.00 89.06 333 ILE A C 1
ATOM 2649 O O . ILE A 1 333 ? 0.113 11.562 19.650 1.00 89.06 333 ILE A O 1
ATOM 2653 N N . ARG A 1 334 ? -1.044 12.853 18.226 1.00 85.38 334 ARG A N 1
ATOM 2654 C CA . ARG A 1 334 ? -0.244 12.509 17.052 1.00 85.38 334 ARG A CA 1
ATOM 2655 C C . ARG A 1 334 ? 1.232 12.877 17.237 1.00 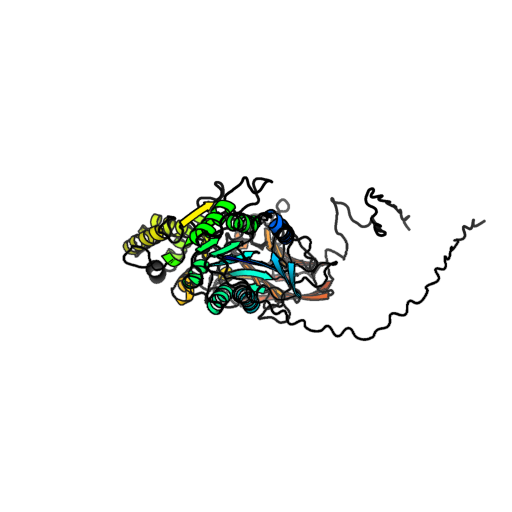85.38 334 ARG A C 1
ATOM 2657 O O . ARG A 1 334 ? 2.118 12.126 16.831 1.00 85.38 334 ARG A O 1
ATOM 2664 N N . SER A 1 335 ? 1.504 14.036 17.829 1.00 79.69 335 SER A N 1
ATOM 2665 C CA . SER A 1 335 ? 2.867 14.513 18.084 1.00 79.69 335 SER A CA 1
ATOM 2666 C C . SER A 1 335 ? 3.575 13.646 19.123 1.00 79.69 335 SER A C 1
ATOM 2668 O O . SER A 1 335 ? 4.742 13.306 18.937 1.00 79.69 335 SER A O 1
ATOM 2670 N N . ASP A 1 336 ? 2.866 13.235 20.175 1.00 79.31 336 ASP A N 1
ATOM 2671 C CA . ASP A 1 336 ? 3.406 12.364 21.218 1.00 79.31 336 ASP A CA 1
ATOM 2672 C C . ASP A 1 336 ? 3.819 11.006 20.625 1.00 79.31 336 ASP A C 1
ATOM 2674 O O . ASP A 1 336 ? 4.982 10.610 20.745 1.00 79.31 336 ASP A O 1
ATOM 2678 N N . ILE A 1 337 ? 2.927 10.344 19.875 1.00 79.00 337 ILE A N 1
ATOM 2679 C CA . ILE A 1 337 ? 3.187 9.002 19.316 1.00 79.00 337 ILE A CA 1
ATOM 2680 C C . ILE A 1 337 ? 4.279 8.994 18.235 1.00 79.00 337 ILE A C 1
ATOM 2682 O O . ILE A 1 337 ? 4.986 8.001 18.077 1.00 79.00 337 ILE A O 1
ATOM 2686 N N . THR A 1 338 ? 4.454 10.093 17.498 1.00 71.00 338 THR A N 1
ATOM 2687 C CA . THR A 1 338 ? 5.499 10.206 16.463 1.00 71.00 338 THR A CA 1
ATOM 2688 C C . THR A 1 338 ? 6.853 10.630 17.030 1.00 71.00 338 THR A C 1
ATOM 2690 O O . THR A 1 338 ? 7.883 10.379 16.409 1.00 71.00 338 THR A O 1
ATOM 2693 N N . SER A 1 339 ? 6.890 11.229 18.225 1.00 63.56 339 SER A N 1
ATOM 2694 C CA . SER A 1 339 ? 8.140 11.651 18.868 1.00 63.56 339 SER A CA 1
ATOM 2695 C C . SER A 1 339 ? 8.951 10.498 19.480 1.00 63.56 339 SER A C 1
ATOM 2697 O O . SER A 1 339 ? 10.181 10.587 19.546 1.00 63.56 339 SER A O 1
ATOM 2699 N N . ASP A 1 340 ? 8.281 9.413 19.881 1.00 52.16 340 ASP A N 1
ATOM 2700 C CA . ASP A 1 340 ? 8.879 8.274 20.594 1.00 52.16 340 ASP A CA 1
ATOM 2701 C C . ASP A 1 340 ? 9.218 7.070 19.690 1.00 52.16 340 ASP A C 1
ATOM 2703 O O . ASP A 1 340 ? 9.989 6.190 20.087 1.00 52.16 340 ASP A O 1
ATOM 2707 N N . ILE A 1 341 ? 8.694 7.025 18.460 1.00 53.56 341 ILE A N 1
ATOM 2708 C CA . ILE A 1 341 ? 8.830 5.887 17.541 1.00 53.56 341 ILE A CA 1
ATOM 2709 C C . ILE A 1 341 ? 9.703 6.297 16.347 1.00 53.56 341 ILE A C 1
ATOM 2711 O O . ILE A 1 341 ? 9.378 7.215 15.605 1.00 53.56 341 ILE A O 1
ATOM 2715 N N . HIS A 1 342 ? 10.835 5.613 16.145 1.00 50.22 342 HIS A N 1
ATOM 2716 C CA . HIS A 1 342 ? 11.795 5.865 15.057 1.00 50.22 342 HIS A CA 1
ATOM 2717 C C . HIS A 1 342 ? 11.274 5.414 13.672 1.00 50.22 342 HIS A C 1
ATOM 2719 O O . HIS A 1 342 ? 11.870 4.548 13.025 1.00 50.22 342 HIS A O 1
ATOM 2725 N N . PHE A 1 343 ? 10.160 5.969 13.204 1.00 50.06 343 PHE A N 1
ATOM 2726 C CA . PHE A 1 343 ? 9.447 5.544 11.995 1.00 50.06 343 PHE A CA 1
ATOM 2727 C C . PHE A 1 343 ? 10.087 5.985 10.657 1.00 50.06 343 PHE A C 1
ATOM 2729 O O . PHE A 1 343 ? 9.393 6.056 9.660 1.00 50.06 343 PHE A O 1
ATOM 2736 N N . PHE A 1 344 ? 11.392 6.267 10.580 1.00 42.94 344 PHE A N 1
ATOM 2737 C CA . PHE A 1 344 ? 12.084 6.956 9.469 1.00 42.94 344 PHE A CA 1
ATOM 2738 C C . PHE A 1 344 ? 11.378 6.984 8.091 1.00 42.94 344 PHE A C 1
ATOM 2740 O O . PHE A 1 344 ? 11.330 5.971 7.399 1.00 42.94 344 PHE A O 1
ATOM 2747 N N . SER A 1 345 ? 10.976 8.182 7.656 1.00 41.53 345 SER A N 1
ATOM 2748 C CA . SER A 1 345 ? 10.627 8.633 6.289 1.00 41.53 345 SER A CA 1
ATOM 2749 C C . SER A 1 345 ? 9.271 8.393 5.644 1.00 41.53 345 SER A C 1
ATOM 2751 O O . SER A 1 345 ? 8.948 9.114 4.699 1.00 41.53 345 SER A O 1
ATOM 2753 N N . THR A 1 346 ? 8.428 7.539 6.219 1.00 43.44 346 THR A N 1
ATOM 2754 C CA . THR A 1 346 ? 6.956 7.629 6.087 1.00 43.44 346 THR A CA 1
ATOM 2755 C C . THR A 1 346 ? 6.306 8.334 7.288 1.00 43.44 346 THR A C 1
ATOM 2757 O O . THR A 1 346 ? 5.085 8.479 7.320 1.00 43.44 346 THR A O 1
ATOM 2760 N N . GLU A 1 347 ? 7.130 8.823 8.231 1.00 47.62 347 GLU A N 1
ATOM 2761 C CA . GLU A 1 347 ? 6.791 9.522 9.496 1.00 47.62 347 GLU A CA 1
ATOM 2762 C C . GLU A 1 347 ? 5.767 10.650 9.355 1.00 47.62 347 GLU A C 1
ATOM 2764 O O . GLU A 1 347 ? 5.037 10.954 10.290 1.00 47.62 347 GLU A O 1
ATOM 2769 N N . SER A 1 348 ? 5.688 11.257 8.178 1.00 57.41 348 SER A N 1
ATOM 2770 C CA . SER A 1 348 ? 4.827 12.400 7.911 1.00 57.41 348 SER A CA 1
ATOM 2771 C C . SER A 1 348 ? 3.491 12.029 7.266 1.00 57.41 348 SER A C 1
ATOM 2773 O O . SER A 1 348 ? 2.720 12.919 6.932 1.00 57.41 348 SER A O 1
ATOM 2775 N N . MET A 1 349 ? 3.181 10.744 7.062 1.00 70.69 349 MET A N 1
ATOM 2776 C CA . MET A 1 349 ? 1.929 10.311 6.413 1.00 70.69 349 MET A CA 1
ATOM 2777 C C . MET A 1 349 ? 1.092 9.362 7.250 1.00 70.69 349 MET A C 1
ATOM 2779 O O . MET A 1 349 ? -0.132 9.457 7.211 1.00 70.69 349 MET A O 1
ATOM 2783 N N . MET A 1 350 ? 1.730 8.450 7.979 1.00 80.81 350 MET A N 1
ATOM 2784 C CA . MET A 1 350 ? 1.031 7.387 8.691 1.00 80.81 350 MET A CA 1
ATOM 2785 C C . MET A 1 350 ? 1.489 7.281 10.138 1.00 80.81 350 MET A C 1
ATOM 2787 O O . MET A 1 350 ? 2.637 7.583 10.460 1.00 80.81 350 MET A O 1
ATOM 2791 N N . VAL A 1 351 ? 0.592 6.797 10.988 1.00 85.69 351 VAL A N 1
ATOM 2792 C CA . VAL A 1 351 ? 0.862 6.444 12.386 1.00 85.69 351 VAL A CA 1
ATOM 2793 C C . VAL A 1 351 ? 0.506 4.979 12.621 1.00 85.69 351 VAL A C 1
ATOM 2795 O O . VAL A 1 351 ? -0.303 4.429 11.876 1.00 85.69 351 VAL A O 1
ATOM 2798 N N . ASP A 1 352 ? 1.081 4.343 13.644 1.00 90.31 352 ASP A N 1
ATOM 2799 C CA . ASP A 1 352 ? 0.599 3.031 14.097 1.00 90.31 352 ASP A CA 1
ATOM 2800 C C . ASP A 1 352 ? -0.832 3.185 14.637 1.00 90.31 352 ASP A C 1
ATOM 2802 O O . ASP A 1 352 ? -1.112 4.027 15.499 1.00 90.31 352 ASP A O 1
ATOM 2806 N N . PHE A 1 353 ? -1.756 2.406 14.081 1.00 94.06 353 PHE A N 1
ATOM 2807 C CA . PHE A 1 353 ? -3.180 2.570 14.320 1.00 94.06 353 PHE A CA 1
ATOM 2808 C C . PHE A 1 353 ? -3.585 2.094 15.718 1.00 94.06 353 PHE A C 1
ATOM 2810 O O . PHE A 1 353 ? -4.406 2.739 16.372 1.00 94.06 353 PHE A O 1
ATOM 2817 N N . TYR A 1 354 ? -2.979 1.013 16.216 1.00 94.94 354 TYR A N 1
ATOM 2818 C CA . TYR A 1 354 ? -3.217 0.555 17.584 1.00 94.94 354 TYR A CA 1
ATOM 2819 C C . TYR A 1 354 ? -2.784 1.633 18.575 1.00 94.94 354 TYR A C 1
ATOM 2821 O O . TYR A 1 354 ? -3.557 2.002 19.454 1.00 94.94 354 TYR A O 1
ATOM 2829 N N . ILE A 1 355 ? -1.578 2.178 18.400 1.00 92.69 355 ILE A N 1
ATOM 2830 C CA . ILE A 1 355 ? -1.012 3.184 19.304 1.00 92.69 355 ILE A CA 1
ATOM 2831 C C . ILE A 1 355 ? -1.828 4.476 19.266 1.00 92.69 355 ILE A C 1
ATOM 2833 O O . ILE A 1 355 ? -2.067 5.079 20.311 1.00 92.69 355 ILE A O 1
ATOM 2837 N N . PHE A 1 356 ? -2.313 4.887 18.093 1.00 94.00 356 PHE A N 1
ATOM 2838 C CA . PHE A 1 356 ? -3.212 6.035 17.983 1.00 94.00 356 PHE A CA 1
ATOM 2839 C C . PHE A 1 356 ? -4.516 5.827 18.770 1.00 94.00 356 PHE A C 1
ATOM 2841 O O . PHE A 1 356 ? -4.926 6.705 19.532 1.00 94.00 356 PHE A O 1
ATOM 2848 N N . VAL A 1 357 ? -5.155 4.661 18.629 1.00 97.19 357 VAL A N 1
ATOM 2849 C CA . VAL A 1 357 ? -6.399 4.334 19.348 1.00 97.19 357 VAL A CA 1
ATOM 2850 C C . VAL A 1 357 ? -6.159 4.193 20.854 1.00 97.19 357 VAL A C 1
ATOM 2852 O O . VAL A 1 357 ? -6.982 4.656 21.644 1.00 97.19 357 VAL A O 1
ATOM 2855 N N . ASP A 1 358 ? -5.032 3.611 21.265 1.00 96.12 358 ASP A N 1
ATOM 2856 C CA . ASP A 1 358 ? -4.643 3.490 22.674 1.00 96.12 358 ASP A CA 1
ATOM 2857 C C . ASP A 1 358 ? -4.420 4.872 23.306 1.00 96.12 358 ASP A C 1
ATOM 2859 O O . ASP A 1 358 ? -4.986 5.176 24.354 1.00 96.12 358 ASP A O 1
ATOM 2863 N N . ALA A 1 359 ? -3.717 5.776 22.617 1.00 94.69 359 ALA A N 1
ATOM 2864 C CA . ALA A 1 359 ? -3.497 7.145 23.086 1.00 94.69 359 ALA A CA 1
ATOM 2865 C C . ALA A 1 359 ? -4.802 7.963 23.191 1.00 94.69 359 ALA A C 1
ATOM 2867 O O . ALA A 1 359 ? -4.972 8.754 24.124 1.00 94.69 359 ALA A O 1
ATOM 2868 N N . LEU A 1 360 ? -5.762 7.751 22.281 1.00 95.69 360 LEU A N 1
ATOM 2869 C CA . LEU A 1 360 ? -7.116 8.309 22.413 1.00 95.69 360 LEU A CA 1
ATOM 2870 C C . LEU A 1 360 ? -7.828 7.773 23.656 1.00 95.69 360 LEU A C 1
ATOM 2872 O O . LEU A 1 360 ? -8.491 8.532 24.366 1.00 95.69 360 LEU A O 1
ATOM 2876 N N . LEU A 1 361 ? -7.690 6.474 23.926 1.00 96.38 361 LEU A N 1
ATOM 2877 C CA . LEU A 1 361 ? -8.296 5.819 25.078 1.00 96.38 361 LEU A CA 1
ATOM 2878 C C . LEU A 1 361 ? -7.664 6.274 26.399 1.00 96.38 361 LEU A C 1
ATOM 2880 O O . LEU A 1 361 ? -8.379 6.389 27.391 1.00 96.38 361 LEU A O 1
ATOM 2884 N N . GLU A 1 362 ? -6.368 6.587 26.434 1.00 96.69 362 GLU A N 1
ATOM 2885 C CA . GLU A 1 362 ? -5.705 7.159 27.616 1.00 96.69 362 GLU A CA 1
ATOM 2886 C C . GLU A 1 362 ? -6.207 8.569 27.956 1.00 96.69 362 GLU A C 1
ATOM 2888 O O . GLU A 1 362 ? -6.245 8.940 29.131 1.00 96.69 362 GLU A O 1
ATOM 2893 N N . ARG A 1 363 ? -6.636 9.331 26.941 1.00 96.75 363 ARG A N 1
ATOM 2894 C CA . ARG A 1 363 ? -7.119 10.721 27.052 1.00 96.75 363 ARG A CA 1
ATOM 2895 C C . ARG A 1 363 ? -8.630 10.853 26.841 1.00 96.75 363 ARG A C 1
ATOM 2897 O O . ARG A 1 363 ? -9.134 11.940 26.554 1.00 96.75 363 ARG A O 1
ATOM 2904 N N . TYR A 1 364 ? -9.376 9.755 26.981 1.00 96.88 364 TYR A N 1
ATOM 2905 C CA . TYR A 1 364 ? -10.811 9.713 26.676 1.00 96.88 364 TYR A CA 1
ATOM 2906 C C . TYR A 1 364 ? -11.636 10.744 27.469 1.00 96.88 364 TYR A C 1
ATOM 2908 O O . TYR A 1 364 ? -12.679 11.191 26.999 1.00 96.88 364 TYR A O 1
ATOM 2916 N N . ASP A 1 365 ? -11.193 11.131 28.671 1.00 97.12 365 ASP A N 1
ATOM 2917 C CA . ASP A 1 365 ? -11.878 12.082 29.550 1.00 97.12 365 ASP A CA 1
ATOM 2918 C C . ASP A 1 365 ? -11.731 13.551 29.117 1.00 97.12 365 ASP A C 1
ATOM 2920 O O . ASP A 1 365 ? -12.471 14.405 29.617 1.00 97.12 365 ASP A O 1
ATOM 2924 N N . GLU A 1 366 ? -10.841 13.843 28.162 1.00 96.88 366 GLU A N 1
ATOM 2925 C CA . GLU A 1 366 ? -10.696 15.158 27.522 1.00 96.88 366 GLU A CA 1
ATOM 2926 C C . GLU A 1 366 ? -11.734 15.399 26.409 1.00 96.88 366 GLU A C 1
ATOM 2928 O O . GLU A 1 366 ? -11.970 16.548 26.022 1.00 96.88 366 GLU A O 1
ATOM 2933 N N . PHE A 1 367 ? -12.399 14.342 25.933 1.00 96.75 367 PHE A N 1
ATOM 2934 C CA . PHE A 1 367 ? -13.449 14.413 24.916 1.00 96.75 367 PHE A CA 1
ATOM 2935 C C . PHE A 1 367 ? -14.831 14.739 25.494 1.00 96.75 367 PHE A C 1
ATOM 2937 O O . PHE A 1 367 ? -15.140 14.456 26.656 1.00 96.75 367 PHE A O 1
ATOM 2944 N N . TYR A 1 368 ? -15.712 15.312 24.668 1.00 97.81 368 TYR A N 1
ATOM 2945 C CA . TYR A 1 368 ? -17.071 15.643 25.099 1.00 97.81 368 TYR A CA 1
ATOM 2946 C C . TYR A 1 368 ? -17.957 14.397 25.241 1.00 97.81 368 TYR A C 1
ATOM 2948 O O . TYR A 1 368 ? -18.690 14.259 26.224 1.00 97.81 368 TYR A O 1
ATOM 2956 N N . PHE A 1 369 ? -17.872 13.476 24.284 1.00 97.81 369 PHE A N 1
ATOM 2957 C CA . PHE A 1 369 ? -18.545 12.180 24.241 1.00 97.81 369 PHE A CA 1
ATOM 2958 C C . PHE A 1 369 ? -17.659 11.065 24.825 1.00 97.81 369 PHE A C 1
ATOM 2960 O O . PHE A 1 369 ? -17.599 9.953 24.296 1.00 97.81 369 PHE A O 1
ATOM 2967 N N . ASN A 1 370 ? -16.993 11.353 25.945 1.00 97.25 370 ASN A N 1
ATOM 2968 C CA . ASN A 1 370 ? -16.014 10.478 26.598 1.00 97.25 370 ASN A CA 1
ATOM 2969 C C . ASN A 1 370 ? -16.471 9.019 26.802 1.00 97.25 370 ASN A C 1
ATOM 2971 O O . ASN A 1 370 ? -15.733 8.106 26.447 1.00 97.25 370 ASN A O 1
ATOM 2975 N N . ASP A 1 371 ? -17.686 8.773 27.304 1.00 97.62 371 ASP A N 1
ATOM 2976 C CA . ASP A 1 371 ? -18.222 7.419 27.519 1.00 97.62 371 ASP A CA 1
ATOM 2977 C C . ASP A 1 371 ? -18.328 6.629 26.200 1.00 97.62 371 ASP A C 1
ATOM 2979 O O . ASP A 1 371 ? -18.112 5.418 26.172 1.00 97.62 371 ASP A O 1
ATOM 2983 N N . THR A 1 372 ? -18.663 7.316 25.100 1.00 97.00 372 THR A N 1
ATOM 2984 C CA . THR A 1 372 ? -18.829 6.698 23.773 1.00 97.00 372 THR A CA 1
ATOM 2985 C C . THR A 1 372 ? -17.475 6.418 23.132 1.00 97.00 372 THR A C 1
ATOM 2987 O O . THR A 1 372 ? -17.257 5.305 22.658 1.00 97.00 372 THR A O 1
ATOM 2990 N N . ILE A 1 373 ? -16.541 7.375 23.201 1.00 96.50 373 ILE A N 1
ATOM 2991 C CA . ILE A 1 373 ? -15.154 7.166 22.761 1.00 96.50 373 ILE A CA 1
ATOM 2992 C C . ILE A 1 373 ? -14.510 6.022 23.531 1.00 96.50 373 ILE A C 1
ATOM 2994 O O . ILE A 1 373 ? -13.947 5.129 22.910 1.00 96.50 373 ILE A O 1
ATOM 2998 N N . PHE A 1 374 ? -14.653 5.988 24.859 1.00 97.69 374 PHE A N 1
ATOM 2999 C CA . PHE A 1 374 ? -14.106 4.911 25.679 1.00 97.69 374 PHE A CA 1
ATOM 3000 C C . PHE A 1 374 ? -14.601 3.538 25.214 1.00 97.69 374 PHE A C 1
ATOM 3002 O O . PHE A 1 374 ? -13.804 2.614 25.055 1.00 97.69 374 PHE A O 1
ATOM 3009 N N . GLN A 1 375 ? -15.909 3.395 24.976 1.00 96.06 375 GLN A N 1
ATOM 3010 C CA . GLN A 1 375 ? -16.492 2.130 24.534 1.00 96.06 375 GLN A CA 1
ATOM 3011 C C . GLN A 1 375 ? -15.981 1.716 23.147 1.00 96.06 375 GLN A C 1
ATOM 3013 O O . GLN A 1 375 ? -15.499 0.593 23.001 1.00 96.06 375 GLN A O 1
ATOM 3018 N N . ILE A 1 376 ? -16.074 2.607 22.156 1.00 95.62 376 ILE A N 1
ATOM 3019 C CA . ILE A 1 376 ? -15.737 2.289 20.762 1.00 95.62 376 ILE A CA 1
ATOM 3020 C C . ILE A 1 376 ? -14.228 2.077 20.598 1.00 95.62 376 ILE A C 1
ATOM 3022 O O . ILE A 1 376 ? -13.820 1.085 20.002 1.00 95.62 376 ILE A O 1
ATOM 3026 N N . ALA A 1 377 ? -13.391 2.942 21.183 1.00 96.44 377 ALA A N 1
ATOM 3027 C CA . ALA A 1 377 ? -11.937 2.787 21.136 1.00 96.44 377 ALA A CA 1
ATOM 3028 C C . ALA A 1 377 ? -11.485 1.491 21.827 1.00 96.44 377 ALA A C 1
ATOM 3030 O O . ALA A 1 377 ? -10.620 0.798 21.305 1.00 96.44 377 ALA A O 1
ATOM 3031 N N . THR A 1 378 ? -12.112 1.100 22.947 1.00 96.12 378 THR A N 1
ATOM 3032 C CA . THR A 1 378 ? -11.826 -0.196 23.592 1.00 96.12 378 THR A CA 1
ATOM 3033 C C . THR A 1 378 ? -12.160 -1.371 22.672 1.00 96.12 378 THR A C 1
ATOM 3035 O O . THR A 1 378 ? -11.397 -2.335 22.601 1.00 96.12 378 THR A O 1
ATOM 3038 N N . GLU A 1 379 ? -13.304 -1.326 21.987 1.00 94.19 379 GLU A N 1
ATOM 3039 C CA . GLU A 1 379 ? -13.699 -2.385 21.057 1.00 94.19 379 GLU A CA 1
ATOM 3040 C C . GLU A 1 379 ? -12.749 -2.451 19.861 1.00 94.19 379 GLU A C 1
ATOM 3042 O O . GLU A 1 379 ? -12.215 -3.522 19.578 1.00 94.19 379 GLU A O 1
ATOM 3047 N N . LEU A 1 380 ? -12.444 -1.311 19.243 1.00 95.62 380 LEU A N 1
ATOM 3048 C CA . LEU A 1 380 ? -11.504 -1.209 18.130 1.00 95.62 380 LEU A CA 1
ATOM 3049 C C . LEU A 1 380 ? -10.101 -1.706 18.510 1.00 95.62 380 LEU A C 1
ATOM 3051 O O . LEU A 1 380 ? -9.512 -2.499 17.777 1.00 95.62 380 LEU A O 1
ATOM 3055 N N . LEU A 1 381 ? -9.590 -1.340 19.688 1.00 95.00 381 LEU A N 1
ATOM 3056 C CA . LEU A 1 381 ? -8.282 -1.789 20.172 1.00 95.00 381 LEU A CA 1
ATOM 3057 C C . LEU A 1 381 ? -8.219 -3.319 20.318 1.00 95.00 381 LEU A C 1
ATOM 3059 O O . LEU A 1 381 ? -7.216 -3.952 19.979 1.00 95.00 381 LEU A O 1
ATOM 3063 N N . LEU A 1 382 ? -9.316 -3.950 20.754 1.00 93.12 382 LEU A N 1
ATOM 3064 C CA . LEU A 1 382 ? -9.417 -5.411 20.805 1.00 93.12 382 LEU A CA 1
ATOM 3065 C C . LEU A 1 382 ? -9.377 -6.050 19.413 1.00 93.12 382 LEU A C 1
ATOM 3067 O O . LEU A 1 382 ? -8.946 -7.202 19.308 1.00 93.12 382 LEU A O 1
ATOM 3071 N N . LEU A 1 383 ? -9.859 -5.373 18.369 1.00 92.88 383 LEU A N 1
ATOM 3072 C CA . LEU A 1 383 ? -9.797 -5.855 16.984 1.00 92.88 383 LEU A CA 1
ATOM 3073 C C . LEU A 1 383 ? -8.398 -5.685 16.388 1.00 92.88 383 LEU A C 1
ATOM 3075 O O . LEU A 1 383 ? -7.916 -6.608 15.736 1.00 92.88 383 LEU A O 1
ATOM 3079 N N . LEU A 1 384 ? -7.744 -4.560 16.689 1.00 94.50 384 LEU A N 1
ATOM 3080 C CA . LEU A 1 384 ? -6.376 -4.243 16.270 1.00 94.50 384 LEU A CA 1
ATOM 3081 C C . LEU A 1 384 ? -5.317 -5.107 16.964 1.00 94.50 384 LEU A C 1
ATOM 3083 O O . LEU A 1 384 ? -4.230 -5.290 16.433 1.00 94.50 384 LEU A O 1
ATOM 3087 N N . THR A 1 385 ? -5.624 -5.664 18.138 1.00 93.75 385 THR A N 1
ATOM 3088 C CA . THR A 1 385 ? -4.689 -6.523 18.876 1.00 93.75 385 THR A CA 1
ATOM 3089 C C . THR A 1 385 ? -4.338 -7.786 18.070 1.00 93.75 385 THR A C 1
ATOM 3091 O O . THR A 1 385 ? -5.247 -8.565 17.757 1.00 93.75 385 THR A O 1
ATOM 3094 N N . PRO A 1 386 ? -3.045 -8.086 17.838 1.00 94.31 386 PRO A N 1
ATOM 3095 C CA . PRO A 1 386 ? -2.630 -9.310 17.163 1.00 94.31 386 PRO A CA 1
ATOM 3096 C C . PRO A 1 386 ? -3.070 -10.597 17.875 1.00 94.31 386 PRO A C 1
ATOM 3098 O O . PRO A 1 386 ? -3.015 -10.729 19.102 1.00 94.31 386 PRO A O 1
ATOM 3101 N N . GLY A 1 387 ? -3.458 -11.610 17.103 1.00 93.00 387 GLY A N 1
ATOM 3102 C CA . GLY A 1 387 ? -3.785 -12.932 17.625 1.00 93.00 387 GLY A CA 1
ATOM 3103 C C . GLY A 1 387 ? -4.317 -13.901 16.574 1.00 93.00 387 GLY A C 1
ATOM 3104 O O . GLY A 1 387 ? -4.874 -13.521 15.558 1.00 93.00 387 GLY A O 1
ATOM 3105 N N . VAL A 1 388 ? -4.235 -15.203 16.855 1.00 90.19 388 VAL A N 1
ATOM 3106 C CA . VAL A 1 388 ? -4.578 -16.279 15.894 1.00 90.19 388 VAL A CA 1
ATOM 3107 C C . VAL A 1 388 ? -6.037 -16.315 15.411 1.00 90.19 388 VAL A C 1
ATOM 3109 O O . VAL A 1 388 ? -6.371 -17.124 14.551 1.00 90.19 388 VAL A O 1
ATOM 3112 N N . THR A 1 389 ? -6.918 -15.501 15.991 1.00 88.62 389 THR A N 1
ATOM 3113 C CA . THR A 1 389 ? -8.327 -15.351 15.587 1.00 88.62 389 THR A CA 1
ATOM 3114 C C . THR A 1 389 ? -8.657 -13.918 15.157 1.00 88.62 389 THR A C 1
ATOM 3116 O O . THR A 1 389 ? -9.828 -13.546 15.161 1.00 88.62 389 THR A O 1
ATOM 3119 N N . LYS A 1 390 ? -7.639 -13.093 14.922 1.00 91.88 390 LYS A N 1
ATOM 3120 C CA . LYS A 1 390 ? -7.725 -11.662 14.616 1.00 91.88 390 LYS A CA 1
ATOM 3121 C C . LYS A 1 390 ? -7.296 -11.434 13.170 1.00 91.88 390 LYS A C 1
ATOM 3123 O O . LYS A 1 390 ? -6.770 -12.356 12.551 1.00 91.88 390 LYS A O 1
ATOM 3128 N N . THR A 1 391 ? -7.532 -10.235 12.645 1.00 94.31 391 THR A N 1
ATOM 3129 C CA . THR A 1 391 ? -7.080 -9.889 11.291 1.00 94.31 391 THR A CA 1
ATOM 3130 C C . THR A 1 391 ? -5.560 -9.837 11.226 1.00 94.31 391 THR A C 1
ATOM 3132 O O . THR A 1 391 ? -4.987 -10.409 10.312 1.00 94.31 391 THR A O 1
ATOM 3135 N N . VAL A 1 392 ? -4.887 -9.282 12.238 1.00 96.06 392 VAL A N 1
ATOM 3136 C CA . VAL A 1 392 ? -3.438 -9.452 12.420 1.00 96.06 392 VAL A CA 1
ATOM 3137 C C . VAL A 1 392 ? -3.195 -10.742 13.197 1.00 96.06 392 VAL A C 1
ATOM 3139 O O . VAL A 1 392 ? -3.429 -10.821 14.401 1.00 96.06 392 VAL A O 1
ATOM 3142 N N . ILE A 1 393 ? -2.712 -11.782 12.526 1.00 95.94 393 ILE A N 1
ATOM 3143 C CA . ILE A 1 393 ? -2.424 -13.081 13.143 1.00 95.94 393 ILE A CA 1
ATOM 3144 C C . ILE A 1 393 ? -1.162 -13.004 14.005 1.00 95.94 393 ILE A C 1
ATOM 3146 O O . ILE A 1 393 ? -1.130 -13.546 15.118 1.00 95.94 393 ILE A O 1
ATOM 3150 N N . LYS A 1 394 ? -0.118 -12.365 13.469 1.00 93.25 394 LYS A N 1
ATOM 3151 C CA . LYS A 1 394 ? 1.191 -12.141 14.097 1.00 93.25 394 LYS A CA 1
ATOM 3152 C C . LYS A 1 394 ? 1.805 -10.862 13.544 1.00 93.25 394 LYS A C 1
ATOM 3154 O O . LYS A 1 394 ? 1.674 -10.603 12.353 1.00 93.25 394 LYS A O 1
ATOM 3159 N N . GLU A 1 395 ? 2.553 -10.169 14.383 1.00 91.38 395 GLU A N 1
ATOM 3160 C CA . GLU A 1 395 ? 3.457 -9.095 13.988 1.00 91.38 395 GLU A CA 1
ATOM 3161 C C . GLU A 1 395 ? 4.872 -9.407 14.490 1.00 91.38 395 GLU A C 1
ATOM 3163 O O . GLU A 1 395 ? 5.083 -10.295 15.333 1.00 91.38 395 GLU A O 1
ATOM 3168 N N . TRP A 1 396 ? 5.852 -8.749 13.889 1.00 87.81 396 TRP A N 1
ATOM 3169 C CA . TRP A 1 396 ? 7.201 -8.667 14.411 1.00 87.81 396 TRP A CA 1
ATOM 3170 C C . TRP A 1 396 ? 7.865 -7.376 13.951 1.00 87.81 396 TRP A C 1
ATOM 3172 O O . TRP A 1 396 ? 7.865 -7.061 12.761 1.00 87.81 396 TRP A O 1
ATOM 3182 N N . ASN A 1 397 ? 8.554 -6.700 14.865 1.00 81.56 397 ASN A N 1
ATOM 3183 C CA . ASN A 1 397 ? 9.417 -5.575 14.544 1.00 81.56 397 ASN A CA 1
ATOM 3184 C C . ASN A 1 397 ? 10.746 -5.609 15.319 1.00 81.56 397 ASN A C 1
ATOM 3186 O O . ASN A 1 397 ? 10.940 -6.344 16.295 1.00 81.56 397 ASN A O 1
ATOM 3190 N N . TYR A 1 398 ? 11.715 -4.814 14.863 1.00 73.88 398 TYR A N 1
ATOM 3191 C CA . TYR A 1 398 ? 13.001 -4.707 15.549 1.00 73.88 398 TYR A CA 1
ATOM 3192 C C . TYR A 1 398 ? 12.868 -3.955 16.891 1.00 73.88 398 TYR A C 1
ATOM 3194 O O . TYR A 1 398 ? 12.301 -2.865 16.914 1.00 73.88 398 TYR A O 1
ATOM 3202 N N . PRO A 1 399 ? 13.518 -4.416 17.985 1.00 66.06 399 PRO A N 1
ATOM 3203 C CA . PRO A 1 399 ? 13.341 -3.851 19.334 1.00 66.06 399 PRO A CA 1
ATOM 3204 C C . PRO A 1 399 ? 13.665 -2.359 19.522 1.00 66.06 399 PRO A C 1
ATOM 3206 O O . PRO A 1 399 ? 13.369 -1.800 20.572 1.00 66.06 399 PRO A O 1
ATOM 3209 N N . TRP A 1 400 ? 14.349 -1.729 18.566 1.00 66.12 400 TRP A N 1
ATOM 3210 C CA . TRP A 1 400 ? 14.750 -0.318 18.626 1.00 66.12 400 TRP A CA 1
ATOM 3211 C C . TRP A 1 400 ? 13.763 0.615 17.909 1.00 66.12 400 TRP A C 1
ATOM 3213 O O . TRP A 1 400 ? 13.993 1.817 17.908 1.00 66.12 400 TRP A O 1
ATOM 3223 N N . TYR A 1 401 ? 12.709 0.082 17.283 1.00 62.56 401 TYR A N 1
ATOM 3224 C CA . TYR A 1 401 ? 11.750 0.824 16.454 1.00 62.56 401 TYR A CA 1
ATOM 3225 C C . TYR A 1 401 ? 10.410 1.095 17.159 1.00 62.56 401 TYR A C 1
ATOM 3227 O O . TYR A 1 401 ? 9.421 1.340 16.485 1.00 62.56 401 TYR A O 1
ATOM 3235 N N . GLY A 1 402 ? 10.370 1.066 18.496 1.00 65.88 402 GLY A N 1
ATOM 3236 C CA . GLY A 1 402 ? 9.116 1.131 19.261 1.00 65.88 402 GLY A CA 1
ATOM 3237 C C . GLY A 1 402 ? 8.373 -0.206 19.261 1.00 65.88 402 GLY A C 1
ATOM 3238 O O . GLY A 1 402 ? 8.896 -1.198 18.763 1.00 65.88 402 GLY A O 1
ATOM 3239 N N . GLU A 1 403 ? 7.191 -0.265 19.863 1.00 76.69 403 GLU A N 1
ATOM 3240 C CA . GLU A 1 403 ? 6.263 -1.386 19.659 1.00 76.69 403 GLU A CA 1
ATOM 3241 C C . GLU A 1 403 ? 5.426 -1.075 18.411 1.00 76.69 403 GLU A C 1
ATOM 3243 O O . GLU A 1 403 ? 5.060 0.079 18.221 1.00 76.69 403 GLU A O 1
ATOM 3248 N N . LEU A 1 404 ? 5.188 -2.062 17.543 1.00 85.44 404 LEU A N 1
ATOM 3249 C CA . LEU A 1 404 ? 4.314 -1.944 16.368 1.00 85.44 404 LEU A CA 1
ATOM 3250 C C . LEU A 1 404 ? 3.281 -3.069 16.414 1.00 85.44 404 LEU A C 1
ATOM 3252 O O . LEU A 1 404 ? 3.576 -4.138 16.952 1.00 85.44 404 LEU A O 1
ATOM 3256 N N . TYR A 1 405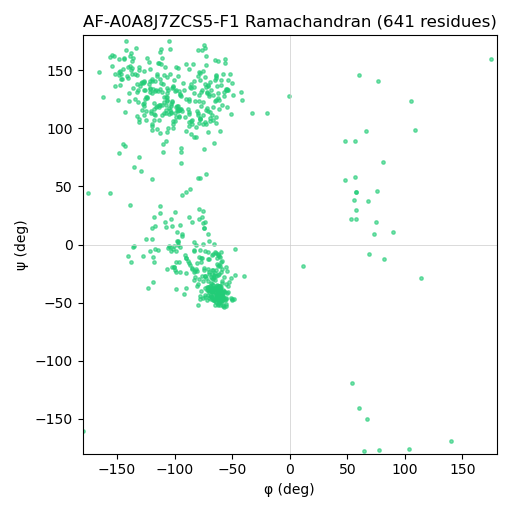 ? 2.082 -2.833 15.886 1.00 91.19 405 TYR A N 1
ATOM 3257 C CA . TYR A 1 405 ? 0.926 -3.700 16.162 1.00 91.19 405 TYR A CA 1
ATOM 3258 C C . TYR A 1 405 ? 0.223 -4.274 14.935 1.00 91.19 405 TYR A C 1
ATOM 3260 O O . TYR A 1 405 ? -0.778 -4.979 15.069 1.00 91.19 405 TYR A O 1
ATOM 3268 N N . GLY A 1 406 ? 0.742 -4.047 13.739 1.00 90.62 406 GLY A N 1
ATOM 3269 C CA . GLY A 1 406 ? 0.247 -4.671 12.521 1.00 90.62 406 GLY A CA 1
ATOM 3270 C C . GLY A 1 406 ? -0.367 -3.691 11.541 1.00 90.62 406 GLY A C 1
ATOM 3271 O O . GLY A 1 406 ? -0.273 -3.940 10.352 1.00 90.62 406 GLY A O 1
ATOM 3272 N N . TYR A 1 407 ? -0.943 -2.573 11.968 1.00 93.44 407 TYR A N 1
ATOM 3273 C CA . TYR A 1 407 ? -1.554 -1.620 11.043 1.00 93.44 407 TYR A CA 1
ATOM 3274 C C . TYR A 1 407 ? -0.987 -0.224 11.218 1.00 93.44 407 TYR A C 1
ATOM 3276 O O . TYR A 1 407 ? -1.082 0.355 12.297 1.00 93.44 407 TYR A O 1
ATOM 3284 N N . SER A 1 408 ? -0.530 0.362 10.115 1.00 91.12 408 SER A N 1
ATOM 3285 C CA . SER A 1 408 ? -0.417 1.811 9.995 1.00 91.12 408 SER A CA 1
ATOM 3286 C C . SER A 1 408 ? -1.715 2.399 9.434 1.00 91.12 408 SER A C 1
ATOM 3288 O O . SER A 1 408 ? -2.467 1.707 8.753 1.00 91.12 408 SER A O 1
ATOM 3290 N N . ILE A 1 409 ? -1.996 3.671 9.704 1.00 92.44 409 ILE A N 1
ATOM 3291 C CA . ILE A 1 409 ? -3.139 4.396 9.130 1.00 92.44 409 ILE A CA 1
ATOM 3292 C C . ILE A 1 409 ? -2.747 5.836 8.792 1.00 92.44 409 ILE A C 1
ATOM 3294 O O . ILE A 1 409 ? -1.923 6.443 9.483 1.00 92.44 409 ILE A O 1
ATOM 3298 N N . CYS A 1 410 ? -3.309 6.383 7.716 1.00 88.69 410 CYS A N 1
ATOM 3299 C CA . CYS A 1 410 ? -3.028 7.726 7.222 1.00 88.69 410 CYS A CA 1
ATOM 3300 C C . CYS A 1 410 ? -3.532 8.794 8.193 1.00 88.69 410 CYS A C 1
ATOM 3302 O O . CYS A 1 410 ? -4.733 9.000 8.348 1.00 88.69 410 CYS A O 1
ATOM 3304 N N . ILE A 1 411 ? -2.588 9.496 8.813 1.00 86.50 411 ILE A N 1
ATOM 3305 C CA . ILE A 1 411 ? -2.791 10.733 9.570 1.00 86.50 411 ILE A CA 1
ATOM 3306 C C . ILE A 1 411 ? -1.553 11.594 9.277 1.00 86.50 411 ILE A C 1
ATOM 3308 O O . ILE A 1 411 ? -0.557 11.509 10.003 1.00 86.50 411 ILE A O 1
ATOM 3312 N N . PRO A 1 412 ? -1.530 12.360 8.176 1.00 77.88 412 PRO A N 1
ATOM 3313 C CA . PRO A 1 412 ? -0.308 13.007 7.711 1.00 77.88 412 PRO A CA 1
ATOM 3314 C C . PRO A 1 412 ? 0.125 14.225 8.545 1.00 77.88 412 PRO A C 1
ATOM 3316 O O . PRO A 1 412 ? -0.584 14.713 9.411 1.00 77.88 412 PRO A O 1
ATOM 3319 N N . ASP A 1 413 ? 1.310 14.769 8.302 1.00 71.25 413 ASP A N 1
ATOM 3320 C CA . ASP A 1 413 ? 1.775 16.010 8.934 1.00 71.25 413 ASP A CA 1
ATOM 3321 C C . ASP A 1 413 ? 1.073 17.238 8.343 1.00 71.25 413 ASP A C 1
ATOM 3323 O O . ASP A 1 413 ? 1.073 18.312 8.939 1.00 71.25 413 ASP A O 1
ATOM 3327 N N . ASN A 1 414 ? 0.504 17.114 7.144 1.00 66.75 414 ASN A N 1
ATOM 3328 C CA . ASN A 1 414 ? -0.234 18.187 6.495 1.00 66.75 414 ASN A CA 1
ATOM 3329 C C . ASN A 1 414 ? -1.237 17.648 5.467 1.00 66.75 414 ASN A C 1
ATOM 3331 O O . ASN A 1 414 ? -1.101 16.539 4.953 1.00 66.75 414 ASN A O 1
ATOM 3335 N N . TYR A 1 415 ? -2.208 18.489 5.118 1.00 67.12 415 TYR A N 1
ATOM 3336 C CA . TYR A 1 415 ? -3.281 18.168 4.174 1.00 67.12 415 TYR A CA 1
ATOM 3337 C C . TYR A 1 415 ? -2.792 17.774 2.769 1.00 67.12 415 TYR A C 1
ATOM 3339 O O . TYR A 1 415 ? -3.400 16.944 2.100 1.00 67.12 415 TYR A O 1
ATOM 3347 N N . ASN A 1 416 ? -1.681 18.344 2.298 1.00 60.66 416 ASN A N 1
ATOM 3348 C CA . ASN A 1 416 ? -1.212 18.117 0.926 1.00 60.66 416 ASN A CA 1
ATOM 3349 C C . ASN A 1 416 ? -0.614 16.727 0.741 1.00 60.66 416 ASN A C 1
ATOM 3351 O O . ASN A 1 416 ? -0.654 16.167 -0.348 1.00 60.66 416 ASN A O 1
ATOM 3355 N N . MET A 1 417 ? -0.092 16.155 1.822 1.00 61.38 417 MET A N 1
ATOM 3356 C CA . MET A 1 417 ? 0.356 14.771 1.839 1.00 61.38 417 MET A CA 1
ATOM 3357 C C . MET A 1 417 ? -0.797 13.784 1.663 1.00 61.38 417 MET A C 1
ATOM 3359 O O . MET A 1 417 ? -0.562 12.703 1.138 1.00 61.38 417 MET A O 1
ATOM 3363 N N . TYR A 1 418 ? -2.011 14.185 2.046 1.00 60.25 418 TYR A N 1
ATOM 3364 C CA . TYR A 1 418 ? -3.256 13.438 1.876 1.00 60.25 418 TYR A CA 1
ATOM 3365 C C . TYR A 1 418 ? -3.850 13.565 0.460 1.00 60.25 418 TYR A C 1
ATOM 3367 O O . TYR A 1 418 ? -4.339 12.577 -0.071 1.00 60.25 418 TYR A O 1
ATOM 3375 N N . GLN A 1 419 ? -3.736 14.725 -0.204 1.00 58.06 419 GLN A N 1
ATOM 3376 C CA . GLN A 1 419 ? -4.311 14.937 -1.551 1.00 58.06 419 GLN A CA 1
ATOM 3377 C C . GLN A 1 419 ? -3.543 14.265 -2.706 1.00 58.06 419 GLN A C 1
ATOM 3379 O O . GLN A 1 419 ? -3.949 14.380 -3.862 1.00 58.06 419 GLN A O 1
ATOM 3384 N N . GLY A 1 420 ? -2.454 13.554 -2.400 1.00 52.19 420 GLY A N 1
ATOM 3385 C CA . GLY A 1 420 ? -1.635 12.856 -3.385 1.00 52.19 420 GLY A CA 1
ATOM 3386 C C . GLY A 1 420 ? -0.721 13.793 -4.184 1.00 52.19 420 GLY A C 1
ATOM 3387 O O . GLY A 1 420 ? -1.082 14.899 -4.570 1.00 52.19 420 GLY A O 1
ATOM 3388 N N . TYR A 1 421 ? 0.502 13.329 -4.449 1.00 49.47 421 TYR A N 1
ATOM 3389 C CA . TYR A 1 421 ? 1.469 14.038 -5.302 1.00 49.47 421 TYR A CA 1
ATOM 3390 C C . TYR A 1 421 ? 1.467 13.529 -6.757 1.00 49.47 421 TYR A C 1
ATOM 3392 O O . TYR A 1 421 ? 2.042 14.178 -7.625 1.00 49.47 421 TYR A O 1
ATOM 3400 N N . LEU A 1 422 ? 0.866 12.357 -7.013 1.00 47.75 422 LEU A N 1
ATOM 3401 C CA . LEU A 1 422 ? 0.995 11.618 -8.278 1.00 47.75 422 LEU A CA 1
ATOM 3402 C C . LEU A 1 422 ? -0.336 11.430 -9.022 1.00 47.75 422 LEU A C 1
ATOM 3404 O O . LEU A 1 422 ? -0.344 11.456 -10.246 1.00 47.75 422 LEU A O 1
ATOM 3408 N N . TYR A 1 423 ? -1.469 11.305 -8.322 1.00 57.56 423 TYR A N 1
ATOM 3409 C CA . TYR A 1 423 ? -2.780 11.111 -8.955 1.00 57.56 423 TYR A CA 1
ATOM 3410 C C . TYR A 1 423 ? -3.865 11.914 -8.235 1.00 57.56 423 TYR A C 1
ATOM 3412 O O . TYR A 1 423 ? -3.804 12.041 -7.009 1.00 57.56 423 TYR A O 1
ATOM 3420 N N . PRO A 1 424 ? -4.847 12.471 -8.967 1.00 60.28 424 PRO A N 1
ATOM 3421 C CA . PRO A 1 424 ? -5.998 13.117 -8.348 1.00 60.28 424 PRO A CA 1
ATOM 3422 C C . PRO A 1 424 ? -6.835 12.098 -7.563 1.00 60.28 424 PRO A C 1
ATOM 3424 O O . PRO A 1 424 ? -6.972 10.962 -8.003 1.00 60.28 424 PRO A O 1
ATOM 3427 N N . ASN A 1 425 ? -7.426 12.538 -6.447 1.00 70.56 425 ASN A N 1
ATOM 3428 C CA . ASN A 1 425 ? -8.329 11.755 -5.590 1.00 70.56 425 ASN A CA 1
ATOM 3429 C C . ASN A 1 425 ? -7.735 10.448 -5.038 1.00 70.56 425 ASN A C 1
ATOM 3431 O O . ASN A 1 425 ? -8.465 9.487 -4.804 1.00 70.56 425 ASN A O 1
ATOM 3435 N N . PHE A 1 426 ? -6.412 10.404 -4.841 1.00 74.00 426 PHE A N 1
ATOM 3436 C CA . PHE A 1 426 ? -5.711 9.178 -4.462 1.00 74.00 426 PHE A CA 1
ATOM 3437 C C . PHE A 1 426 ? -6.370 8.488 -3.257 1.00 74.00 426 PHE A C 1
ATOM 3439 O O . PHE A 1 426 ? -6.597 7.280 -3.264 1.00 74.00 426 PHE A O 1
ATOM 3446 N N . TYR A 1 427 ? -6.655 9.268 -2.215 1.00 84.94 427 TYR A N 1
ATOM 3447 C CA . TYR A 1 427 ? -7.194 8.755 -0.963 1.00 84.94 427 TYR A CA 1
ATOM 3448 C C . TYR A 1 427 ? -8.724 8.729 -0.969 1.00 84.94 427 TYR A C 1
ATOM 3450 O O . TYR A 1 427 ? -9.332 7.814 -0.419 1.00 84.94 427 TYR A O 1
ATOM 3458 N N . GLU A 1 428 ? -9.352 9.739 -1.573 1.00 86.12 428 GLU A N 1
ATOM 3459 C CA . GLU A 1 428 ? -10.808 9.900 -1.608 1.00 86.12 428 GLU A CA 1
ATOM 3460 C C . GLU A 1 428 ? -11.523 8.781 -2.378 1.00 86.12 428 GLU A C 1
ATOM 3462 O O . GLU A 1 428 ? -12.673 8.482 -2.067 1.00 86.12 428 GLU A O 1
ATOM 3467 N N . ASP A 1 429 ? -10.842 8.151 -3.338 1.00 88.50 429 ASP A N 1
ATOM 3468 C CA . ASP A 1 429 ? -11.390 7.053 -4.139 1.00 88.50 429 ASP A CA 1
ATOM 3469 C C . ASP A 1 429 ? -11.064 5.655 -3.557 1.00 88.50 429 ASP A C 1
ATOM 3471 O O . ASP A 1 429 ? -11.325 4.656 -4.219 1.00 88.50 429 ASP A O 1
ATOM 3475 N N . LEU A 1 430 ? -10.471 5.551 -2.358 1.00 92.88 430 LEU A N 1
ATOM 3476 C CA . LEU A 1 430 ? -10.280 4.267 -1.655 1.00 92.88 430 LEU A CA 1
ATOM 3477 C C . LEU A 1 430 ? -11.573 3.811 -0.973 1.00 92.88 430 LEU A C 1
ATOM 3479 O O . LEU A 1 430 ? -12.316 4.638 -0.441 1.00 92.88 430 LEU A O 1
ATOM 3483 N N . ASP A 1 431 ? -11.786 2.502 -0.862 1.00 95.31 431 ASP A N 1
ATOM 3484 C CA . ASP A 1 431 ? -12.998 1.927 -0.262 1.00 95.31 431 ASP A CA 1
ATOM 3485 C C . ASP A 1 431 ? -13.217 2.396 1.173 1.00 95.31 431 ASP A C 1
ATOM 3487 O O . ASP A 1 431 ? -14.318 2.794 1.532 1.00 95.31 431 ASP A O 1
ATOM 3491 N N . ILE A 1 432 ? -12.157 2.478 1.979 1.00 94.56 432 ILE A N 1
ATOM 3492 C CA . ILE A 1 432 ? -12.242 3.022 3.341 1.00 94.56 432 ILE A CA 1
ATOM 3493 C C . ILE A 1 432 ? -12.830 4.443 3.374 1.00 94.56 432 ILE A C 1
ATOM 3495 O O . ILE A 1 432 ? -13.547 4.785 4.312 1.00 94.56 432 ILE A O 1
ATOM 3499 N N . SER A 1 433 ? -12.568 5.261 2.353 1.00 92.94 433 SER A N 1
ATOM 3500 C CA . SER A 1 433 ? -13.087 6.628 2.214 1.00 92.94 433 SER A CA 1
ATOM 3501 C C . SER A 1 433 ? -14.497 6.653 1.618 1.00 92.94 433 SER A C 1
ATOM 3503 O O . SER A 1 433 ? -15.289 7.536 1.927 1.00 92.94 433 SER A O 1
ATOM 3505 N N . LEU A 1 434 ? -14.834 5.686 0.761 1.00 94.62 434 LEU A N 1
ATOM 3506 C CA . LEU A 1 434 ? -16.163 5.561 0.156 1.00 94.62 434 LEU A CA 1
ATOM 3507 C C . LEU A 1 434 ? -17.191 4.937 1.115 1.00 94.62 434 LEU A C 1
ATOM 3509 O O . LEU A 1 434 ? -18.387 5.230 1.027 1.00 94.62 434 LEU A O 1
ATOM 3513 N N . GLU A 1 435 ? -16.734 4.077 2.021 1.00 95.25 435 GLU A N 1
ATOM 3514 C CA . GLU A 1 435 ? -17.559 3.276 2.927 1.00 95.25 435 GLU A CA 1
ATOM 3515 C C . GLU A 1 435 ? -17.635 3.847 4.345 1.00 95.25 435 GLU A C 1
ATOM 3517 O O . GLU A 1 435 ? -18.561 3.522 5.091 1.00 95.25 435 GLU A O 1
ATOM 3522 N N . THR A 1 436 ? -16.694 4.717 4.722 1.00 95.81 436 THR A N 1
ATOM 3523 C CA . THR A 1 436 ? -16.627 5.338 6.052 1.00 95.81 436 THR A CA 1
ATOM 3524 C C . THR A 1 436 ? -16.388 6.842 5.947 1.00 95.81 436 THR A C 1
ATOM 3526 O O . THR A 1 436 ? -16.064 7.358 4.888 1.00 95.81 436 THR A O 1
ATOM 3529 N N . ASN A 1 437 ? -16.526 7.573 7.055 1.00 95.62 437 ASN A N 1
ATOM 3530 C CA . ASN A 1 437 ? -16.272 9.019 7.091 1.00 95.62 437 ASN A CA 1
ATOM 3531 C C . ASN A 1 437 ? -14.793 9.369 7.379 1.00 95.62 437 ASN A C 1
ATOM 3533 O O . ASN A 1 437 ? -14.514 10.412 7.978 1.00 95.62 437 ASN A O 1
ATOM 3537 N N . TRP A 1 438 ? -13.843 8.469 7.089 1.00 94.94 438 TRP A N 1
ATOM 3538 C CA . TRP A 1 438 ? -12.461 8.622 7.563 1.00 94.94 438 TRP A CA 1
ATOM 3539 C C . TRP A 1 438 ? -11.755 9.773 6.848 1.00 94.94 438 TRP A C 1
ATOM 3541 O O . TRP A 1 438 ? -11.076 10.589 7.472 1.00 94.94 438 TRP A O 1
ATOM 3551 N N . ASP A 1 439 ? -12.002 9.919 5.552 1.00 90.25 439 ASP A N 1
ATOM 3552 C CA . ASP A 1 439 ? -11.533 11.045 4.754 1.00 90.25 439 ASP A CA 1
ATOM 3553 C C . ASP A 1 439 ? -12.146 12.383 5.226 1.00 90.25 439 ASP A C 1
ATOM 3555 O O . ASP A 1 439 ? -11.450 13.396 5.297 1.00 90.25 439 ASP A O 1
ATOM 3559 N N . GLU A 1 440 ? -13.419 12.394 5.631 1.00 91.06 440 GLU A N 1
ATOM 3560 C CA . GLU A 1 440 ? -14.079 13.542 6.259 1.00 91.06 440 GLU A CA 1
ATOM 3561 C C . GLU A 1 440 ? -13.451 13.886 7.615 1.00 91.06 440 GLU A C 1
ATOM 3563 O O . GLU A 1 440 ? -13.269 15.066 7.930 1.00 91.06 440 GLU A O 1
ATOM 3568 N N . PHE A 1 441 ? -13.038 12.886 8.399 1.00 93.31 441 PHE A N 1
ATOM 3569 C CA . PHE A 1 441 ? -12.279 13.108 9.630 1.00 93.31 441 PHE A CA 1
ATOM 3570 C C . PHE A 1 441 ? -10.931 13.768 9.323 1.00 93.31 441 PHE A C 1
ATOM 3572 O O . PHE A 1 441 ? -10.603 14.785 9.943 1.00 93.31 441 PHE A O 1
ATOM 3579 N N . LEU A 1 442 ? -10.193 13.272 8.326 1.00 89.06 442 LEU A N 1
ATOM 3580 C CA . LEU A 1 442 ? -8.932 13.881 7.900 1.00 89.06 442 LEU A CA 1
ATOM 3581 C C . LEU A 1 442 ? -9.154 15.325 7.418 1.00 89.06 442 LEU A C 1
ATOM 3583 O O . LEU A 1 442 ? -8.469 16.235 7.881 1.00 89.06 442 LEU A O 1
ATOM 3587 N N . LYS A 1 443 ? -10.174 15.600 6.596 1.00 84.69 443 LYS A N 1
ATOM 3588 C CA . LYS A 1 443 ? -10.534 16.969 6.162 1.00 84.69 443 LYS A CA 1
ATOM 3589 C C . LYS A 1 443 ? -10.876 17.907 7.329 1.00 84.69 443 LYS A C 1
ATOM 3591 O O . LYS A 1 443 ? -10.661 19.114 7.228 1.00 84.69 443 LYS A O 1
ATOM 3596 N N . LEU A 1 444 ? -11.431 17.402 8.433 1.00 87.75 444 LEU A N 1
ATOM 3597 C CA . LEU A 1 444 ? -11.705 18.203 9.636 1.00 87.75 444 LEU A CA 1
ATOM 3598 C C . LEU A 1 444 ? -10.457 18.426 10.497 1.00 87.75 444 LEU A C 1
ATOM 3600 O O . LEU A 1 444 ? -10.320 19.500 11.109 1.00 87.75 444 LEU A O 1
ATOM 3604 N N . LEU A 1 445 ? -9.560 17.437 10.530 1.00 86.12 445 LEU A N 1
ATOM 3605 C CA . LEU A 1 445 ? -8.267 17.514 11.203 1.00 86.12 445 LEU A CA 1
ATOM 3606 C C . LEU A 1 445 ? -7.381 18.577 10.549 1.00 86.12 445 LEU A C 1
ATOM 3608 O O . LEU A 1 445 ? -6.920 19.482 11.247 1.00 86.12 445 LEU A O 1
ATOM 3612 N N . TYR A 1 446 ? -7.268 18.537 9.219 1.00 75.69 446 TYR A N 1
ATOM 3613 C CA . TYR A 1 446 ? -6.627 19.561 8.394 1.00 75.69 446 TYR A CA 1
ATOM 3614 C C . TYR A 1 446 ? -7.707 20.284 7.594 1.00 75.69 446 TYR A C 1
ATOM 3616 O O . TYR A 1 446 ? -7.908 19.984 6.412 1.00 75.69 446 TYR A O 1
ATOM 3624 N N . PRO A 1 447 ? -8.444 21.237 8.194 1.00 59.16 447 PRO A N 1
ATOM 3625 C CA . PRO A 1 447 ? -9.302 22.075 7.379 1.00 59.16 447 PRO A CA 1
ATOM 3626 C C . PRO A 1 447 ? -8.437 22.607 6.234 1.00 59.16 447 PRO A C 1
ATOM 3628 O O . PRO A 1 447 ? -7.300 23.008 6.473 1.00 59.16 447 PRO A O 1
ATOM 3631 N N . ILE A 1 448 ? -8.984 22.649 5.014 1.00 46.47 448 ILE A N 1
ATOM 3632 C CA . ILE A 1 448 ? -8.397 23.202 3.763 1.00 46.47 448 ILE A CA 1
ATOM 3633 C C . ILE A 1 448 ? -7.764 24.616 3.953 1.00 46.47 448 ILE A C 1
ATOM 3635 O O . ILE A 1 448 ? -7.161 25.195 3.056 1.00 46.47 448 ILE A O 1
ATOM 3639 N N . TYR A 1 449 ? -7.900 25.160 5.159 1.00 42.59 449 TYR A N 1
ATOM 3640 C CA . TYR A 1 449 ? -7.416 26.396 5.726 1.00 42.59 449 TYR A CA 1
ATOM 3641 C C . TYR A 1 449 ? -6.192 26.277 6.664 1.00 42.59 449 TYR A C 1
ATOM 3643 O O . TYR A 1 449 ? -5.928 27.247 7.367 1.00 42.59 449 TYR A O 1
ATOM 3651 N N . ASP A 1 450 ? -5.425 25.180 6.709 1.00 43.03 450 ASP A N 1
ATOM 3652 C CA . ASP A 1 450 ? -4.069 25.238 7.317 1.00 43.03 450 ASP A CA 1
ATOM 3653 C C . ASP A 1 450 ? -3.023 25.877 6.396 1.00 43.03 450 ASP A C 1
ATOM 3655 O O . ASP A 1 450 ? -1.953 26.295 6.834 1.00 43.03 450 ASP A O 1
ATOM 3659 N N . PHE A 1 451 ? -3.452 26.187 5.176 1.00 42.25 451 PHE A N 1
ATOM 3660 C CA . PHE A 1 451 ? -3.231 27.519 4.659 1.00 42.25 451 PHE A CA 1
ATOM 3661 C C . PHE A 1 451 ? -4.550 28.281 4.690 1.00 42.25 451 PHE A C 1
ATOM 3663 O O . PHE A 1 451 ? -5.392 28.084 3.822 1.00 42.25 451 PHE A O 1
ATOM 3670 N N . ASP A 1 452 ? -4.775 29.137 5.688 1.00 40.72 452 ASP A N 1
ATOM 3671 C CA . ASP A 1 452 ? -5.856 30.117 5.638 1.00 40.72 452 ASP A CA 1
ATOM 3672 C C . ASP A 1 452 ? -5.276 31.319 4.908 1.00 40.72 452 ASP A C 1
ATOM 3674 O O . ASP A 1 452 ? -4.645 32.174 5.551 1.00 40.72 452 ASP A O 1
ATOM 3678 N N . PRO A 1 453 ? -5.467 31.461 3.580 1.00 39.25 453 PRO A N 1
ATOM 3679 C CA . PRO A 1 453 ? -4.959 32.640 2.929 1.00 39.25 453 PRO A CA 1
ATOM 3680 C C . PRO A 1 453 ? -5.628 33.890 3.554 1.00 39.25 453 PRO A C 1
ATOM 3682 O O . PRO A 1 453 ? -5.067 34.973 3.431 1.00 39.25 453 PRO A O 1
ATOM 3685 N N . GLN A 1 454 ? -6.766 33.802 4.273 1.00 37.72 454 GLN A N 1
ATOM 3686 C CA . GLN A 1 454 ? -7.378 34.948 4.972 1.00 37.72 454 GLN A CA 1
ATOM 3687 C C . GLN A 1 454 ? -6.586 35.449 6.193 1.00 37.72 454 GLN A C 1
ATOM 3689 O O . GLN A 1 454 ? -6.924 36.541 6.659 1.00 37.72 454 GLN A O 1
ATOM 3694 N N . ARG A 1 455 ? -5.572 34.730 6.720 1.00 45.75 455 ARG A N 1
ATOM 3695 C CA . ARG A 1 455 ? -4.951 35.093 8.017 1.00 45.75 455 ARG A CA 1
ATOM 3696 C C . ARG A 1 455 ? -3.430 35.079 8.162 1.00 45.75 455 ARG A C 1
ATOM 3698 O O . ARG A 1 455 ? -2.975 35.506 9.222 1.00 45.75 455 ARG A O 1
ATOM 3705 N N . TYR A 1 456 ? -2.634 34.721 7.158 1.00 62.03 456 TYR A N 1
ATOM 3706 C CA . TYR A 1 456 ? -1.173 34.738 7.322 1.00 62.03 456 TYR A CA 1
ATOM 3707 C C . TYR A 1 456 ? -0.437 35.489 6.208 1.00 62.03 456 TYR A C 1
ATOM 3709 O O . TYR A 1 456 ? -0.801 35.444 5.035 1.00 62.03 456 TYR A O 1
ATOM 3717 N N . GLU A 1 457 ? 0.576 36.249 6.626 1.00 80.94 457 GLU A N 1
ATOM 3718 C CA . GLU A 1 457 ? 1.619 36.838 5.786 1.00 80.94 457 GLU A CA 1
ATOM 3719 C C . GLU A 1 457 ? 2.644 35.742 5.461 1.00 80.94 457 GLU A C 1
ATOM 3721 O O . GLU A 1 457 ? 3.112 35.060 6.376 1.00 80.94 457 GLU A O 1
ATOM 3726 N N . PHE A 1 458 ? 2.986 35.543 4.188 1.00 82.31 458 PHE A N 1
ATOM 3727 C CA . PHE A 1 458 ? 3.922 34.499 3.756 1.00 82.31 458 PHE A CA 1
ATOM 3728 C C . PHE A 1 458 ? 4.625 34.839 2.439 1.00 82.31 458 PHE A C 1
ATOM 3730 O O . PHE A 1 458 ? 4.166 35.670 1.650 1.00 82.31 458 PHE A O 1
ATOM 3737 N N . TRP A 1 459 ? 5.718 34.123 2.188 1.00 87.62 459 TRP A N 1
ATOM 3738 C CA . TRP A 1 459 ? 6.484 34.150 0.947 1.00 87.62 459 TRP A CA 1
ATOM 3739 C C . TRP A 1 459 ? 6.251 32.864 0.162 1.00 87.62 459 TRP A C 1
ATOM 3741 O O . TRP A 1 459 ? 6.416 31.781 0.709 1.00 87.62 459 TRP A O 1
ATOM 3751 N N . GLU A 1 460 ? 5.867 32.971 -1.105 1.00 89.81 460 GLU A N 1
ATOM 3752 C CA . GLU A 1 460 ? 5.691 31.847 -2.028 1.00 89.81 460 GLU A CA 1
ATOM 3753 C C . GLU A 1 460 ? 6.774 31.891 -3.107 1.00 89.81 460 GLU A C 1
ATOM 3755 O O . GLU A 1 460 ? 6.983 32.925 -3.738 1.00 89.81 460 GLU A O 1
ATOM 3760 N N . PHE A 1 461 ? 7.426 30.760 -3.344 1.00 90.75 461 PHE A N 1
ATOM 3761 C CA . PHE A 1 461 ? 8.437 30.542 -4.369 1.00 90.75 461 PHE A CA 1
ATOM 3762 C C . PHE A 1 461 ? 7.922 29.442 -5.277 1.00 90.75 461 PHE A C 1
ATOM 3764 O O . PHE A 1 461 ? 7.929 28.278 -4.904 1.00 90.75 461 PHE A O 1
ATOM 3771 N N . LYS A 1 462 ? 7.452 29.805 -6.460 1.00 88.12 462 LYS A N 1
ATOM 3772 C CA . LYS A 1 462 ? 6.951 28.872 -7.459 1.00 88.12 462 LYS A CA 1
ATOM 3773 C C . LYS A 1 462 ? 7.952 28.757 -8.597 1.00 88.12 462 LYS A C 1
ATOM 3775 O O . LYS A 1 462 ? 8.271 29.759 -9.224 1.00 88.12 462 LYS A O 1
ATOM 3780 N N . LEU A 1 463 ? 8.405 27.554 -8.898 1.00 87.19 463 LEU A N 1
ATOM 3781 C CA . LEU A 1 463 ? 9.252 27.241 -10.036 1.00 87.19 463 LEU A CA 1
ATOM 3782 C C . LEU A 1 463 ? 8.440 26.446 -11.049 1.00 87.19 463 LEU A C 1
ATOM 3784 O O . LEU A 1 463 ? 8.112 25.310 -10.756 1.00 87.19 463 LEU A O 1
ATOM 3788 N N . ASP A 1 464 ? 8.157 27.000 -12.226 1.00 79.69 464 ASP A N 1
ATOM 3789 C CA . ASP A 1 464 ? 7.659 26.205 -13.354 1.00 79.69 464 ASP A CA 1
ATOM 3790 C C . ASP A 1 464 ? 8.849 25.621 -14.149 1.00 79.69 464 ASP A C 1
ATOM 3792 O O . ASP A 1 464 ? 9.822 26.333 -14.438 1.00 79.69 464 ASP A O 1
ATOM 3796 N N . PHE A 1 465 ? 8.764 24.344 -14.522 1.00 73.31 465 PHE A N 1
ATOM 3797 C CA . PHE A 1 465 ? 9.768 23.573 -15.258 1.00 73.31 465 PHE A CA 1
ATOM 3798 C C . PHE A 1 465 ? 9.124 22.576 -16.235 1.00 73.31 465 PHE A C 1
ATOM 3800 O O . PHE A 1 465 ? 7.957 22.216 -16.125 1.00 73.31 465 PHE A O 1
ATOM 3807 N N . ILE A 1 466 ? 9.908 22.127 -17.218 1.00 67.19 466 ILE A N 1
ATOM 3808 C CA . ILE A 1 466 ? 9.499 21.080 -18.173 1.00 67.19 466 ILE A CA 1
ATOM 3809 C C . ILE A 1 466 ? 10.067 19.717 -17.745 1.00 67.19 466 ILE A C 1
ATOM 3811 O O . ILE A 1 466 ? 9.408 18.693 -17.869 1.00 67.19 466 ILE A O 1
ATOM 3815 N N . ASP A 1 467 ? 11.296 19.713 -17.238 1.00 64.62 467 ASP A N 1
ATOM 3816 C CA . ASP A 1 467 ? 12.027 18.538 -16.779 1.00 64.62 467 ASP A CA 1
ATOM 3817 C C . ASP A 1 467 ? 11.872 18.359 -15.261 1.00 64.62 467 ASP A C 1
ATOM 3819 O O . ASP A 1 467 ? 12.361 19.213 -14.512 1.00 64.62 467 ASP A O 1
ATOM 3823 N N . PRO A 1 468 ? 11.235 17.264 -14.808 1.00 58.91 468 PRO A N 1
ATOM 3824 C CA . PRO A 1 468 ? 10.938 17.008 -13.398 1.00 58.91 468 PRO A CA 1
ATOM 3825 C C . PRO A 1 468 ? 12.173 16.682 -12.552 1.00 58.91 468 PRO A C 1
ATOM 3827 O O . PRO A 1 468 ? 12.085 16.566 -11.336 1.00 58.91 468 PRO A O 1
ATOM 3830 N N . SER A 1 469 ? 13.349 16.536 -13.166 1.00 62.25 469 SER A N 1
ATOM 3831 C CA . SER A 1 469 ? 14.607 16.400 -12.424 1.00 62.25 469 SER A CA 1
ATOM 3832 C C . SER A 1 469 ? 15.213 17.745 -11.996 1.00 62.25 469 SER A C 1
ATOM 3834 O O . SER A 1 469 ? 16.296 17.775 -11.408 1.00 62.25 469 SER A O 1
ATOM 3836 N N . VAL A 1 470 ? 14.538 18.862 -12.288 1.00 71.81 470 VAL A N 1
ATOM 3837 C CA . VAL A 1 470 ? 14.901 20.183 -11.771 1.00 71.81 470 VAL A CA 1
ATOM 3838 C C . VAL A 1 470 ? 14.224 20.408 -10.431 1.00 71.81 470 VAL A C 1
ATOM 3840 O O . VAL A 1 470 ? 13.004 20.396 -10.348 1.00 71.81 470 VAL A O 1
ATOM 3843 N N . SER A 1 471 ? 15.013 20.688 -9.398 1.00 73.88 471 SER A N 1
ATOM 3844 C CA . SER A 1 471 ? 14.501 20.898 -8.046 1.00 73.88 471 SER A CA 1
ATOM 3845 C C . SER A 1 471 ? 14.595 22.356 -7.600 1.00 73.88 471 SER A C 1
ATOM 3847 O O . SER A 1 471 ? 15.537 23.089 -7.934 1.00 73.88 471 SER A O 1
ATOM 3849 N N . LEU A 1 472 ? 13.606 22.769 -6.806 1.00 83.94 472 LEU A N 1
ATOM 3850 C CA . LEU A 1 472 ? 13.566 24.054 -6.120 1.00 83.94 472 LEU A CA 1
ATOM 3851 C C . LEU A 1 472 ? 13.989 23.887 -4.657 1.00 83.94 472 LEU A C 1
ATOM 3853 O O . LEU A 1 472 ? 13.464 23.036 -3.941 1.00 83.94 472 LEU A O 1
ATOM 3857 N N . HIS A 1 473 ? 14.894 24.752 -4.204 1.00 83.12 473 HIS A N 1
ATOM 3858 C CA . HIS A 1 473 ? 15.294 24.849 -2.804 1.00 83.12 473 HIS A CA 1
ATOM 3859 C C . HIS A 1 473 ? 15.299 26.305 -2.352 1.00 83.12 473 HIS A C 1
ATOM 3861 O O . HIS A 1 473 ? 15.664 27.206 -3.110 1.00 83.12 473 HIS A O 1
ATOM 3867 N N . VAL A 1 474 ? 14.958 26.532 -1.092 1.00 82.75 474 VAL A N 1
ATOM 3868 C CA . VAL A 1 474 ? 15.032 27.832 -0.431 1.00 82.75 474 VAL A CA 1
ATOM 3869 C C . VAL A 1 474 ? 15.849 27.677 0.843 1.00 82.75 474 VAL A C 1
ATOM 3871 O O . VAL A 1 474 ? 15.527 26.874 1.714 1.00 82.75 474 VAL A O 1
ATOM 3874 N N . LEU A 1 475 ? 16.932 28.442 0.945 1.00 81.69 475 LEU A N 1
ATOM 3875 C CA . LEU A 1 475 ? 17.826 28.444 2.096 1.00 81.69 475 LEU A CA 1
ATOM 3876 C C . LEU A 1 475 ? 17.686 29.764 2.855 1.00 81.69 475 LEU A C 1
ATOM 3878 O O . LEU A 1 475 ? 17.659 30.838 2.253 1.00 81.69 475 LEU A O 1
ATOM 3882 N N . LEU A 1 476 ? 17.663 29.687 4.182 1.00 78.06 476 LEU A N 1
ATOM 3883 C CA . LEU A 1 476 ? 17.656 30.840 5.075 1.00 78.06 476 LEU A CA 1
ATOM 3884 C C . LEU A 1 476 ? 18.884 30.796 5.983 1.00 78.06 476 LEU A C 1
ATOM 3886 O O . LEU A 1 476 ? 19.029 29.910 6.830 1.00 78.06 476 LEU A O 1
ATOM 3890 N N . LYS A 1 477 ? 19.774 31.779 5.830 1.00 68.56 477 LYS A N 1
ATOM 3891 C CA . LYS A 1 477 ? 20.978 31.905 6.655 1.00 68.56 477 LYS A CA 1
ATOM 3892 C C . LYS A 1 477 ? 20.838 33.062 7.637 1.00 68.56 477 LYS A C 1
ATOM 3894 O O . LYS A 1 477 ? 20.799 34.215 7.231 1.00 68.56 477 LYS A O 1
ATOM 3899 N N . PHE A 1 478 ? 20.825 32.750 8.930 1.00 63.16 478 PHE A N 1
ATOM 3900 C CA . PHE A 1 478 ? 20.679 33.746 10.002 1.00 63.16 478 PHE A CA 1
ATOM 3901 C C . PHE A 1 478 ? 21.895 33.826 10.947 1.00 63.16 478 PHE A C 1
ATOM 3903 O O . PHE A 1 478 ? 22.034 34.794 11.685 1.00 63.16 478 PHE A O 1
ATOM 3910 N N . ASP A 1 479 ? 22.794 32.833 10.934 1.00 59.47 479 ASP A N 1
ATOM 3911 C CA . ASP A 1 479 ? 24.035 32.816 11.724 1.00 59.47 479 ASP A CA 1
ATOM 3912 C C . ASP A 1 479 ? 25.205 32.374 10.819 1.00 59.47 479 ASP A C 1
ATOM 3914 O O . ASP A 1 479 ? 25.133 31.308 10.203 1.00 59.47 479 ASP A O 1
ATOM 3918 N N . PRO A 1 480 ? 26.305 33.146 10.713 1.00 57.09 480 PRO A N 1
ATOM 3919 C CA . PRO A 1 480 ? 27.482 32.757 9.935 1.00 57.09 480 PRO A CA 1
ATOM 3920 C C . PRO A 1 480 ? 28.139 31.443 10.381 1.00 57.09 480 PRO A C 1
ATOM 3922 O O . PRO A 1 480 ? 28.906 30.871 9.604 1.00 57.09 480 PRO A O 1
ATOM 3925 N N . LEU A 1 481 ? 27.894 31.007 11.621 1.00 52.38 481 LEU A N 1
ATOM 3926 C CA . LEU A 1 481 ? 28.503 29.838 12.260 1.00 52.38 481 LEU A CA 1
ATOM 3927 C C . LEU A 1 481 ? 27.599 28.597 12.280 1.00 52.38 481 LEU A C 1
ATOM 3929 O O . LEU A 1 481 ? 28.050 27.552 12.750 1.00 52.38 481 LEU A O 1
ATOM 3933 N N . ARG A 1 482 ? 26.353 28.696 11.803 1.00 54.31 482 ARG A N 1
ATOM 3934 C CA . ARG A 1 482 ? 25.416 27.567 11.700 1.00 54.31 482 ARG A CA 1
ATOM 3935 C C . ARG A 1 482 ? 25.114 27.246 10.243 1.00 54.31 482 ARG A C 1
ATOM 3937 O O . ARG A 1 482 ? 25.239 28.107 9.369 1.00 54.31 482 ARG A O 1
ATOM 3944 N N . ASP A 1 483 ? 24.707 26.005 10.012 1.00 58.28 483 ASP A N 1
ATOM 3945 C CA . ASP A 1 483 ? 24.192 25.588 8.716 1.00 58.28 483 ASP A CA 1
ATOM 3946 C C . ASP A 1 483 ? 22.893 26.355 8.397 1.00 58.28 483 ASP A C 1
ATOM 3948 O O . ASP A 1 483 ? 22.129 26.679 9.316 1.00 58.28 483 ASP A O 1
ATOM 3952 N N . PRO A 1 484 ? 22.665 26.722 7.123 1.00 66.38 484 PRO A N 1
ATOM 3953 C CA . PRO A 1 484 ? 21.432 27.383 6.717 1.00 66.38 484 PRO A CA 1
ATOM 3954 C C . PRO A 1 484 ? 20.238 26.451 6.936 1.00 66.38 484 PRO A C 1
ATOM 3956 O O . PRO A 1 484 ? 20.346 25.245 6.727 1.00 66.38 484 PRO A O 1
ATOM 3959 N N . LEU A 1 485 ? 19.094 27.020 7.311 1.00 69.44 485 LEU A N 1
ATOM 3960 C CA . LEU A 1 485 ? 17.834 26.278 7.294 1.00 69.44 485 LEU A CA 1
ATOM 3961 C C . LEU A 1 485 ? 17.432 26.066 5.840 1.00 69.44 485 LEU A C 1
ATOM 3963 O O . LEU A 1 485 ? 17.532 26.998 5.041 1.00 69.44 485 LEU A O 1
ATOM 3967 N N . HIS A 1 486 ? 16.987 24.864 5.502 1.00 73.88 486 HIS A N 1
ATOM 3968 C CA . HIS A 1 486 ? 16.680 24.482 4.132 1.00 73.88 486 HIS A CA 1
ATOM 3969 C C . HIS A 1 486 ? 15.225 24.042 4.010 1.00 73.88 486 HIS A C 1
ATOM 3971 O O . HIS A 1 486 ? 14.745 23.239 4.805 1.00 73.88 486 HIS A O 1
ATOM 3977 N N . VAL A 1 487 ? 14.532 24.583 3.012 1.00 64.31 487 VAL A N 1
ATOM 3978 C CA . VAL A 1 487 ? 13.213 24.131 2.574 1.00 64.31 487 VAL A CA 1
ATOM 3979 C C . VAL A 1 487 ? 13.333 23.657 1.129 1.00 64.31 487 VAL A C 1
ATOM 3981 O O . VAL A 1 487 ? 13.758 24.434 0.276 1.00 64.31 487 VAL A O 1
ATOM 3984 N N . GLY A 1 488 ? 12.993 22.406 0.835 1.00 68.06 488 GLY A N 1
ATOM 3985 C CA . GLY A 1 488 ? 13.091 21.835 -0.514 1.00 68.06 488 GLY A CA 1
ATOM 3986 C C . GLY A 1 488 ? 13.592 20.398 -0.518 1.00 68.06 488 GLY A C 1
ATOM 3987 O O . GLY A 1 488 ? 13.702 19.767 0.531 1.00 68.06 488 GLY A O 1
ATOM 3988 N N . LEU A 1 489 ? 13.923 19.870 -1.696 1.00 61.53 489 LEU A N 1
ATOM 3989 C CA . LEU A 1 489 ? 14.356 18.477 -1.815 1.00 61.53 489 LEU A CA 1
ATOM 3990 C C . LEU A 1 489 ? 15.778 18.274 -1.221 1.00 61.53 489 LEU A C 1
ATOM 3992 O O . LEU A 1 489 ? 16.742 18.874 -1.674 1.00 61.53 489 LEU A O 1
ATOM 3996 N N . ASN A 1 490 ? 15.957 17.462 -0.182 1.00 53.50 490 ASN A N 1
ATOM 3997 C CA . ASN A 1 490 ? 17.243 17.020 0.357 1.00 53.50 490 ASN A CA 1
ATOM 3998 C C . ASN A 1 490 ? 17.537 15.543 0.015 1.00 53.50 490 ASN A C 1
ATOM 4000 O O . ASN A 1 490 ? 17.159 14.633 0.746 1.00 53.50 490 ASN A O 1
ATOM 4004 N N . GLU A 1 491 ? 18.316 15.310 -1.043 1.00 44.44 491 GLU A N 1
ATOM 4005 C CA . GLU A 1 491 ? 18.718 13.976 -1.533 1.00 44.44 491 GLU A CA 1
ATOM 4006 C C . GLU A 1 491 ? 19.560 13.138 -0.539 1.00 44.44 491 GLU A C 1
ATOM 4008 O O . GLU A 1 491 ? 19.796 11.954 -0.774 1.00 44.44 491 GLU A O 1
ATOM 4013 N N . PHE A 1 492 ? 20.021 13.721 0.576 1.00 35.47 492 PHE A N 1
ATOM 4014 C CA . PHE A 1 492 ? 20.789 13.027 1.622 1.00 35.47 492 PHE A CA 1
ATOM 4015 C C . PHE A 1 492 ? 19.969 12.703 2.875 1.00 35.47 492 PHE A C 1
ATOM 4017 O O . PHE A 1 492 ? 20.473 12.042 3.786 1.00 35.47 492 PHE A O 1
ATOM 4024 N N . SER A 1 493 ? 18.719 13.163 2.941 1.00 36.62 493 SER A N 1
ATOM 4025 C CA . SER A 1 493 ? 17.801 12.843 4.028 1.00 36.62 493 SER A CA 1
ATOM 4026 C C . SER A 1 493 ? 17.244 11.435 3.802 1.00 36.62 493 SER A C 1
ATOM 4028 O O . SER A 1 493 ? 16.411 11.199 2.930 1.00 36.62 493 SER A O 1
ATOM 4030 N N . THR A 1 494 ? 17.681 10.475 4.620 1.00 33.00 494 THR A N 1
ATOM 4031 C CA . THR A 1 494 ? 17.136 9.101 4.671 1.00 33.00 494 THR A CA 1
ATOM 4032 C C . THR A 1 494 ? 15.756 9.047 5.346 1.00 33.00 494 THR A C 1
ATOM 4034 O O . THR A 1 494 ? 15.369 8.014 5.885 1.00 33.00 494 THR A O 1
ATOM 4037 N N . GLY A 1 495 ? 15.078 10.197 5.409 1.00 32.78 495 GLY A N 1
ATOM 4038 C CA . GLY A 1 495 ? 14.156 10.557 6.476 1.00 32.78 495 GLY A CA 1
ATOM 4039 C C . GLY A 1 495 ? 12.867 11.236 6.026 1.00 32.78 495 GLY A C 1
ATOM 4040 O O . GLY A 1 495 ? 11.965 11.259 6.832 1.00 32.78 495 GLY A O 1
ATOM 4041 N N . ASN A 1 496 ? 12.731 11.740 4.789 1.00 32.66 496 ASN A N 1
ATOM 4042 C CA . ASN A 1 496 ? 11.516 12.471 4.367 1.00 32.66 496 ASN A CA 1
ATOM 4043 C C . ASN A 1 496 ? 11.276 12.467 2.843 1.00 32.66 496 ASN A C 1
ATOM 4045 O O . ASN A 1 496 ? 11.056 13.522 2.259 1.00 32.66 496 ASN A O 1
ATOM 4049 N N . MET A 1 497 ? 11.426 11.331 2.146 1.00 39.56 497 MET A N 1
ATOM 4050 C CA . MET A 1 497 ? 11.455 11.299 0.660 1.00 39.56 497 MET A CA 1
ATOM 4051 C C . MET A 1 497 ? 12.488 12.272 0.054 1.00 39.56 497 MET A C 1
ATOM 4053 O O . MET A 1 497 ? 12.367 12.726 -1.080 1.00 39.56 497 MET A O 1
ATOM 4057 N N . GLY A 1 498 ? 13.488 12.637 0.857 1.00 46.97 498 GLY A N 1
ATOM 4058 C CA . GLY A 1 498 ? 14.372 13.745 0.577 1.00 46.97 498 GLY A CA 1
ATOM 4059 C C . GLY A 1 498 ? 13.662 15.086 0.404 1.00 46.97 498 GLY A C 1
ATOM 4060 O O . GLY A 1 498 ? 14.012 15.784 -0.525 1.00 46.97 498 GLY A O 1
ATOM 4061 N N . ILE A 1 499 ? 12.709 15.473 1.258 1.00 49.56 499 ILE A N 1
ATOM 4062 C CA . ILE A 1 499 ? 12.200 16.845 1.445 1.00 49.56 499 ILE A CA 1
ATOM 4063 C C . ILE A 1 499 ? 12.624 17.312 2.843 1.00 49.56 499 ILE A C 1
ATOM 4065 O O . ILE A 1 499 ? 12.505 16.590 3.829 1.00 49.56 499 ILE A O 1
ATOM 4069 N N . GLU A 1 500 ? 13.150 18.521 2.952 1.00 55.62 500 GLU A N 1
ATOM 4070 C CA . GLU A 1 500 ? 13.499 19.163 4.215 1.00 55.62 500 GLU A CA 1
ATOM 4071 C C . GLU A 1 500 ? 12.622 20.401 4.380 1.00 55.62 500 GLU A C 1
ATOM 4073 O O . GLU A 1 500 ? 12.477 21.170 3.437 1.00 55.62 500 GLU A O 1
ATOM 4078 N N . LEU A 1 501 ? 12.021 20.581 5.558 1.00 58.97 501 LEU A N 1
ATOM 4079 C CA . LEU A 1 501 ? 11.202 21.745 5.918 1.00 58.97 501 LEU A CA 1
ATOM 4080 C C . LEU A 1 501 ? 11.834 22.452 7.125 1.00 58.97 501 LEU A C 1
ATOM 4082 O O . LEU A 1 501 ? 11.230 22.606 8.182 1.00 58.97 501 LEU A O 1
ATOM 4086 N N . GLY A 1 502 ? 13.098 22.852 6.990 1.00 62.03 502 GLY A N 1
ATOM 4087 C CA . GLY A 1 502 ? 13.919 23.391 8.077 1.00 62.03 502 GLY A CA 1
ATOM 4088 C C . GLY A 1 502 ? 13.442 24.726 8.664 1.00 62.03 502 GLY A C 1
ATOM 4089 O O . GLY A 1 502 ? 14.010 25.184 9.653 1.00 62.03 502 GLY A O 1
ATOM 4090 N N . ILE A 1 503 ? 12.419 25.362 8.085 1.00 66.06 503 ILE A N 1
ATOM 4091 C CA . ILE A 1 503 ? 11.796 26.583 8.610 1.00 66.06 503 ILE A CA 1
ATOM 4092 C C . ILE A 1 503 ? 10.379 26.232 9.104 1.00 66.06 503 ILE A C 1
ATOM 4094 O O . ILE A 1 503 ? 9.559 25.803 8.286 1.00 66.06 503 ILE A O 1
ATOM 4098 N N . PRO A 1 504 ? 10.056 26.436 10.398 1.00 59.78 504 PRO A N 1
ATOM 4099 C CA . PRO A 1 504 ? 8.767 26.046 10.971 1.00 59.78 504 PRO A CA 1
ATOM 4100 C C . PRO A 1 504 ? 7.556 26.591 10.204 1.00 59.78 504 PRO A C 1
ATOM 4102 O O . PRO A 1 504 ? 7.504 27.777 9.870 1.00 59.78 504 PRO A O 1
ATOM 4105 N N . GLY A 1 505 ? 6.580 25.715 9.946 1.00 57.97 505 GLY A N 1
ATOM 4106 C CA . GLY A 1 505 ? 5.342 26.039 9.228 1.00 57.97 505 GLY A CA 1
ATOM 4107 C C . GLY A 1 505 ? 5.501 26.241 7.718 1.00 57.97 505 GLY A C 1
ATOM 4108 O O . GLY A 1 505 ? 4.570 26.719 7.079 1.00 57.97 505 GLY A O 1
ATOM 4109 N N . SER A 1 506 ? 6.670 25.937 7.145 1.00 66.25 506 SER A N 1
ATOM 4110 C CA . SER A 1 506 ? 6.864 26.015 5.694 1.00 66.25 506 SER A CA 1
ATOM 4111 C C . SER A 1 506 ? 6.202 24.848 4.973 1.00 66.25 506 SER A C 1
ATOM 4113 O O . SER A 1 506 ? 6.152 23.735 5.486 1.00 66.25 506 SER A O 1
ATOM 4115 N N . GLU A 1 507 ? 5.762 25.100 3.747 1.00 64.81 507 GLU A N 1
ATOM 4116 C CA . GLU A 1 507 ? 5.136 24.122 2.868 1.00 64.81 507 GLU A CA 1
ATOM 4117 C C . GLU A 1 507 ? 6.020 23.890 1.641 1.00 64.81 507 GLU A C 1
ATOM 4119 O O . GLU A 1 507 ? 6.636 24.824 1.119 1.00 64.81 507 GLU A O 1
ATOM 4124 N N . PHE A 1 508 ? 6.043 22.654 1.155 1.00 64.94 508 PHE A N 1
ATOM 4125 C CA . PHE A 1 508 ? 6.624 22.287 -0.130 1.00 64.94 508 PHE A CA 1
ATOM 4126 C C . PHE A 1 508 ? 5.573 21.509 -0.923 1.00 64.94 508 PHE A C 1
ATOM 4128 O O . PHE A 1 508 ? 5.084 20.469 -0.484 1.00 64.94 508 PHE A O 1
ATOM 4135 N N . TYR A 1 509 ? 5.233 22.036 -2.088 1.00 60.22 509 TYR A N 1
ATOM 4136 C CA . TYR A 1 509 ? 4.415 21.396 -3.100 1.00 60.22 509 TYR A CA 1
ATOM 4137 C C . TYR A 1 509 ? 5.343 21.058 -4.251 1.00 60.22 509 TYR A C 1
ATOM 4139 O O . TYR A 1 509 ? 6.036 21.937 -4.758 1.00 60.22 509 TYR A O 1
ATOM 4147 N N . ASP A 1 510 ? 5.343 19.809 -4.678 1.00 58.09 510 ASP A N 1
ATOM 4148 C CA . ASP A 1 510 ? 5.924 19.444 -5.959 1.00 58.09 510 ASP A CA 1
ATOM 4149 C C . ASP A 1 510 ? 4.797 18.937 -6.829 1.00 58.09 510 ASP A C 1
ATOM 4151 O O . ASP A 1 510 ? 4.296 17.829 -6.661 1.00 58.09 510 ASP A O 1
ATOM 4155 N N . ASP A 1 511 ? 4.334 19.821 -7.694 1.00 51.25 511 ASP A N 1
ATOM 4156 C CA . ASP A 1 511 ? 3.269 19.566 -8.632 1.00 51.25 511 ASP A CA 1
ATOM 4157 C C . ASP A 1 511 ? 3.907 19.149 -9.958 1.00 51.25 511 ASP A C 1
ATOM 4159 O O . ASP A 1 511 ? 3.936 19.882 -10.957 1.00 51.25 511 ASP A O 1
ATOM 4163 N N . LEU A 1 512 ? 4.475 17.940 -9.934 1.00 48.41 512 LEU A N 1
ATOM 4164 C CA . LEU A 1 512 ? 5.067 17.282 -11.102 1.00 48.41 512 LEU A CA 1
ATOM 4165 C C . LEU A 1 512 ? 4.058 17.195 -12.266 1.00 48.41 512 LEU A C 1
ATOM 4167 O O . LEU A 1 512 ? 4.451 17.159 -13.431 1.00 48.41 512 LEU A O 1
ATOM 4171 N N . LEU A 1 513 ? 2.765 17.252 -11.939 1.00 38.03 513 LEU A N 1
ATOM 4172 C CA . LEU A 1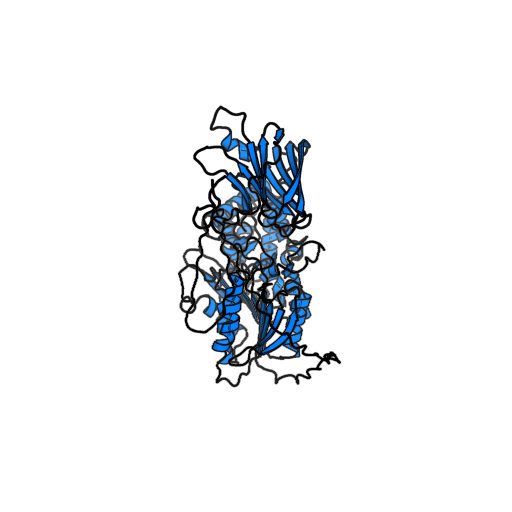 513 ? 1.603 17.206 -12.822 1.00 38.03 513 LEU A CA 1
ATOM 4173 C C . LEU A 1 513 ? 1.436 18.490 -13.648 1.00 38.03 513 LEU A C 1
ATOM 4175 O O . LEU A 1 513 ? 1.181 18.447 -14.855 1.00 38.03 513 LEU A O 1
ATOM 4179 N N . PHE A 1 514 ? 1.606 19.657 -13.023 1.00 40.91 514 PHE A N 1
ATOM 4180 C CA . PHE A 1 514 ? 1.592 20.960 -13.698 1.00 40.91 514 PHE A CA 1
ATOM 4181 C C . PHE A 1 514 ? 2.996 21.490 -14.013 1.00 40.91 514 PHE A C 1
ATOM 4183 O O . PHE A 1 514 ? 3.126 22.660 -14.391 1.00 40.91 514 PHE A O 1
ATOM 4190 N N . GLY A 1 515 ? 4.030 20.657 -13.857 1.00 56.62 515 GLY A N 1
ATOM 4191 C CA . GLY A 1 515 ? 5.423 21.023 -14.092 1.00 56.62 515 GLY A CA 1
ATOM 4192 C C . GLY A 1 515 ? 5.839 22.204 -13.229 1.00 56.62 515 GLY A C 1
ATOM 4193 O O . GLY A 1 515 ? 6.384 23.179 -13.744 1.00 56.62 515 GLY A O 1
ATOM 4194 N N . ASN A 1 516 ? 5.492 22.196 -11.941 1.00 65.88 516 ASN A N 1
ATOM 4195 C CA . ASN A 1 516 ? 5.978 23.220 -11.033 1.00 65.88 516 ASN A CA 1
ATOM 4196 C C . ASN A 1 516 ? 6.199 22.723 -9.608 1.00 65.88 516 ASN A C 1
ATOM 4198 O O . ASN A 1 516 ? 5.463 21.882 -9.124 1.00 65.88 516 ASN A O 1
ATOM 4202 N N . SER A 1 517 ? 7.160 23.317 -8.907 1.00 73.69 517 SER A N 1
ATOM 4203 C CA . SER A 1 517 ? 7.298 23.166 -7.458 1.00 73.69 517 SER A CA 1
ATOM 4204 C C . SER A 1 517 ? 6.998 24.502 -6.793 1.00 73.69 517 SER A C 1
ATOM 4206 O O . SER A 1 517 ? 7.375 25.558 -7.303 1.00 73.69 517 SER A O 1
ATOM 4208 N N . ILE A 1 518 ? 6.342 24.481 -5.641 1.00 79.31 518 ILE A N 1
ATOM 4209 C CA . ILE A 1 518 ? 6.000 25.654 -4.848 1.00 79.31 518 ILE A CA 1
ATOM 4210 C C . ILE A 1 518 ? 6.529 25.461 -3.431 1.00 79.31 518 ILE A C 1
ATOM 4212 O O . ILE A 1 518 ? 6.174 24.511 -2.753 1.00 79.31 518 ILE A O 1
ATOM 4216 N N . ILE A 1 519 ? 7.326 26.401 -2.941 1.00 79.94 519 ILE A N 1
ATOM 4217 C CA . ILE A 1 519 ? 7.665 26.515 -1.524 1.00 79.94 519 ILE A CA 1
ATOM 4218 C C . ILE A 1 519 ? 6.897 27.686 -0.937 1.00 79.94 519 ILE A C 1
ATOM 4220 O O . ILE A 1 519 ? 6.911 28.772 -1.513 1.00 79.94 519 ILE A O 1
ATOM 4224 N N . ARG A 1 520 ? 6.264 27.505 0.222 1.00 81.88 520 ARG A N 1
ATOM 4225 C CA . ARG A 1 520 ? 5.690 28.611 0.999 1.00 81.88 520 ARG A CA 1
ATOM 4226 C C . ARG A 1 520 ? 6.354 28.700 2.359 1.00 81.88 520 ARG A C 1
ATOM 4228 O O . ARG A 1 520 ? 6.525 27.692 3.027 1.00 81.88 520 ARG A O 1
ATOM 4235 N N . ILE A 1 521 ? 6.723 29.907 2.772 1.00 79.25 521 ILE A N 1
ATOM 4236 C CA . ILE A 1 521 ? 7.356 30.176 4.065 1.00 79.25 521 ILE A CA 1
ATOM 4237 C C . ILE A 1 521 ? 6.527 31.236 4.797 1.00 79.25 521 ILE A C 1
ATOM 4239 O O . ILE A 1 521 ? 6.458 32.379 4.326 1.00 79.25 521 ILE A O 1
ATOM 4243 N N . PRO A 1 522 ? 5.899 30.914 5.939 1.00 74.50 522 PRO A N 1
ATOM 4244 C CA . PRO A 1 522 ? 5.096 31.876 6.679 1.00 74.50 522 PRO A CA 1
ATOM 4245 C C . PRO A 1 522 ? 5.982 32.894 7.406 1.00 74.50 522 PRO A C 1
ATOM 4247 O O . PRO A 1 522 ? 7.033 32.564 7.958 1.00 74.50 522 PRO A O 1
ATOM 4250 N N . ALA A 1 523 ? 5.539 34.150 7.485 1.00 77.00 523 ALA A N 1
ATOM 4251 C CA . ALA A 1 523 ? 6.267 35.198 8.201 1.00 77.00 523 ALA A CA 1
ATOM 4252 C C . ALA A 1 523 ? 6.360 34.938 9.716 1.00 77.00 523 ALA A C 1
ATOM 4254 O O . ALA A 1 523 ? 7.302 35.402 10.362 1.00 77.00 523 ALA A O 1
ATOM 4255 N N . SER A 1 524 ? 5.429 34.164 10.287 1.00 67.75 524 SER A N 1
ATOM 4256 C CA . SER A 1 524 ? 5.520 33.658 11.664 1.00 67.75 524 SER A CA 1
ATOM 4257 C C . SER A 1 524 ? 6.729 32.739 11.853 1.00 67.75 524 SER A C 1
ATOM 4259 O O . SER A 1 524 ? 7.445 32.900 12.841 1.00 67.75 524 SER A O 1
ATOM 4261 N N . GLY A 1 525 ? 7.031 31.875 10.880 1.00 65.56 525 GLY A N 1
ATOM 4262 C CA . GLY A 1 525 ? 8.234 31.037 10.867 1.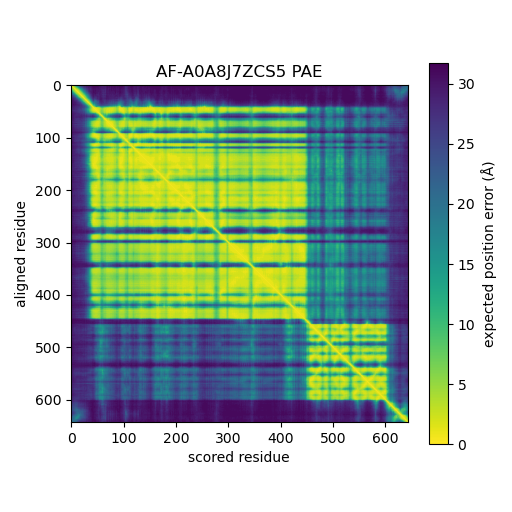00 65.56 525 GLY A CA 1
ATOM 4263 C C . GLY A 1 525 ? 9.529 31.854 10.846 1.00 65.56 525 GLY A C 1
ATOM 4264 O O . GLY A 1 525 ? 10.545 31.410 11.359 1.00 65.56 525 GLY A O 1
ATOM 4265 N N . LEU A 1 526 ? 9.498 33.095 10.346 1.00 70.50 526 LEU A N 1
ATOM 4266 C CA . LEU A 1 526 ? 10.643 34.017 10.373 1.00 70.50 526 LEU A CA 1
ATOM 4267 C C . LEU A 1 526 ? 10.801 34.748 11.721 1.00 70.50 526 LEU A C 1
ATOM 4269 O O . LEU A 1 526 ? 11.878 35.261 12.035 1.00 70.50 526 LEU A O 1
ATOM 4273 N N . SER A 1 527 ? 9.732 34.841 12.519 1.00 62.91 527 SER A N 1
ATOM 4274 C CA . SER A 1 527 ? 9.681 35.685 13.723 1.00 62.91 527 SER A CA 1
ATOM 4275 C C . SER A 1 527 ? 10.589 35.203 14.861 1.00 62.91 527 SER A C 1
ATOM 4277 O O . SER A 1 527 ? 11.119 36.022 15.616 1.00 62.91 527 SER A O 1
ATOM 4279 N N . GLU A 1 528 ? 10.860 33.898 14.938 1.00 57.59 528 GLU A N 1
ATOM 4280 C CA . GLU A 1 528 ? 11.821 33.322 15.888 1.00 57.59 528 GLU A CA 1
ATOM 4281 C C . GLU A 1 528 ? 13.271 33.747 15.601 1.00 57.59 528 GLU A C 1
ATOM 4283 O O . GLU A 1 528 ? 14.119 33.748 16.503 1.00 57.59 528 GLU A O 1
ATOM 4288 N N . PHE A 1 529 ? 13.547 34.158 14.360 1.00 59.59 529 PHE A N 1
ATOM 4289 C CA . PHE A 1 529 ? 14.881 34.503 13.866 1.00 59.59 529 PHE A CA 1
ATOM 4290 C C . PHE A 1 529 ? 15.140 36.016 13.822 1.00 59.59 529 PHE A C 1
ATOM 4292 O O . PHE A 1 529 ? 16.296 36.429 13.863 1.00 59.59 529 PHE A O 1
ATOM 4299 N N . LYS A 1 530 ? 14.080 36.836 13.841 1.00 55.19 530 LYS A N 1
ATOM 4300 C CA . LYS A 1 530 ? 14.130 38.308 13.949 1.00 55.19 530 LYS A CA 1
ATOM 4301 C C . LYS A 1 530 ? 14.778 38.778 15.270 1.00 55.19 530 LYS A C 1
ATOM 4303 O O . LYS A 1 530 ? 15.749 39.525 15.296 1.00 55.19 530 LYS A O 1
ATOM 4308 N N . ASN A 1 531 ? 14.388 38.182 16.398 1.00 49.34 531 ASN A N 1
ATOM 4309 C CA . ASN A 1 531 ? 14.768 38.646 17.745 1.00 49.34 531 ASN A CA 1
ATOM 4310 C C . ASN A 1 531 ? 16.246 38.450 18.189 1.00 49.34 531 ASN A C 1
ATOM 4312 O O . ASN A 1 531 ? 16.536 38.628 19.378 1.00 49.34 531 ASN A O 1
ATOM 4316 N N . LYS A 1 532 ? 17.190 38.053 17.317 1.00 50.66 532 LYS A N 1
ATOM 4317 C CA . LYS A 1 532 ? 18.567 37.679 17.728 1.00 50.66 532 LYS A CA 1
ATOM 4318 C C . LYS A 1 532 ? 19.717 38.514 17.152 1.00 50.66 532 LYS A C 1
ATOM 4320 O O . LYS A 1 532 ? 20.811 38.405 17.707 1.00 50.66 532 LYS A O 1
ATOM 4325 N N . ASP A 1 533 ? 19.500 39.388 16.169 1.00 46.38 533 ASP A N 1
ATOM 4326 C CA . ASP A 1 533 ? 20.528 40.342 15.717 1.00 46.38 533 ASP A CA 1
ATOM 4327 C C . ASP A 1 533 ? 19.906 41.705 15.333 1.00 46.38 533 ASP A C 1
ATOM 4329 O O . ASP A 1 533 ? 19.145 41.777 14.374 1.00 46.38 533 ASP A O 1
ATOM 4333 N N . PRO A 1 534 ? 20.193 42.806 16.058 1.00 42.50 534 PRO A N 1
ATOM 4334 C CA . PRO A 1 534 ? 19.578 44.121 15.832 1.00 42.50 534 PRO A CA 1
ATOM 4335 C C . PRO A 1 534 ? 20.086 44.877 14.582 1.00 42.50 534 PRO A C 1
ATOM 4337 O O . PRO A 1 534 ? 19.846 46.079 14.460 1.00 42.50 534 PRO A O 1
ATOM 4340 N N . ALA A 1 535 ? 20.789 44.216 13.655 1.00 50.66 535 ALA A N 1
ATOM 4341 C CA . ALA A 1 535 ? 21.131 44.743 12.325 1.00 50.66 535 ALA A CA 1
ATOM 4342 C C . ALA A 1 535 ? 20.045 44.386 11.280 1.00 50.66 535 ALA A C 1
ATOM 4344 O O . ALA A 1 535 ? 20.327 43.912 10.183 1.00 50.66 535 ALA A O 1
ATOM 4345 N N . GLU A 1 536 ? 18.791 44.576 11.679 1.00 49.41 536 GLU A N 1
ATOM 4346 C CA . GLU A 1 536 ? 17.610 43.794 11.296 1.00 49.41 536 GLU A CA 1
ATOM 4347 C C . GLU A 1 536 ? 16.907 44.244 9.991 1.00 49.41 536 GLU A C 1
ATOM 4349 O O . GLU A 1 536 ? 15.688 44.370 9.973 1.00 49.41 536 GLU A O 1
ATOM 4354 N N . ASP A 1 537 ? 17.650 44.463 8.897 1.00 49.91 537 ASP A N 1
ATOM 4355 C CA . ASP A 1 537 ? 17.067 44.770 7.567 1.00 49.91 537 ASP A CA 1
ATOM 4356 C C . ASP A 1 537 ? 17.464 43.772 6.445 1.00 49.91 537 ASP A C 1
ATOM 4358 O O . ASP A 1 537 ? 16.922 43.853 5.346 1.00 49.91 537 ASP A O 1
ATOM 4362 N N . ASP A 1 538 ? 18.353 42.800 6.698 1.00 58.34 538 ASP A N 1
ATOM 4363 C CA . ASP A 1 538 ? 18.987 41.957 5.656 1.00 58.34 538 ASP A CA 1
ATOM 4364 C C . ASP A 1 538 ? 18.574 40.465 5.700 1.00 58.34 538 ASP A C 1
ATOM 4366 O O . ASP A 1 538 ? 19.372 39.577 5.390 1.00 58.34 538 ASP A O 1
ATOM 4370 N N . ILE A 1 539 ? 17.333 40.130 6.082 1.00 63.50 539 ILE A N 1
ATOM 4371 C CA . ILE A 1 539 ? 16.862 38.745 5.890 1.00 63.50 539 ILE A CA 1
ATOM 4372 C C . ILE A 1 539 ? 16.659 38.512 4.386 1.00 63.50 539 ILE A C 1
ATOM 4374 O O . ILE A 1 539 ? 15.793 39.131 3.761 1.00 63.50 539 ILE A O 1
ATOM 4378 N N . ALA A 1 540 ? 17.455 37.609 3.815 1.00 76.44 540 ALA A N 1
ATOM 4379 C CA . ALA A 1 540 ? 17.337 37.171 2.433 1.00 76.44 540 ALA A CA 1
ATOM 4380 C C . ALA A 1 540 ? 17.246 35.645 2.347 1.00 76.44 540 ALA A C 1
ATOM 4382 O O . ALA A 1 540 ? 17.921 34.912 3.074 1.00 76.44 540 ALA A O 1
ATOM 4383 N N . PHE A 1 541 ? 16.377 35.185 1.457 1.00 86.50 541 PHE A N 1
ATOM 4384 C CA . PHE A 1 541 ? 16.278 33.805 1.032 1.00 86.50 541 PHE A CA 1
ATOM 4385 C C . PHE A 1 541 ? 17.239 33.573 -0.127 1.00 86.50 541 PHE A C 1
ATOM 4387 O O . PHE A 1 541 ? 17.121 34.226 -1.167 1.00 86.50 541 PHE A O 1
ATOM 4394 N N . THR A 1 542 ? 18.115 32.585 0.004 1.00 88.12 542 THR A N 1
ATOM 4395 C CA . THR A 1 542 ? 18.872 32.070 -1.134 1.00 88.12 542 THR A CA 1
ATOM 4396 C C . THR A 1 542 ? 18.004 31.028 -1.833 1.00 88.12 542 THR A C 1
ATOM 4398 O O . THR A 1 542 ? 17.800 29.927 -1.319 1.00 88.12 542 THR A O 1
ATOM 4401 N N . VAL A 1 543 ? 17.479 31.367 -3.007 1.00 89.19 543 VAL A N 1
ATOM 4402 C CA . VAL A 1 543 ? 16.697 30.448 -3.841 1.00 89.19 543 VAL A CA 1
ATOM 4403 C C . VAL A 1 543 ? 17.643 29.713 -4.775 1.00 89.19 543 VAL A C 1
ATOM 4405 O O . VAL A 1 543 ? 18.392 30.340 -5.525 1.00 89.19 543 VAL A O 1
ATOM 4408 N N . VAL A 1 544 ? 17.596 28.386 -4.749 1.00 86.12 544 VAL A N 1
ATOM 4409 C CA . VAL A 1 544 ? 18.422 27.506 -5.573 1.00 86.12 544 VAL A CA 1
ATOM 4410 C C . VAL A 1 544 ? 17.522 26.739 -6.526 1.00 86.12 544 VAL A C 1
ATOM 4412 O O . VAL A 1 544 ? 16.675 25.959 -6.100 1.00 86.12 544 VAL A O 1
ATOM 4415 N N . VAL A 1 545 ? 17.736 26.934 -7.823 1.00 86.75 545 VAL A N 1
ATOM 4416 C CA . VAL A 1 545 ? 17.168 26.083 -8.870 1.00 86.75 545 VAL A CA 1
ATOM 4417 C C . VAL A 1 545 ? 18.266 25.135 -9.320 1.00 86.75 545 VAL A C 1
ATOM 4419 O O . VAL A 1 545 ? 19.243 25.534 -9.969 1.00 86.75 545 VAL A O 1
ATOM 4422 N N . ASN A 1 546 ? 18.145 23.876 -8.920 1.00 76.88 546 ASN A N 1
ATOM 4423 C CA . ASN A 1 546 ? 19.145 22.862 -9.184 1.00 76.88 546 ASN A CA 1
ATOM 4424 C C . ASN A 1 546 ? 18.729 22.025 -10.394 1.00 76.88 546 ASN A C 1
ATOM 4426 O O . ASN A 1 546 ? 17.810 21.221 -10.330 1.00 76.88 546 ASN A O 1
ATOM 4430 N N . ALA A 1 547 ? 19.449 22.202 -11.499 1.00 70.50 547 ALA A N 1
ATOM 4431 C CA . ALA A 1 547 ? 19.260 21.446 -12.729 1.00 70.50 547 ALA A CA 1
ATOM 4432 C C . ALA A 1 547 ? 20.457 20.530 -13.027 1.00 70.50 547 ALA A C 1
ATOM 4434 O O . ALA A 1 547 ? 20.783 20.222 -14.181 1.00 70.50 547 ALA A O 1
ATOM 4435 N N . THR A 1 548 ? 21.176 20.114 -11.981 1.00 62.19 548 THR A N 1
ATOM 4436 C CA . THR A 1 548 ? 22.335 19.231 -12.144 1.00 62.19 548 THR A CA 1
ATOM 4437 C C . THR A 1 548 ? 21.950 17.836 -12.631 1.00 62.19 548 THR A C 1
ATOM 4439 O O . THR A 1 548 ? 22.765 17.202 -13.306 1.00 62.19 548 THR A O 1
ATOM 4442 N N . ALA A 1 549 ? 20.713 17.418 -12.358 1.00 53.25 549 ALA A N 1
ATOM 4443 C CA . ALA A 1 549 ? 20.139 16.131 -12.734 1.00 53.25 549 ALA A CA 1
ATOM 4444 C C . ALA A 1 549 ? 19.286 16.155 -14.018 1.00 53.25 549 ALA A C 1
ATOM 4446 O O . ALA A 1 549 ? 18.831 15.087 -14.420 1.00 53.25 549 ALA A O 1
ATOM 4447 N N . ALA A 1 550 ? 19.126 17.323 -14.668 1.00 59.03 550 ALA A N 1
ATOM 4448 C CA . ALA A 1 550 ? 18.307 17.507 -15.874 1.00 59.03 550 ALA A CA 1
ATOM 4449 C C . ALA A 1 550 ? 18.483 16.363 -16.899 1.00 59.03 550 ALA A C 1
ATOM 4451 O O . ALA A 1 550 ? 19.599 15.997 -17.254 1.00 59.03 550 ALA A O 1
ATOM 4452 N N . ALA A 1 551 ? 17.404 15.797 -17.421 1.00 51.34 551 ALA A N 1
ATOM 4453 C CA . ALA A 1 551 ? 17.427 14.875 -18.555 1.00 51.34 551 ALA A CA 1
ATOM 4454 C C . ALA A 1 551 ? 17.472 15.620 -19.905 1.00 51.34 551 ALA A C 1
ATOM 4456 O O . ALA A 1 551 ? 17.944 15.081 -20.913 1.00 51.34 551 ALA A O 1
ATOM 4457 N N . SER A 1 552 ? 17.016 16.875 -19.939 1.00 56.31 552 SER A N 1
ATOM 4458 C CA . SER A 1 552 ? 16.955 17.710 -21.140 1.00 56.31 552 SER A CA 1
ATOM 4459 C C . SER A 1 552 ? 18.159 18.658 -21.279 1.00 56.31 552 SER A C 1
ATOM 4461 O O . SER A 1 552 ? 18.735 19.166 -20.317 1.00 56.31 552 SER A O 1
ATOM 4463 N N . ALA A 1 553 ? 18.593 18.896 -22.522 1.00 55.22 553 ALA A N 1
ATOM 4464 C CA . ALA A 1 553 ? 19.820 19.651 -22.796 1.00 55.22 553 ALA A CA 1
ATOM 4465 C C . ALA A 1 553 ? 19.691 21.166 -22.537 1.00 55.22 553 ALA A C 1
ATOM 4467 O O . ALA A 1 553 ? 20.702 21.826 -22.267 1.00 55.22 553 ALA A O 1
ATOM 4468 N N . THR A 1 554 ? 18.488 21.732 -22.677 1.00 65.00 554 THR A N 1
ATOM 4469 C CA . THR A 1 554 ? 18.170 23.148 -22.426 1.00 65.00 554 THR A CA 1
ATOM 4470 C C . THR A 1 554 ? 16.661 23.302 -22.264 1.00 65.00 554 THR A C 1
ATOM 4472 O O . THR A 1 554 ? 15.921 22.893 -23.160 1.00 65.00 554 THR A O 1
ATOM 4475 N N . GLN A 1 555 ? 16.228 23.919 -21.168 1.00 69.31 555 GLN A N 1
ATOM 4476 C CA . GLN A 1 555 ? 14.846 24.345 -20.963 1.00 69.31 555 GLN A CA 1
ATOM 4477 C C . GLN A 1 555 ? 14.799 25.661 -20.191 1.00 69.31 555 GLN A C 1
ATOM 4479 O O . GLN A 1 555 ? 15.749 26.008 -19.478 1.00 69.31 555 GLN A O 1
ATOM 4484 N N . ASP A 1 556 ? 13.664 26.334 -20.309 1.00 76.31 556 ASP A N 1
ATOM 4485 C CA . ASP A 1 556 ? 13.364 27.534 -19.548 1.00 76.31 556 ASP A CA 1
ATOM 4486 C C . ASP A 1 556 ? 12.841 27.111 -18.174 1.00 76.31 556 ASP A C 1
ATOM 4488 O O . ASP A 1 556 ? 12.001 26.215 -18.059 1.00 76.31 556 ASP A O 1
ATOM 4492 N N . VAL A 1 557 ? 13.329 27.774 -17.132 1.00 77.25 557 VAL A N 1
ATOM 4493 C CA . VAL A 1 557 ? 12.707 27.745 -15.808 1.00 77.25 557 VAL A CA 1
ATOM 4494 C C . VAL A 1 557 ? 12.135 29.110 -15.496 1.00 77.25 557 VAL A C 1
ATOM 4496 O O . VAL A 1 557 ? 12.749 30.142 -15.786 1.00 77.25 557 VAL A O 1
ATOM 4499 N N . ASN A 1 558 ? 10.951 29.113 -14.898 1.00 86.81 558 ASN A N 1
ATOM 4500 C CA . ASN A 1 558 ? 10.259 30.331 -14.513 1.00 86.81 558 ASN A CA 1
ATOM 4501 C C . ASN A 1 558 ? 10.048 30.341 -13.002 1.00 86.81 558 ASN A C 1
ATOM 4503 O O . ASN A 1 558 ? 9.145 29.690 -12.485 1.00 86.81 558 ASN A O 1
ATOM 4507 N N . LEU A 1 559 ? 10.881 31.103 -12.300 1.00 91.56 559 LEU A N 1
ATOM 4508 C CA . LEU A 1 559 ? 10.723 31.345 -10.875 1.00 91.56 559 LEU A CA 1
ATOM 4509 C C . LEU A 1 559 ? 9.804 32.552 -10.664 1.00 91.56 559 LEU A C 1
ATOM 4511 O O . LEU A 1 559 ? 10.158 33.685 -10.983 1.00 91.56 559 LEU A O 1
ATOM 4515 N N . THR A 1 560 ? 8.638 32.315 -10.086 1.00 92.38 560 THR A N 1
ATOM 4516 C CA . THR A 1 560 ? 7.712 33.327 -9.582 1.00 92.38 560 THR A CA 1
ATOM 4517 C C . THR A 1 560 ? 7.840 33.399 -8.068 1.00 92.38 560 THR A C 1
ATOM 4519 O O . THR A 1 560 ? 7.623 32.406 -7.384 1.00 92.38 560 THR A O 1
ATOM 4522 N N . VAL A 1 561 ? 8.148 34.575 -7.529 1.00 93.75 561 VAL A N 1
ATOM 4523 C CA . VAL A 1 561 ? 8.183 34.812 -6.083 1.00 93.75 561 VAL A CA 1
ATOM 4524 C C . VAL A 1 561 ? 7.089 35.796 -5.711 1.00 93.75 561 VAL A C 1
ATOM 4526 O O . VAL A 1 561 ? 6.946 36.830 -6.367 1.00 93.75 561 VAL A O 1
ATOM 4529 N N . ARG A 1 562 ? 6.308 35.488 -4.676 1.00 92.38 562 ARG A N 1
ATOM 4530 C CA . ARG A 1 562 ? 5.219 36.334 -4.176 1.00 92.38 562 ARG A CA 1
ATOM 4531 C C . ARG A 1 562 ? 5.365 36.575 -2.685 1.00 92.38 562 ARG A C 1
ATOM 4533 O O . ARG A 1 562 ? 5.634 35.650 -1.932 1.00 92.38 562 ARG A O 1
ATOM 4540 N N . HIS A 1 563 ? 5.094 37.804 -2.274 1.00 90.94 563 HIS A N 1
ATOM 4541 C CA . HIS A 1 563 ? 4.782 38.143 -0.894 1.00 90.94 563 HIS A CA 1
ATOM 4542 C C . HIS A 1 563 ? 3.268 38.329 -0.803 1.00 90.94 563 HIS A C 1
ATOM 4544 O O . HIS A 1 563 ? 2.677 39.102 -1.570 1.00 90.94 563 HIS A O 1
ATOM 4550 N N . VAL A 1 564 ? 2.619 37.585 0.085 1.00 81.75 564 VAL A N 1
ATOM 4551 C CA . VAL A 1 564 ? 1.161 37.542 0.189 1.00 81.75 564 VAL A CA 1
ATOM 4552 C C . VAL A 1 564 ? 0.746 37.867 1.613 1.00 81.75 564 VAL A C 1
ATOM 4554 O O . VAL A 1 564 ? 1.286 37.316 2.564 1.00 81.75 564 VAL A O 1
ATOM 4557 N N . ILE A 1 565 ? -0.238 38.757 1.747 1.00 81.69 565 ILE A N 1
ATOM 4558 C CA . ILE A 1 565 ? -0.831 39.167 3.022 1.00 81.69 565 ILE A CA 1
ATOM 4559 C C . ILE A 1 565 ? -2.347 39.091 2.873 1.00 81.69 565 ILE A C 1
ATOM 4561 O O . ILE A 1 565 ? -2.910 39.766 2.008 1.00 81.69 565 ILE A O 1
ATOM 4565 N N . ASN A 1 566 ? -3.024 38.307 3.718 1.00 71.75 566 ASN A N 1
ATOM 4566 C CA . ASN A 1 566 ? -4.490 38.176 3.719 1.00 71.75 566 ASN A CA 1
ATOM 4567 C C . ASN A 1 566 ? -5.059 37.931 2.301 1.00 71.75 566 ASN A C 1
ATOM 4569 O O . ASN A 1 566 ? -5.878 38.706 1.802 1.00 71.75 566 ASN A O 1
ATOM 4573 N N . GLN A 1 567 ? -4.570 36.891 1.620 1.00 65.75 567 GLN A N 1
ATOM 4574 C CA . GLN A 1 567 ? -4.926 36.465 0.252 1.00 65.75 567 GLN A CA 1
ATOM 4575 C C . GLN A 1 567 ? -4.480 37.404 -0.862 1.00 65.75 567 GLN A C 1
ATOM 4577 O O . GLN A 1 567 ? -4.617 37.078 -2.039 1.00 65.75 567 GLN A O 1
ATOM 4582 N N . SER A 1 568 ? -3.976 38.583 -0.519 1.00 75.50 568 SER A N 1
ATOM 4583 C CA . SER A 1 568 ? -3.586 39.584 -1.496 1.00 75.50 568 SER A CA 1
ATOM 4584 C C . SER A 1 568 ? -2.091 39.484 -1.733 1.00 75.50 568 SER A C 1
ATOM 4586 O O . SER A 1 568 ? -1.298 39.676 -0.814 1.00 75.50 568 SER A O 1
ATOM 4588 N N . THR A 1 569 ? -1.695 39.206 -2.973 1.00 86.81 569 THR A N 1
ATOM 4589 C CA . THR A 1 569 ? -0.304 39.366 -3.402 1.00 86.81 569 THR A CA 1
ATOM 4590 C C . THR A 1 569 ? 0.056 40.846 -3.312 1.00 86.81 569 THR A C 1
ATOM 4592 O O . THR A 1 569 ? -0.397 41.650 -4.129 1.00 86.81 569 THR A O 1
ATOM 4595 N N . VAL A 1 570 ? 0.825 41.215 -2.289 1.00 90.25 570 VAL A N 1
ATOM 4596 C CA . VAL A 1 570 ? 1.280 42.596 -2.076 1.00 90.25 570 VAL A CA 1
ATOM 4597 C C . VAL A 1 570 ? 2.511 42.902 -2.920 1.00 90.25 570 VAL A C 1
ATOM 4599 O O . VAL A 1 570 ? 2.676 44.034 -3.371 1.00 90.25 570 VAL A O 1
ATOM 4602 N N . TRP A 1 571 ? 3.298 41.869 -3.228 1.00 94.56 571 TRP A N 1
ATOM 4603 C CA . TRP A 1 571 ? 4.428 41.949 -4.138 1.00 94.56 571 TRP A CA 1
ATOM 4604 C C . TRP A 1 571 ? 4.616 40.646 -4.915 1.00 94.56 571 TRP A C 1
ATOM 4606 O O . TRP A 1 571 ? 4.355 39.557 -4.406 1.00 94.56 571 TRP A O 1
ATOM 4616 N N . GLN A 1 572 ? 5.071 40.762 -6.162 1.00 94.44 572 GLN A N 1
ATOM 4617 C CA . GLN A 1 572 ? 5.431 39.630 -7.008 1.00 94.44 572 GLN A CA 1
ATOM 4618 C C . GLN A 1 572 ? 6.604 40.003 -7.909 1.00 94.44 572 GLN A C 1
ATOM 4620 O O . GLN A 1 572 ? 6.629 41.092 -8.488 1.00 94.44 572 GLN A O 1
ATOM 4625 N N . SER A 1 573 ? 7.507 39.053 -8.122 1.00 93.62 573 SER A N 1
ATOM 4626 C CA . SER A 1 573 ? 8.524 39.132 -9.163 1.00 93.62 573 SER A CA 1
ATOM 4627 C C . SER A 1 573 ? 8.668 37.804 -9.893 1.00 93.62 573 SER A C 1
ATOM 4629 O O . SER A 1 573 ? 8.516 36.742 -9.299 1.00 93.62 573 SER A O 1
ATOM 4631 N N . ASN A 1 574 ? 8.976 37.878 -11.186 1.00 91.31 574 ASN A N 1
ATOM 4632 C CA . ASN A 1 574 ? 9.179 36.713 -12.039 1.00 91.31 574 ASN A CA 1
ATOM 4633 C C . ASN A 1 574 ? 10.593 36.763 -12.621 1.00 91.31 574 ASN A C 1
ATOM 4635 O O . ASN A 1 574 ? 11.023 37.800 -13.140 1.00 91.31 574 ASN A O 1
ATOM 4639 N N . LYS A 1 575 ? 11.301 35.639 -12.576 1.00 88.50 575 LYS A N 1
ATOM 4640 C CA . LYS A 1 575 ? 12.631 35.456 -13.150 1.00 88.50 575 LYS A CA 1
ATOM 4641 C C . LYS A 1 575 ? 12.606 34.247 -14.068 1.00 88.50 575 LYS A C 1
ATOM 4643 O O . LYS A 1 575 ? 12.360 33.128 -13.635 1.00 88.50 575 LYS A O 1
ATOM 4648 N N . ILE A 1 576 ? 12.901 34.499 -15.335 1.00 86.19 576 ILE A N 1
ATOM 4649 C CA . ILE A 1 576 ? 13.032 33.462 -16.353 1.00 86.19 576 ILE A CA 1
ATOM 4650 C C . ILE A 1 576 ? 14.513 33.304 -16.656 1.00 86.19 576 ILE A C 1
ATOM 4652 O O . ILE A 1 576 ? 15.229 34.300 -16.815 1.00 86.19 576 ILE A O 1
ATOM 4656 N N . SER A 1 577 ? 14.976 32.065 -16.723 1.00 83.62 577 SER A N 1
ATOM 4657 C CA . SER A 1 577 ? 16.335 31.759 -17.141 1.00 83.62 577 SER A CA 1
ATOM 4658 C C . SER A 1 577 ? 16.387 30.419 -17.848 1.00 83.62 577 SER A C 1
ATOM 4660 O O . SER A 1 577 ? 15.684 29.485 -17.469 1.00 83.62 577 SER A O 1
ATOM 4662 N N . ASP A 1 578 ? 17.263 30.326 -18.837 1.00 79.25 578 ASP A N 1
ATOM 4663 C CA . ASP A 1 578 ? 17.567 29.072 -19.503 1.00 79.25 578 ASP A CA 1
ATOM 4664 C C . ASP A 1 578 ? 18.751 28.443 -18.767 1.00 79.25 578 ASP A C 1
ATOM 4666 O O . ASP A 1 578 ? 19.777 29.101 -18.544 1.00 79.25 578 ASP A O 1
ATOM 4670 N N . PHE A 1 579 ? 18.661 27.157 -18.447 1.00 71.94 579 PHE A N 1
ATOM 4671 C CA . PHE A 1 579 ? 19.808 26.410 -17.939 1.00 71.94 579 PHE A CA 1
ATOM 4672 C C . PHE A 1 579 ? 20.289 25.369 -18.953 1.00 71.94 579 PHE A C 1
ATOM 4674 O O . PHE A 1 579 ? 19.586 24.951 -19.872 1.00 71.94 579 PHE A O 1
ATOM 4681 N N . LYS A 1 580 ? 21.530 24.927 -18.767 1.00 68.62 580 LYS A N 1
ATOM 4682 C CA . LYS A 1 580 ? 22.131 23.771 -19.436 1.00 68.62 580 LYS A CA 1
ATOM 4683 C C . LYS A 1 580 ? 22.286 22.630 -18.449 1.00 68.62 580 LYS A C 1
ATOM 4685 O O . LYS A 1 580 ? 22.511 22.866 -17.265 1.00 68.62 580 LYS A O 1
ATOM 4690 N N . LEU A 1 581 ? 22.273 21.409 -18.971 1.00 62.41 581 LEU A N 1
ATOM 4691 C CA . LEU A 1 581 ? 22.574 20.202 -18.210 1.00 62.41 581 LEU A CA 1
ATOM 4692 C C . LEU A 1 581 ? 23.767 20.394 -17.253 1.00 62.41 581 LEU A C 1
ATOM 4694 O O . LEU A 1 581 ? 24.867 20.759 -17.693 1.00 62.41 581 LEU A O 1
ATOM 4698 N N . GLY A 1 582 ? 23.562 20.122 -15.962 1.00 62.06 582 GLY A N 1
ATOM 4699 C CA . GLY A 1 582 ? 24.624 20.206 -14.956 1.00 62.06 582 GLY A CA 1
ATOM 4700 C C . GLY A 1 582 ? 24.781 21.577 -14.288 1.00 62.06 582 GLY A C 1
ATOM 4701 O O . GLY A 1 582 ? 25.803 21.797 -13.635 1.00 62.06 582 GLY A O 1
ATOM 4702 N N . GLN A 1 583 ? 23.846 22.512 -14.485 1.00 75.62 583 GLN A N 1
ATOM 4703 C CA . GLN A 1 583 ? 23.909 23.857 -13.905 1.00 75.62 583 GLN A CA 1
ATOM 4704 C C . GLN A 1 583 ? 23.055 23.996 -12.643 1.00 75.62 583 GLN A C 1
ATOM 4706 O O . GLN A 1 583 ? 22.037 23.335 -12.468 1.00 75.62 583 GLN A O 1
ATOM 4711 N N . THR A 1 584 ? 23.474 24.922 -11.787 1.00 81.31 584 THR A N 1
ATOM 4712 C CA . THR A 1 584 ? 22.704 25.396 -10.636 1.00 81.31 584 THR A CA 1
ATOM 4713 C C . THR A 1 584 ? 22.573 26.904 -10.770 1.00 81.31 584 THR A C 1
ATOM 4715 O O . THR A 1 584 ? 23.586 27.592 -10.957 1.00 81.31 584 THR A O 1
ATOM 4718 N N . LEU A 1 585 ? 21.340 27.395 -10.701 1.00 86.94 585 LEU A N 1
ATOM 4719 C CA . LEU A 1 585 ? 21.025 28.817 -10.681 1.00 86.94 585 LEU A CA 1
ATOM 4720 C C . LEU A 1 585 ? 20.713 29.219 -9.245 1.00 86.94 585 LEU A C 1
ATOM 4722 O O . LEU A 1 585 ? 19.989 28.506 -8.553 1.00 86.94 585 LEU A O 1
ATOM 4726 N N . ILE A 1 586 ? 21.243 30.355 -8.807 1.00 87.88 586 ILE A N 1
ATOM 4727 C CA . ILE A 1 586 ? 20.919 30.928 -7.504 1.00 87.88 586 ILE A CA 1
ATOM 4728 C C . ILE A 1 586 ? 20.498 32.380 -7.665 1.00 87.88 586 ILE A C 1
ATOM 4730 O O . ILE A 1 586 ? 21.091 33.115 -8.450 1.00 87.88 586 ILE A O 1
ATOM 4734 N N . CYS A 1 587 ? 19.488 32.799 -6.916 1.00 89.88 587 CYS A N 1
ATOM 4735 C CA . CYS A 1 587 ? 19.185 34.208 -6.703 1.00 89.88 587 CYS A CA 1
ATOM 4736 C C . CYS A 1 587 ? 18.849 34.456 -5.232 1.00 89.88 587 CYS A C 1
ATOM 4738 O O . CYS A 1 587 ? 18.440 33.548 -4.513 1.00 89.88 587 CYS A O 1
ATOM 4740 N N . GLU A 1 588 ? 18.992 35.700 -4.802 1.00 90.25 588 GLU A N 1
ATOM 4741 C CA . GLU A 1 588 ? 18.648 36.150 -3.458 1.00 90.25 588 GLU A CA 1
ATOM 4742 C C . GLU A 1 588 ? 17.315 36.893 -3.507 1.00 90.25 588 GLU A C 1
ATOM 4744 O O . GLU A 1 588 ? 17.108 37.740 -4.382 1.00 90.25 588 GLU A O 1
ATOM 4749 N N . VAL A 1 589 ? 16.425 36.591 -2.565 1.00 88.75 589 VAL A N 1
ATOM 4750 C CA . VAL A 1 589 ? 15.150 37.287 -2.360 1.00 88.75 589 VAL A CA 1
ATOM 4751 C C . VAL A 1 589 ? 15.172 37.916 -0.977 1.00 88.75 589 VAL A C 1
ATOM 4753 O O . VAL A 1 589 ? 15.142 37.211 0.024 1.00 88.75 589 VAL A O 1
ATOM 4756 N N . SER A 1 590 ? 15.201 39.241 -0.904 1.00 84.44 590 SER A N 1
ATOM 4757 C CA . SER A 1 590 ? 15.090 39.961 0.364 1.00 84.44 590 SER A CA 1
ATOM 4758 C C . SER A 1 590 ? 13.634 40.036 0.819 1.00 84.44 590 SER A C 1
ATOM 4760 O O . SER A 1 590 ? 12.735 40.252 0.002 1.00 84.44 590 SER A O 1
ATOM 4762 N N . ILE A 1 591 ? 13.406 39.978 2.135 1.00 80.31 591 ILE A N 1
ATOM 4763 C CA . ILE A 1 591 ? 12.085 40.265 2.720 1.00 80.31 591 ILE A CA 1
ATOM 4764 C C . ILE A 1 591 ? 11.617 41.713 2.481 1.00 80.31 591 ILE A C 1
ATOM 4766 O O . ILE A 1 591 ? 10.450 42.023 2.697 1.00 80.31 591 ILE A O 1
ATOM 4770 N N . ASN A 1 592 ? 12.506 42.593 2.006 1.00 82.06 592 ASN A N 1
ATOM 4771 C CA . ASN A 1 592 ? 12.186 43.954 1.570 1.00 82.06 592 ASN A CA 1
ATOM 4772 C C . ASN A 1 592 ? 11.710 44.021 0.111 1.00 82.06 592 ASN A C 1
ATOM 4774 O O . ASN A 1 592 ? 11.748 45.091 -0.493 1.00 82.06 592 ASN A O 1
ATOM 4778 N N . GLU A 1 593 ? 11.264 42.894 -0.455 1.00 84.44 593 GLU A N 1
ATOM 4779 C CA . GLU A 1 593 ? 10.624 42.841 -1.774 1.00 84.44 593 GLU A CA 1
ATOM 4780 C C . GLU A 1 593 ? 11.591 43.160 -2.935 1.00 84.44 593 GLU A C 1
ATOM 4782 O O . GLU A 1 593 ? 11.235 43.764 -3.953 1.00 84.44 593 GLU A O 1
ATOM 4787 N N . GLU A 1 594 ? 12.838 42.701 -2.798 1.00 86.69 594 GLU A N 1
ATOM 4788 C CA . GLU A 1 594 ? 13.875 42.772 -3.829 1.00 86.69 594 GLU A CA 1
ATOM 4789 C C . GLU A 1 594 ? 14.362 41.369 -4.211 1.00 86.69 594 GLU A C 1
ATOM 4791 O O . GLU A 1 594 ? 14.500 40.495 -3.358 1.00 86.69 594 GLU A O 1
ATOM 4796 N N . ILE A 1 595 ? 14.647 41.153 -5.499 1.00 89.62 595 ILE A N 1
ATOM 4797 C CA . ILE A 1 595 ? 15.201 39.894 -6.017 1.00 89.62 595 ILE A CA 1
ATOM 4798 C C . ILE A 1 595 ? 16.385 40.168 -6.946 1.00 89.62 595 ILE A C 1
ATOM 4800 O O . ILE A 1 595 ? 16.292 40.994 -7.864 1.00 89.62 595 ILE A O 1
ATOM 4804 N N . THR A 1 596 ? 17.497 39.468 -6.731 1.00 90.38 596 THR A N 1
ATOM 4805 C CA . THR A 1 596 ? 18.686 39.584 -7.586 1.00 90.38 596 THR A CA 1
ATOM 4806 C C . THR A 1 596 ? 18.506 38.840 -8.913 1.00 90.38 596 THR A C 1
ATOM 4808 O O . THR A 1 596 ? 17.547 38.096 -9.123 1.00 90.38 596 THR A O 1
ATOM 4811 N N . ASP A 1 597 ? 19.394 39.084 -9.877 1.00 88.44 597 ASP A N 1
ATOM 4812 C CA . ASP A 1 597 ? 19.449 38.257 -11.084 1.00 88.44 597 ASP A CA 1
ATOM 4813 C C . ASP A 1 597 ? 20.036 36.877 -10.768 1.00 88.44 597 ASP A C 1
ATOM 4815 O O . ASP A 1 597 ? 20.811 36.730 -9.824 1.00 88.44 597 ASP A O 1
ATOM 4819 N N . PHE A 1 598 ? 19.684 35.873 -11.575 1.00 88.38 598 PHE A N 1
ATOM 4820 C CA . PHE A 1 598 ? 20.256 34.541 -11.429 1.00 88.38 598 PHE A CA 1
ATOM 4821 C C . PHE A 1 598 ? 21.772 34.562 -11.640 1.00 88.38 598 PHE A C 1
ATOM 4823 O O . PHE A 1 598 ? 22.276 34.947 -12.700 1.00 88.38 598 PHE A O 1
ATOM 4830 N N . GLU A 1 599 ? 22.493 34.060 -10.647 1.00 86.88 599 GLU A N 1
ATOM 4831 C CA . GLU A 1 599 ? 23.897 33.706 -10.733 1.00 86.88 599 GLU A CA 1
ATOM 4832 C C . GLU A 1 599 ? 24.037 32.210 -11.027 1.00 86.88 599 GLU A C 1
ATOM 4834 O O . GLU A 1 599 ? 23.422 31.356 -10.391 1.00 86.88 599 GLU A O 1
ATOM 4839 N N . ILE A 1 600 ? 24.878 31.877 -12.005 1.00 80.44 600 ILE A N 1
ATOM 4840 C CA . ILE A 1 600 ? 25.188 30.489 -12.355 1.00 80.44 600 ILE A CA 1
ATOM 4841 C C . ILE A 1 600 ? 26.407 30.064 -11.540 1.00 80.44 600 ILE A C 1
ATOM 4843 O O . ILE A 1 600 ? 27.522 30.514 -11.818 1.00 80.44 600 ILE A O 1
ATOM 4847 N N . LEU A 1 601 ? 26.223 29.172 -10.569 1.00 66.12 601 LEU A N 1
ATOM 4848 C CA . LEU A 1 601 ? 27.313 28.755 -9.680 1.00 66.12 601 LEU A CA 1
ATOM 4849 C C . LEU A 1 601 ? 28.223 27.676 -10.269 1.00 66.12 601 LEU A C 1
ATOM 4851 O O . LEU A 1 601 ? 29.390 27.618 -9.891 1.00 66.12 601 LEU A O 1
ATOM 4855 N N . ASN A 1 602 ? 27.751 26.884 -11.243 1.00 57.25 602 ASN A N 1
ATOM 4856 C CA . ASN A 1 602 ? 28.561 25.858 -11.911 1.00 57.25 602 ASN A CA 1
ATOM 4857 C C . ASN A 1 602 ? 28.375 25.829 -13.446 1.00 57.25 602 ASN A C 1
ATOM 4859 O O . ASN A 1 602 ? 27.266 25.853 -13.970 1.00 57.25 602 ASN A O 1
ATOM 4863 N N . SER A 1 603 ? 29.497 25.749 -14.175 1.00 35.66 603 SER A N 1
ATOM 4864 C CA . SER A 1 603 ? 29.598 25.366 -15.599 1.00 35.66 603 SER A CA 1
ATOM 4865 C C . SER A 1 603 ? 29.727 23.837 -15.693 1.00 35.66 603 SER A C 1
ATOM 4867 O O . SER A 1 603 ? 30.330 23.254 -14.790 1.00 35.66 603 SER A O 1
ATOM 4869 N N . PRO A 1 604 ? 29.270 23.168 -16.774 1.00 34.69 604 PRO A N 1
ATOM 4870 C CA . PRO A 1 604 ? 29.356 21.712 -16.895 1.00 34.69 604 PRO A CA 1
ATOM 4871 C C . PRO A 1 604 ? 30.804 21.237 -16.693 1.00 34.69 604 PRO A C 1
ATOM 4873 O O . PRO A 1 604 ? 31.725 21.791 -17.298 1.00 34.69 604 PRO A O 1
ATOM 4876 N N . PHE A 1 605 ? 30.972 20.205 -15.859 1.00 34.44 605 PHE A N 1
ATOM 4877 C CA . PHE A 1 605 ? 32.225 19.559 -15.425 1.00 34.44 605 PHE A CA 1
ATOM 4878 C C . PHE A 1 605 ? 33.037 20.227 -14.299 1.00 34.44 605 PHE A C 1
ATOM 4880 O O . PHE A 1 605 ? 34.189 20.603 -14.509 1.00 34.44 605 PHE A O 1
ATOM 4887 N N . GLU A 1 606 ? 32.540 20.183 -13.061 1.00 32.78 606 GLU A N 1
ATOM 4888 C CA . GLU A 1 606 ? 33.401 19.967 -11.881 1.00 32.78 606 GLU A CA 1
ATOM 4889 C C . GLU A 1 606 ? 32.773 18.934 -10.925 1.00 32.78 606 GLU A C 1
ATOM 4891 O O . GLU A 1 606 ? 32.432 19.233 -9.788 1.00 32.78 606 GLU A O 1
ATOM 4896 N N . ARG A 1 607 ? 32.665 17.665 -11.358 1.00 34.69 607 ARG A N 1
ATOM 4897 C CA . ARG A 1 607 ? 32.651 16.562 -10.379 1.00 34.69 607 ARG A CA 1
ATOM 4898 C C . ARG A 1 607 ? 33.995 16.600 -9.647 1.00 34.69 607 ARG A C 1
ATOM 4900 O O . ARG A 1 607 ? 35.040 16.673 -10.292 1.00 34.69 607 ARG A O 1
ATOM 4907 N N . THR A 1 608 ? 33.991 16.567 -8.321 1.00 33.91 608 THR A N 1
ATOM 4908 C CA . THR A 1 608 ? 35.201 16.342 -7.521 1.00 33.91 608 THR A CA 1
ATOM 4909 C C . THR A 1 608 ? 35.211 14.887 -7.061 1.00 33.91 608 THR A C 1
ATOM 4911 O O . THR A 1 608 ? 34.192 14.348 -6.647 1.00 33.91 608 THR A O 1
ATOM 4914 N N . ILE A 1 609 ? 36.364 14.224 -7.161 1.00 34.62 609 ILE A N 1
ATOM 4915 C CA . ILE A 1 609 ? 36.611 12.931 -6.510 1.00 34.62 609 ILE A CA 1
ATOM 4916 C C . ILE A 1 609 ? 37.596 13.226 -5.381 1.00 34.62 609 ILE A C 1
ATOM 4918 O O . ILE A 1 609 ? 38.670 13.772 -5.642 1.00 34.62 609 ILE A O 1
ATOM 4922 N N . LEU A 1 610 ? 37.230 12.895 -4.138 1.00 32.31 610 LEU A N 1
ATOM 4923 C CA . LEU A 1 610 ? 38.089 13.047 -2.951 1.00 32.31 610 LEU A CA 1
ATOM 4924 C C . LEU A 1 610 ? 38.629 14.482 -2.736 1.00 32.31 610 LEU A C 1
ATOM 4926 O O . LEU A 1 610 ? 39.780 14.668 -2.344 1.00 32.31 610 LEU A O 1
ATOM 4930 N N . GLY A 1 611 ? 37.815 15.508 -3.011 1.00 33.72 611 GLY A N 1
ATOM 4931 C CA . GLY A 1 611 ? 38.156 16.904 -2.700 1.00 33.72 611 GLY A CA 1
ATOM 4932 C C . GLY A 1 611 ? 39.196 17.566 -3.617 1.00 33.72 611 GLY A C 1
ATOM 4933 O O . GLY A 1 611 ? 39.781 18.577 -3.232 1.00 33.72 611 GLY A O 1
ATOM 4934 N N . LEU A 1 612 ? 39.441 17.038 -4.826 1.00 30.03 612 LEU A N 1
ATOM 4935 C CA . LEU A 1 612 ? 40.319 17.675 -5.820 1.00 30.03 612 LEU A CA 1
ATOM 4936 C C . LEU A 1 612 ? 39.597 17.966 -7.155 1.00 30.03 612 LEU A C 1
ATOM 4938 O O . LEU A 1 612 ? 38.865 17.107 -7.653 1.00 30.03 612 LEU A O 1
ATOM 4942 N N . PRO A 1 613 ? 39.827 19.145 -7.777 1.00 34.25 613 PRO A N 1
ATOM 4943 C CA . PRO A 1 613 ? 39.177 19.540 -9.029 1.00 34.25 613 PRO A CA 1
ATOM 4944 C C . PRO A 1 613 ? 39.702 18.751 -10.243 1.00 34.25 613 PRO A C 1
ATOM 4946 O O . PRO A 1 613 ? 40.910 18.675 -10.492 1.00 34.25 613 PRO A O 1
ATOM 4949 N N . LEU A 1 614 ? 38.782 18.223 -11.060 1.00 38.72 614 LEU A N 1
ATOM 4950 C CA . LEU A 1 614 ? 39.036 17.305 -12.188 1.00 38.72 614 LEU A CA 1
ATOM 4951 C C . LEU A 1 614 ? 39.736 17.938 -13.412 1.00 38.72 614 LEU A C 1
ATOM 4953 O O . LEU A 1 614 ? 40.029 17.251 -14.390 1.00 38.72 614 LEU A O 1
ATOM 4957 N N . LYS A 1 615 ? 40.117 19.222 -13.356 1.00 33.44 615 LYS A N 1
ATOM 4958 C CA . LYS A 1 615 ? 40.846 19.933 -14.433 1.00 33.44 615 LYS A CA 1
ATOM 4959 C C . LYS A 1 615 ? 42.269 19.412 -14.713 1.00 33.44 615 LYS A C 1
ATOM 4961 O O . LYS A 1 615 ? 42.949 19.940 -15.593 1.00 33.44 615 LYS A O 1
ATOM 4966 N N . TRP A 1 616 ? 42.729 18.386 -13.997 1.00 33.62 616 TRP A N 1
ATOM 4967 C CA . TRP A 1 616 ? 44.095 17.854 -14.094 1.00 33.62 616 TRP A CA 1
ATOM 4968 C C . TRP A 1 616 ? 44.196 16.429 -14.646 1.00 33.62 616 TRP A C 1
ATOM 4970 O O . TRP A 1 616 ? 45.311 15.970 -14.896 1.00 33.62 616 TRP A O 1
ATOM 4980 N N . PHE A 1 617 ? 43.073 15.751 -14.901 1.00 33.78 617 PHE A N 1
ATOM 4981 C CA . PHE A 1 617 ? 43.079 14.369 -15.375 1.00 33.78 617 PHE A CA 1
ATOM 4982 C C . PHE A 1 617 ? 42.287 14.230 -16.671 1.00 33.78 617 PHE A C 1
ATOM 4984 O O . PHE A 1 617 ? 41.064 14.253 -16.688 1.00 33.78 617 PHE A O 1
ATOM 4991 N N . THR A 1 618 ? 42.994 14.035 -17.781 1.00 34.22 618 THR A N 1
ATOM 4992 C CA . THR A 1 618 ? 42.411 13.366 -18.945 1.00 34.22 618 THR A CA 1
ATOM 4993 C C . THR A 1 618 ? 42.692 11.880 -18.769 1.00 34.22 618 THR A C 1
ATOM 4995 O O . THR A 1 618 ? 43.801 11.427 -19.045 1.00 34.22 618 THR A O 1
ATOM 4998 N N . VAL A 1 619 ? 41.721 11.125 -18.257 1.00 35.72 619 VAL A N 1
ATOM 4999 C CA . VAL A 1 619 ? 41.793 9.661 -18.272 1.00 35.72 619 VAL A CA 1
ATOM 5000 C C . VAL A 1 619 ? 41.266 9.211 -19.629 1.00 35.72 619 VAL A C 1
ATOM 5002 O O . VAL A 1 619 ? 40.068 9.250 -19.881 1.00 35.72 619 VAL A O 1
ATOM 5005 N N . ILE A 1 620 ? 42.167 8.828 -20.531 1.00 32.06 620 ILE A N 1
ATOM 5006 C CA . ILE A 1 620 ? 41.782 8.103 -21.743 1.00 32.06 620 ILE A CA 1
ATOM 5007 C C . ILE A 1 620 ? 41.787 6.623 -21.369 1.00 32.06 620 ILE A C 1
ATOM 5009 O O . ILE A 1 620 ? 42.853 6.015 -21.271 1.00 32.06 620 ILE A O 1
ATOM 5013 N N . VAL A 1 621 ? 40.607 6.048 -21.140 1.00 33.72 621 VAL A N 1
ATOM 5014 C CA . VAL A 1 621 ? 40.449 4.592 -21.075 1.00 33.72 621 VAL A CA 1
ATOM 5015 C C . VAL A 1 621 ? 40.420 4.089 -22.515 1.00 33.72 621 VAL A C 1
ATOM 5017 O O . VAL A 1 621 ? 39.439 4.276 -23.227 1.00 33.72 621 VAL A O 1
ATOM 5020 N N . ILE A 1 622 ? 41.518 3.492 -22.975 1.00 32.22 622 ILE A N 1
ATOM 5021 C CA . ILE A 1 622 ? 41.506 2.718 -24.218 1.00 32.22 622 ILE A CA 1
ATOM 5022 C C . ILE A 1 622 ? 41.102 1.299 -23.820 1.00 32.22 622 ILE A C 1
ATOM 5024 O O . ILE A 1 622 ? 41.830 0.656 -23.071 1.00 32.22 622 ILE A O 1
ATOM 5028 N N . SER A 1 623 ? 39.911 0.895 -24.268 1.00 33.06 623 SER A N 1
ATOM 5029 C CA . SER A 1 623 ? 39.278 -0.435 -24.210 1.00 33.06 623 SER A CA 1
ATOM 5030 C C . SER A 1 623 ? 40.073 -1.577 -23.557 1.00 33.06 623 SER A C 1
ATOM 5032 O O . SER A 1 623 ? 41.172 -1.929 -23.996 1.00 33.06 623 SER A O 1
ATOM 5034 N N . SER A 1 624 ? 39.437 -2.258 -22.607 1.00 31.89 624 SER A N 1
ATOM 5035 C CA . SER A 1 624 ? 39.847 -3.573 -22.122 1.00 31.89 624 SER A CA 1
ATOM 5036 C C . SER A 1 624 ? 39.679 -4.636 -23.216 1.00 31.89 624 SER A C 1
ATOM 5038 O O . SER A 1 624 ? 38.610 -4.795 -23.798 1.00 31.89 624 SER A O 1
ATOM 5040 N N . VAL A 1 625 ? 40.738 -5.405 -23.474 1.00 32.94 625 VAL A N 1
ATOM 5041 C CA . VAL A 1 625 ? 40.614 -6.740 -24.073 1.00 32.94 625 VAL A CA 1
ATOM 5042 C C . VAL A 1 625 ? 40.660 -7.726 -22.916 1.00 32.94 625 VAL A C 1
ATOM 5044 O O . VAL A 1 625 ? 41.658 -7.796 -22.198 1.00 32.94 625 VAL A O 1
ATOM 5047 N N . ILE A 1 626 ? 39.568 -8.456 -22.715 1.00 35.22 626 ILE A N 1
ATOM 5048 C CA . ILE A 1 626 ? 39.471 -9.497 -21.693 1.00 35.22 626 ILE A CA 1
ATOM 5049 C C . ILE A 1 626 ? 40.301 -10.701 -22.154 1.00 35.22 626 ILE A C 1
ATOM 5051 O O . ILE A 1 626 ? 39.982 -11.345 -23.150 1.00 35.22 626 ILE A O 1
ATOM 5055 N N . VAL A 1 627 ? 41.357 -11.021 -21.404 1.00 32.84 627 VAL A N 1
ATOM 5056 C CA . VAL A 1 627 ? 41.967 -12.358 -21.356 1.00 32.84 627 VAL A CA 1
ATOM 5057 C C . VAL A 1 627 ? 42.112 -12.724 -19.870 1.00 32.84 627 VAL A C 1
ATOM 5059 O O . VAL A 1 627 ? 42.508 -11.859 -19.087 1.00 32.84 627 VAL A O 1
ATOM 5062 N N . PRO A 1 628 ? 41.795 -13.959 -19.434 1.00 41.62 628 PRO A N 1
ATOM 5063 C CA . PRO A 1 628 ? 41.169 -14.186 -18.123 1.00 41.62 628 PRO A CA 1
ATOM 5064 C C . PRO A 1 628 ? 42.036 -14.065 -16.859 1.00 41.62 628 PRO A C 1
ATOM 5066 O O . PRO A 1 628 ? 41.611 -14.573 -15.829 1.00 41.62 628 PRO A O 1
ATOM 5069 N N . VAL A 1 629 ? 43.248 -13.492 -16.871 1.00 40.97 629 VAL A N 1
ATOM 5070 C CA . VAL A 1 629 ? 44.136 -13.616 -15.686 1.00 40.97 629 VAL A CA 1
ATOM 5071 C C . VAL A 1 629 ? 44.939 -12.364 -15.295 1.00 40.97 629 VAL A C 1
ATOM 5073 O O . VAL A 1 629 ? 45.482 -12.343 -14.197 1.00 40.97 629 VAL A O 1
ATOM 5076 N N . VAL A 1 630 ? 45.010 -11.279 -16.079 1.00 32.06 630 VAL A N 1
ATOM 5077 C CA . VAL A 1 630 ? 45.726 -10.060 -15.626 1.00 32.06 630 VAL A CA 1
ATOM 5078 C C . VAL A 1 630 ? 45.115 -8.784 -16.203 1.00 32.06 630 VAL A C 1
ATOM 5080 O O . VAL A 1 630 ? 45.084 -8.604 -17.418 1.00 32.06 630 VAL A O 1
ATOM 5083 N N . THR A 1 631 ? 44.740 -7.849 -15.329 1.00 35.50 631 THR A N 1
ATOM 5084 C CA . THR A 1 631 ? 44.431 -6.460 -15.700 1.00 35.50 631 THR A CA 1
ATOM 5085 C C . THR A 1 631 ? 45.712 -5.627 -15.658 1.00 35.50 631 THR A C 1
ATOM 5087 O O . THR A 1 631 ? 46.311 -5.461 -14.597 1.00 35.50 631 THR A O 1
ATOM 5090 N N . ILE A 1 632 ? 46.144 -5.080 -16.799 1.00 29.97 632 ILE A N 1
ATOM 5091 C CA . ILE A 1 632 ? 47.229 -4.089 -16.855 1.00 29.97 632 ILE A CA 1
ATOM 5092 C C . ILE A 1 632 ? 46.608 -2.709 -17.059 1.00 29.97 632 ILE A C 1
ATOM 5094 O O . ILE A 1 632 ? 46.049 -2.423 -18.115 1.00 29.97 632 ILE A O 1
ATOM 5098 N N . VAL A 1 633 ? 46.747 -1.841 -16.058 1.00 35.06 633 VAL A N 1
ATOM 5099 C CA . VAL A 1 633 ? 46.346 -0.431 -16.138 1.00 35.06 633 VAL A CA 1
ATOM 5100 C C . VAL A 1 633 ? 47.567 0.401 -16.531 1.00 35.06 633 VAL A C 1
ATOM 5102 O O . VAL A 1 633 ? 48.548 0.458 -15.791 1.00 35.06 633 VAL A O 1
ATOM 5105 N N . ILE A 1 634 ? 47.522 1.058 -17.693 1.00 32.31 634 ILE A N 1
ATOM 5106 C CA . ILE A 1 634 ? 48.553 2.018 -18.114 1.00 32.31 634 ILE A CA 1
ATOM 5107 C C . ILE A 1 634 ? 48.004 3.430 -17.921 1.00 32.31 634 ILE A C 1
ATOM 5109 O O . ILE A 1 634 ? 47.092 3.853 -18.624 1.00 32.31 634 ILE A O 1
ATOM 5113 N N . ILE A 1 635 ? 48.594 4.172 -16.983 1.00 34.38 635 ILE A N 1
ATOM 5114 C CA . ILE A 1 635 ? 48.264 5.577 -16.724 1.00 34.38 635 ILE A CA 1
ATOM 5115 C C . ILE A 1 635 ? 49.303 6.453 -17.424 1.00 34.38 635 ILE A C 1
ATOM 5117 O O . ILE A 1 635 ? 50.491 6.401 -17.102 1.00 34.38 635 ILE A O 1
ATOM 5121 N N . VAL A 1 636 ? 48.864 7.289 -18.366 1.00 30.89 636 VAL A N 1
ATOM 5122 C CA . VAL A 1 636 ? 49.723 8.289 -19.012 1.00 30.89 636 VAL A CA 1
ATOM 5123 C C . VAL A 1 636 ? 49.346 9.676 -18.502 1.00 30.89 636 VAL A C 1
ATOM 5125 O O . VAL A 1 636 ? 48.269 10.185 -18.793 1.00 30.89 636 VAL A O 1
ATOM 5128 N N . VAL A 1 637 ? 50.255 10.307 -17.756 1.00 33.69 637 VAL A N 1
ATOM 5129 C CA . VAL A 1 637 ? 50.080 11.669 -17.230 1.00 33.69 637 VAL A CA 1
ATOM 5130 C C . VAL A 1 637 ? 50.765 12.666 -18.164 1.00 33.69 637 VAL A C 1
ATOM 5132 O O . VAL A 1 637 ? 51.991 12.665 -18.291 1.00 33.69 637 VAL A O 1
ATOM 5135 N N . LEU A 1 638 ? 49.998 13.553 -18.802 1.00 31.05 638 LEU A N 1
ATOM 5136 C CA . LEU A 1 638 ? 50.545 14.636 -19.625 1.00 31.05 638 LEU A CA 1
ATOM 5137 C C . LEU A 1 638 ? 50.394 15.990 -18.926 1.00 31.05 638 LEU A C 1
ATOM 5139 O O . LEU A 1 638 ? 49.294 16.464 -18.663 1.00 31.05 638 LEU A O 1
ATOM 5143 N N . ARG A 1 639 ? 51.526 16.655 -18.671 1.00 28.41 639 ARG A N 1
ATOM 5144 C CA . ARG A 1 639 ? 51.582 17.992 -18.064 1.00 28.41 639 ARG A CA 1
ATOM 5145 C C . ARG A 1 639 ? 51.639 19.064 -19.155 1.00 28.41 639 ARG A C 1
ATOM 5147 O O . ARG A 1 639 ? 52.638 19.160 -19.869 1.00 28.41 639 ARG A O 1
ATOM 5154 N N . ARG A 1 640 ? 50.618 19.919 -19.275 1.00 29.38 640 ARG A N 1
ATOM 5155 C CA . ARG A 1 640 ? 50.662 21.072 -20.196 1.00 29.38 640 ARG A CA 1
ATOM 5156 C C . ARG A 1 640 ? 51.413 22.243 -19.541 1.00 29.38 640 ARG A C 1
ATOM 5158 O O . ARG A 1 640 ? 51.059 22.683 -18.451 1.00 29.38 640 ARG A O 1
ATOM 5165 N N . LYS A 1 641 ? 52.477 22.745 -20.184 1.00 31.28 641 LYS A N 1
ATOM 5166 C CA . LYS A 1 641 ? 53.174 23.980 -19.766 1.00 31.28 641 LYS A CA 1
ATOM 5167 C C . LYS A 1 641 ? 52.301 25.203 -20.084 1.00 31.28 641 LYS A C 1
ATOM 5169 O O . LYS A 1 641 ? 51.829 25.324 -21.212 1.00 31.28 641 LYS A O 1
ATOM 5174 N N . LYS A 1 642 ? 52.131 26.085 -19.090 1.00 34.81 642 LYS A N 1
ATOM 5175 C CA . LYS A 1 642 ? 51.427 27.378 -19.179 1.00 34.81 642 LYS A CA 1
ATOM 5176 C C . LYS A 1 642 ? 51.967 28.248 -20.327 1.00 34.81 642 LYS A C 1
ATOM 5178 O O . LYS A 1 642 ? 53.183 28.307 -20.524 1.00 34.81 642 LYS A O 1
ATOM 5183 N N . LYS A 1 643 ? 51.063 28.946 -21.017 1.00 32.97 643 LYS A N 1
ATOM 5184 C CA . LYS A 1 643 ? 51.322 30.262 -21.606 1.00 32.97 643 LYS A CA 1
ATOM 5185 C C . LYS A 1 643 ? 50.598 31.290 -20.761 1.00 32.97 643 LYS A C 1
ATOM 5187 O O . LYS A 1 643 ? 49.465 30.957 -20.348 1.00 32.97 643 LYS A O 1
#

Nearest PDB structures (foldseek):
  6n9j-assembly2_B  TM=6.786E-01  e=7.914E-15  Bacteroides thetaiotaomicron VPI-5482
  6n9j-assembly1_A  TM=6.384E-01  e=2.807E-15  Bacteroides thetaiotaomicron VPI-5482
  6nag-assembly1_B  TM=6.610E-01  e=5.057E-14  Bacteroides thetaiotaomicron VPI-5482
  6nag-assembly1_A  TM=6.620E-01  e=1.028E-13  Bacteroides thetaiotaomicron VPI-5482
  5dyn-assembly1_B  TM=5.351E-01  e=3.149E-06  Bacteroides fragilis